Protein AF-0000000066039138 (afdb_homodimer)

pLDDT: mean 86.92, std 17.36, range [28.0, 98.81]

InterPro domains:
  IPR000515 ABC transporter type 1, transmembrane domain MetI-like [PF00528] (33-215)
  IPR000515 ABC transporter type 1, transmembrane domain MetI-like [PS50928] (17-215)
  IPR000515 ABC transporter type 1, transmembrane domain MetI-like [cd06261] (18-212)
  IPR010065 Amino acid ABC transporter, permease protein, 3-TM domain [TIGR01726] (10-117)
  IPR035906 MetI-like superfamily [G3DSA:1.10.3720.10] (1-224)
  IPR035906 MetI-like superfamily [SSF161098] (12-208)
  IPR043429 ABC transporter membrane protein permease protein ArtM/GltK/GlnP/TcyL/YhdX-like [PTHR30614] (12-224)

Nearest PDB structures (foldseek):
  4ymw-assembly1_C  TM=9.352E-01  e=1.534E-11  Caldanaerobacter subterraneus subsp. tengcongensis MB4
  3tui-assembly2_E  TM=8.055E-01  e=2.280E-04  Escherichia coli K-12
  7ahc-assembly1_B  TM=8.302E-01  e=7.490E-04  Lactococcus lactis subsp. lactis
  8y5f-assembly1_C  TM=7.201E-01  e=4.962E-04  Escherichia coli
  3d31-assembly1_C  TM=7.018E-01  e=8.859E-03  unclassified

Structure (mmCIF, N/CA/C/O backbone):
data_AF-0000000066039138-model_v1
#
loop_
_entity.id
_entity.type
_entity.pdbx_description
1 polymer 'Nopaline transport system permease protein NocM'
#
loop_
_atom_site.group_PDB
_atom_site.id
_atom_site.type_symbol
_atom_site.label_atom_id
_atom_site.label_alt_id
_atom_site.label_comp_id
_atom_site.label_asym_id
_atom_site.label_entity_id
_atom_site.label_seq_id
_atom_site.pdbx_PDB_ins_code
_atom_site.Cartn_x
_atom_site.Cartn_y
_atom_site.Cartn_z
_atom_site.occupancy
_atom_site.B_iso_or_equiv
_atom_site.auth_seq_id
_atom_site.auth_comp_id
_atom_site.auth_asym_id
_atom_site.auth_atom_id
_atom_site.pdbx_PDB_model_num
ATOM 1 N N . MET A 1 1 ? 24.297 -11.359 -17.547 1 70.38 1 MET A N 1
ATOM 2 C CA . MET A 1 1 ? 23.016 -10.742 -17.906 1 70.38 1 MET A CA 1
ATOM 3 C C . MET A 1 1 ? 22.906 -10.609 -19.422 1 70.38 1 MET A C 1
ATOM 5 O O . MET A 1 1 ? 23.859 -10.203 -20.094 1 70.38 1 MET A O 1
ATOM 9 N N . ASP A 1 2 ? 21.906 -11.242 -19.984 1 81.44 2 ASP A N 1
ATOM 10 C CA . ASP A 1 2 ? 21.703 -11.25 -21.438 1 81.44 2 ASP A CA 1
ATOM 11 C C . ASP A 1 2 ? 20.984 -9.984 -21.891 1 81.44 2 ASP A C 1
ATOM 13 O O . ASP A 1 2 ? 19.75 -9.906 -21.812 1 81.44 2 ASP A O 1
ATOM 17 N N . ILE A 1 3 ? 21.719 -9.031 -22.266 1 84.69 3 ILE A N 1
ATOM 18 C CA . ILE A 1 3 ? 21.219 -7.719 -22.672 1 84.69 3 ILE A CA 1
ATOM 19 C C . ILE A 1 3 ? 20.266 -7.879 -23.859 1 84.69 3 ILE A C 1
ATOM 21 O O . ILE A 1 3 ? 19.281 -7.141 -23.969 1 84.69 3 ILE A O 1
ATOM 25 N N . GLN A 1 4 ? 20.578 -8.836 -24.688 1 84.75 4 GLN A N 1
ATOM 26 C CA . GLN A 1 4 ? 19.734 -9.094 -25.844 1 84.75 4 GLN A CA 1
ATOM 27 C C . GLN A 1 4 ? 18.328 -9.484 -25.422 1 84.75 4 GLN A C 1
ATOM 29 O O . GLN A 1 4 ? 17.344 -9.055 -26.016 1 84.75 4 GLN A O 1
ATOM 34 N N . LEU A 1 5 ? 18.281 -10.25 -24.453 1 85.5 5 LEU A N 1
ATOM 35 C CA . LEU A 1 5 ? 16.984 -10.664 -23.938 1 85.5 5 LEU A CA 1
ATOM 36 C C . LEU A 1 5 ? 16.219 -9.484 -23.344 1 85.5 5 LEU A C 1
ATOM 38 O O . LEU A 1 5 ? 15 -9.391 -23.469 1 85.5 5 LEU A O 1
ATOM 42 N N . ILE A 1 6 ? 16.938 -8.602 -22.766 1 86 6 ILE A N 1
ATOM 43 C CA . ILE A 1 6 ? 16.344 -7.391 -22.203 1 86 6 ILE A CA 1
ATOM 44 C C . ILE A 1 6 ? 15.727 -6.559 -23.328 1 86 6 ILE A C 1
ATOM 46 O O . ILE A 1 6 ? 14.578 -6.125 -23.234 1 86 6 ILE A O 1
ATOM 50 N N . ILE A 1 7 ? 16.438 -6.473 -24.375 1 87.75 7 ILE A N 1
ATOM 51 C CA . ILE A 1 7 ? 16 -5.66 -25.5 1 87.75 7 ILE A CA 1
ATOM 52 C C . ILE A 1 7 ? 14.805 -6.316 -26.188 1 87.75 7 ILE A C 1
ATOM 54 O O . ILE A 1 7 ? 13.859 -5.633 -26.594 1 87.75 7 ILE A O 1
ATOM 58 N N . GLU A 1 8 ? 14.82 -7.57 -26.25 1 88.44 8 GLU A N 1
ATOM 59 C CA . GLU A 1 8 ? 13.75 -8.297 -26.922 1 88.44 8 GLU A CA 1
ATOM 60 C C . GLU A 1 8 ? 12.484 -8.352 -26.078 1 88.44 8 GLU A C 1
ATOM 62 O O . GLU A 1 8 ? 11.375 -8.406 -26.609 1 88.44 8 GLU A O 1
ATOM 67 N N . SER A 1 9 ? 12.633 -8.359 -24.781 1 89.88 9 SER A N 1
ATOM 68 C CA . SER A 1 9 ? 11.508 -8.477 -23.859 1 89.88 9 SER A CA 1
ATOM 69 C C . SER A 1 9 ? 10.766 -7.145 -23.734 1 89.88 9 SER A C 1
ATOM 71 O O . SER A 1 9 ? 9.57 -7.125 -23.438 1 89.88 9 SER A O 1
ATOM 73 N N . PHE A 1 10 ? 11.438 -6.074 -24.016 1 92 10 PHE A N 1
ATOM 74 C CA . PHE A 1 10 ? 10.898 -4.742 -23.781 1 92 10 PHE A CA 1
ATOM 75 C C . PHE A 1 10 ? 9.656 -4.504 -24.625 1 92 10 PHE A C 1
ATOM 77 O O . PHE A 1 10 ? 8.586 -4.207 -24.109 1 92 10 PHE A O 1
ATOM 84 N N . PRO A 1 11 ? 9.75 -4.695 -25.938 1 91.75 11 PRO A N 1
ATOM 85 C CA . PRO A 1 11 ? 8.547 -4.477 -26.75 1 91.75 11 PRO A CA 1
ATOM 86 C C . PRO A 1 11 ? 7.43 -5.465 -26.422 1 91.75 11 PRO A C 1
ATOM 88 O O . PRO A 1 11 ? 6.246 -5.113 -26.5 1 91.75 11 PRO A O 1
ATOM 91 N N . LYS A 1 12 ? 7.754 -6.676 -26.125 1 92.94 12 LYS A N 1
ATOM 92 C CA . LYS A 1 12 ? 6.754 -7.676 -25.75 1 92.94 12 LYS A CA 1
ATOM 93 C C . LYS A 1 12 ? 5.977 -7.246 -24.516 1 92.94 12 LYS A C 1
ATOM 95 O O . LYS A 1 12 ? 4.746 -7.301 -24.5 1 92.94 12 LYS A O 1
ATOM 100 N N . LEU A 1 13 ? 6.754 -6.812 -23.562 1 96 13 LEU A N 1
ATOM 101 C CA . LEU A 1 13 ? 6.121 -6.43 -22.312 1 96 13 LEU A CA 1
ATOM 102 C C . LEU A 1 13 ? 5.316 -5.145 -22.469 1 96 13 LEU A C 1
ATOM 104 O O . LEU A 1 13 ? 4.316 -4.938 -21.781 1 96 13 LEU A O 1
ATOM 108 N N . LEU A 1 14 ? 5.742 -4.277 -23.391 1 95.62 14 LEU A N 1
ATOM 109 C CA . LEU A 1 14 ? 5.012 -3.045 -23.656 1 95.62 14 LEU A CA 1
ATOM 110 C C . LEU A 1 14 ? 3.605 -3.344 -24.156 1 95.62 14 LEU A C 1
ATOM 112 O O . LEU A 1 14 ? 2.682 -2.557 -23.953 1 95.62 14 LEU A O 1
ATOM 116 N N . ALA A 1 15 ? 3.473 -4.484 -24.797 1 95.56 15 ALA A N 1
ATOM 117 C CA . ALA A 1 15 ? 2.182 -4.887 -25.359 1 95.56 15 ALA A CA 1
ATOM 118 C C . ALA A 1 15 ? 1.169 -5.16 -24.25 1 95.56 15 ALA A C 1
ATOM 120 O O . ALA A 1 15 ? -0.041 -5.148 -24.484 1 95.56 15 ALA A O 1
ATOM 121 N N . ALA A 1 16 ? 1.621 -5.406 -22.984 1 97.38 16 ALA A N 1
ATOM 122 C CA . ALA A 1 16 ? 0.745 -5.727 -21.859 1 97.38 16 ALA A CA 1
ATOM 123 C C . ALA A 1 16 ? 0.388 -4.473 -21.078 1 97.38 16 ALA A C 1
ATOM 125 O O . ALA A 1 16 ? -0.459 -4.516 -20.172 1 97.38 16 ALA A O 1
ATOM 126 N N . VAL A 1 17 ? 1.002 -3.336 -21.406 1 97.81 17 VAL A N 1
ATOM 127 C CA . VAL A 1 17 ? 0.831 -2.088 -20.672 1 97.81 17 VAL A CA 1
ATOM 128 C C . VAL A 1 17 ? -0.627 -1.64 -20.75 1 97.81 17 VAL A C 1
ATOM 130 O O . VAL A 1 17 ? -1.211 -1.232 -19.734 1 97.81 17 VAL A O 1
ATOM 133 N N . PRO A 1 18 ? -1.308 -1.762 -21.906 1 97.44 18 PRO A N 1
ATOM 134 C CA . PRO A 1 18 ? -2.715 -1.356 -21.953 1 97.44 18 PRO A CA 1
ATOM 135 C C . PRO A 1 18 ? -3.592 -2.152 -21 1 97.44 18 PRO A C 1
ATOM 137 O O . PRO A 1 18 ? -4.527 -1.603 -20.406 1 97.44 18 PRO A O 1
ATOM 140 N N . THR A 1 19 ? -3.316 -3.439 -20.875 1 97.25 19 THR A N 1
ATOM 141 C CA . THR A 1 19 ? -4.07 -4.262 -19.938 1 97.25 19 THR A CA 1
ATOM 142 C C . THR A 1 19 ? -3.893 -3.756 -18.5 1 97.25 19 THR A C 1
ATOM 144 O O . THR A 1 19 ? -4.867 -3.623 -17.766 1 97.25 19 THR A O 1
ATOM 147 N N . THR A 1 20 ? -2.635 -3.455 -18.094 1 98.19 20 THR A N 1
ATOM 148 C CA . THR A 1 20 ? -2.324 -2.91 -16.781 1 98.19 20 THR A CA 1
ATOM 149 C C . THR A 1 20 ? -3.061 -1.592 -16.547 1 98.19 20 THR A C 1
ATOM 151 O O . THR A 1 20 ? -3.713 -1.409 -15.523 1 98.19 20 THR A O 1
ATOM 154 N N . LEU A 1 21 ? -3.047 -0.734 -17.531 1 98.06 21 LEU A N 1
ATOM 155 C CA . LEU A 1 21 ? -3.646 0.59 -17.406 1 98.06 21 LEU A CA 1
ATOM 156 C C . LEU A 1 21 ? -5.168 0.499 -17.391 1 98.06 21 LEU A C 1
ATOM 158 O O . LEU A 1 21 ? -5.832 1.248 -16.672 1 98.06 21 LEU A O 1
ATOM 162 N N . THR A 1 22 ? -5.711 -0.379 -18.188 1 97.94 22 THR A N 1
ATOM 163 C CA . THR A 1 22 ? -7.16 -0.562 -18.219 1 97.94 22 THR A CA 1
ATOM 164 C C . THR A 1 22 ? -7.668 -1.088 -16.891 1 97.94 22 THR A C 1
ATOM 166 O O . THR A 1 22 ? -8.664 -0.595 -16.359 1 97.94 22 THR A O 1
ATOM 169 N N . LEU A 1 23 ? -6.969 -2.086 -16.344 1 97.81 23 LEU A N 1
ATOM 170 C CA . LEU A 1 23 ? -7.312 -2.621 -15.031 1 97.81 23 LEU A CA 1
ATOM 171 C C . LEU A 1 23 ? -7.297 -1.521 -13.977 1 97.81 23 LEU A C 1
ATOM 173 O O . LEU A 1 23 ? -8.242 -1.39 -13.195 1 97.81 23 LEU A O 1
ATOM 177 N N . ALA A 1 24 ? -6.211 -0.764 -13.977 1 98.38 24 ALA A N 1
ATOM 178 C CA . ALA A 1 24 ? -6.051 0.308 -12.992 1 98.38 24 ALA A CA 1
ATOM 179 C C . ALA A 1 24 ? -7.129 1.372 -13.164 1 98.38 24 ALA A C 1
ATOM 181 O O . ALA A 1 24 ? -7.785 1.762 -12.195 1 98.38 24 ALA A O 1
ATOM 182 N N . PHE A 1 25 ? -7.375 1.771 -14.375 1 98.06 25 PHE A N 1
ATOM 183 C CA . PHE A 1 25 ? -8.281 2.873 -14.664 1 98.06 25 PHE A CA 1
ATOM 184 C C . PHE A 1 25 ? -9.711 2.506 -14.289 1 98.06 25 PHE A C 1
ATOM 186 O O . PHE A 1 25 ? -10.391 3.271 -13.602 1 98.06 25 PHE A O 1
ATOM 193 N N . ILE A 1 26 ? -10.164 1.404 -14.719 1 98.38 26 ILE A N 1
ATOM 194 C CA . ILE A 1 26 ? -11.531 0.982 -14.453 1 98.38 26 ILE A CA 1
ATOM 195 C C . ILE A 1 26 ? -11.727 0.78 -12.945 1 98.38 26 ILE A C 1
ATOM 197 O O . ILE A 1 26 ? -12.742 1.202 -12.383 1 98.38 26 ILE A O 1
ATOM 201 N N . SER A 1 27 ? -10.766 0.126 -12.273 1 98.69 27 SER A N 1
ATOM 202 C CA . SER A 1 27 ? -10.859 -0.101 -10.828 1 98.69 27 SER A CA 1
ATOM 203 C C . SER A 1 27 ? -10.891 1.218 -10.062 1 98.69 27 SER A C 1
ATOM 205 O O . SER A 1 27 ? -11.648 1.37 -9.109 1 98.69 27 SER A O 1
ATOM 207 N N . LEU A 1 28 ? -10.047 2.154 -10.508 1 98.44 28 LEU A N 1
ATOM 208 C CA . LEU A 1 28 ? -9.984 3.461 -9.867 1 98.44 28 LEU A CA 1
ATOM 209 C C . LEU A 1 28 ? -11.289 4.227 -10.062 1 98.44 28 LEU A C 1
ATOM 211 O O . LEU A 1 28 ? -11.766 4.895 -9.141 1 98.44 28 LEU A O 1
ATOM 215 N N . LEU A 1 29 ? -11.828 4.164 -11.25 1 98.38 29 LEU A N 1
ATOM 216 C CA . LEU A 1 29 ? -13.078 4.852 -11.547 1 98.38 29 LEU A CA 1
ATOM 217 C C . LEU A 1 29 ? -14.211 4.316 -10.68 1 98.38 29 LEU A C 1
ATOM 219 O O . LEU A 1 29 ? -14.922 5.086 -10.031 1 98.38 29 LEU A O 1
ATOM 223 N N . ILE A 1 30 ? -14.359 3.031 -10.695 1 98.44 30 ILE A N 1
ATOM 224 C CA . ILE A 1 30 ? -15.398 2.402 -9.883 1 98.44 30 ILE A CA 1
ATOM 225 C C . ILE A 1 30 ? -15.141 2.688 -8.406 1 98.44 30 ILE A C 1
ATOM 227 O O . ILE A 1 30 ? -16.062 3.051 -7.668 1 98.44 30 ILE A O 1
ATOM 231 N N . GLY A 1 31 ? -13.883 2.475 -8 1 98.5 31 GLY A N 1
ATOM 232 C CA . GLY A 1 31 ? -13.523 2.746 -6.617 1 98.5 31 GLY A CA 1
ATOM 233 C C . GLY A 1 31 ? -13.82 4.172 -6.191 1 98.5 31 GLY A C 1
ATOM 234 O O . GLY A 1 31 ? -14.281 4.406 -5.074 1 98.5 31 GLY A O 1
ATOM 235 N N . PHE A 1 32 ? -13.586 5.086 -7.09 1 97.44 32 PHE A N 1
ATOM 236 C CA . PHE A 1 32 ? -13.852 6.488 -6.789 1 97.44 32 PHE A CA 1
ATOM 237 C C . PHE A 1 32 ? -15.344 6.738 -6.621 1 97.44 32 PHE A C 1
ATOM 239 O O . PHE A 1 32 ? -15.766 7.414 -5.684 1 97.44 32 PHE A O 1
ATOM 246 N N . VAL A 1 33 ? -16.125 6.23 -7.48 1 97.75 33 VAL A N 1
ATOM 247 C CA . VAL A 1 33 ? -17.562 6.406 -7.449 1 97.75 33 VAL A CA 1
ATOM 248 C C . VAL A 1 33 ? -18.125 5.812 -6.16 1 97.75 33 VAL A C 1
ATOM 250 O O . VAL A 1 33 ? -19 6.414 -5.52 1 97.75 33 VAL A O 1
ATOM 253 N N . VAL A 1 34 ? -17.594 4.703 -5.719 1 98.25 34 VAL A N 1
ATOM 254 C CA . VAL A 1 34 ? -18.078 4.023 -4.516 1 98.25 34 VAL A CA 1
ATOM 255 C C . VAL A 1 34 ? -17.547 4.734 -3.275 1 98.25 34 VAL A C 1
ATOM 257 O O . VAL A 1 34 ? -18.219 4.773 -2.24 1 98.25 34 VAL A O 1
ATOM 260 N N . SER A 1 35 ? -16.375 5.312 -3.371 1 98.19 35 SER A N 1
ATOM 261 C CA . SER A 1 35 ? -15.719 5.898 -2.211 1 98.19 35 SER A CA 1
ATOM 262 C C . SER A 1 35 ? -16.469 7.121 -1.7 1 98.19 35 SER A C 1
ATOM 264 O O . SER A 1 35 ? -16.5 7.379 -0.495 1 98.19 35 SER A O 1
ATOM 266 N N . VAL A 1 36 ? -17.125 7.879 -2.57 1 94.44 36 VAL A N 1
ATOM 267 C CA . VAL A 1 36 ? -17.797 9.125 -2.199 1 94.44 36 VAL A CA 1
ATOM 268 C C . VAL A 1 36 ? -18.969 8.82 -1.272 1 94.44 36 VAL A C 1
ATOM 270 O O . VAL A 1 36 ? -19.031 9.328 -0.151 1 94.44 36 VAL A O 1
ATOM 273 N N . PRO A 1 37 ? -19.891 7.977 -1.709 1 96.69 37 PRO A N 1
ATOM 274 C CA . PRO A 1 37 ? -20.969 7.652 -0.783 1 96.69 37 PRO A CA 1
ATOM 275 C C . PRO A 1 37 ? -20.469 7.008 0.508 1 96.69 37 PRO A C 1
ATOM 277 O O . PRO A 1 37 ? -21.031 7.258 1.582 1 96.69 37 PRO A O 1
ATOM 280 N N . VAL A 1 38 ? -19.469 6.18 0.516 1 98.12 38 VAL A N 1
ATOM 281 C CA . VAL A 1 38 ? -18.938 5.531 1.708 1 98.12 38 VAL A CA 1
ATOM 282 C C . VAL A 1 38 ? -18.359 6.586 2.656 1 98.12 38 VAL A C 1
ATOM 284 O O . VAL A 1 38 ? -18.594 6.52 3.869 1 98.12 38 VAL A O 1
ATOM 287 N N . ALA A 1 39 ? -17.641 7.535 2.092 1 96.81 39 ALA A N 1
ATOM 288 C CA . ALA A 1 39 ? -17.094 8.617 2.902 1 96.81 39 ALA A CA 1
ATOM 289 C C . ALA A 1 39 ? -18.203 9.406 3.598 1 96.81 39 ALA A C 1
ATOM 291 O O . ALA A 1 39 ? -18.094 9.734 4.781 1 96.81 39 ALA A O 1
ATOM 292 N N . LEU A 1 40 ? -19.281 9.703 2.877 1 93.88 40 LEU A N 1
ATOM 293 C CA . LEU A 1 40 ? -20.406 10.453 3.436 1 93.88 40 LEU A CA 1
ATOM 294 C C . LEU A 1 40 ? -21.125 9.641 4.504 1 93.88 40 LEU A C 1
ATOM 296 O O . LEU A 1 40 ? -21.562 10.188 5.52 1 93.88 40 LEU A O 1
ATOM 300 N N . MET A 1 41 ? -21.234 8.359 4.254 1 97.31 41 MET A N 1
ATOM 301 C CA . MET A 1 41 ? -21.844 7.48 5.246 1 97.31 41 MET A CA 1
ATOM 302 C C . MET A 1 41 ? -21.016 7.461 6.531 1 97.31 41 MET A C 1
ATOM 304 O O . MET A 1 41 ? -21.578 7.426 7.633 1 97.31 41 MET A O 1
ATOM 308 N N . ARG A 1 42 ? -19.766 7.453 6.336 1 96.62 42 ARG A N 1
ATOM 309 C CA . ARG A 1 42 ? -18.875 7.457 7.492 1 96.62 42 ARG A CA 1
ATOM 310 C C . ARG A 1 42 ? -19.047 8.727 8.312 1 96.62 42 ARG A C 1
ATOM 312 O O . ARG A 1 42 ? -18.828 8.719 9.531 1 96.62 42 ARG A O 1
ATOM 319 N N . LEU A 1 43 ? -19.469 9.828 7.691 1 93.38 43 LEU A N 1
ATOM 320 C CA . LEU A 1 43 ? -19.594 11.125 8.344 1 93.38 43 LEU A CA 1
ATOM 321 C C . LEU A 1 43 ? -21.031 11.336 8.844 1 93.38 43 LEU A C 1
ATOM 323 O O . LEU A 1 43 ? -21.312 12.336 9.5 1 93.38 43 LEU A O 1
ATOM 327 N N . SER A 1 44 ? -21.891 10.398 8.578 1 93.69 44 SER A N 1
ATOM 328 C CA . SER A 1 44 ? -23.312 10.508 8.953 1 93.69 44 SER A CA 1
ATOM 329 C C . SER A 1 44 ? -23.484 10.469 10.461 1 93.69 44 SER A C 1
ATOM 331 O O . SER A 1 44 ? -22.766 9.75 11.164 1 93.69 44 SER A O 1
ATOM 333 N N . LYS A 1 45 ? -24.453 11.148 10.945 1 91.94 45 LYS A N 1
ATOM 334 C CA . LYS A 1 45 ? -24.797 11.148 12.359 1 91.94 45 LYS A CA 1
ATOM 335 C C . LYS A 1 45 ? -25.547 9.875 12.75 1 91.94 45 LYS A C 1
ATOM 337 O O . LYS A 1 45 ? -25.609 9.516 13.93 1 91.94 45 LYS A O 1
ATOM 342 N N . ASN A 1 46 ? -26.188 9.336 11.781 1 96.25 46 ASN A N 1
ATOM 343 C CA . ASN A 1 46 ? -26.859 8.062 12.016 1 96.25 46 ASN A CA 1
ATOM 344 C C . ASN A 1 46 ? -25.859 6.949 12.312 1 96.25 46 ASN A C 1
ATOM 346 O O . ASN A 1 46 ? -25.078 6.555 11.445 1 96.25 46 ASN A O 1
ATOM 350 N N . ARG A 1 47 ? -25.938 6.359 13.422 1 96.44 47 ARG A N 1
ATOM 351 C CA . ARG A 1 47 ? -24.953 5.383 13.906 1 96.44 47 ARG A CA 1
ATOM 352 C C . ARG A 1 47 ? -24.984 4.113 13.055 1 96.44 47 ARG A C 1
ATOM 354 O O . ARG A 1 47 ? -23.953 3.471 12.859 1 96.44 47 ARG A O 1
ATOM 361 N N . ILE A 1 48 ? -26.094 3.771 12.641 1 97.44 48 ILE A N 1
ATOM 362 C CA . ILE A 1 48 ? -26.219 2.545 11.859 1 97.44 48 ILE A CA 1
ATOM 363 C C . ILE A 1 48 ? -25.531 2.719 10.516 1 97.44 48 ILE A C 1
ATOM 365 O O . ILE A 1 48 ? -24.734 1.864 10.102 1 97.44 48 ILE A O 1
ATOM 369 N N . VAL A 1 49 ? -25.797 3.777 9.867 1 97.25 49 VAL A N 1
ATOM 370 C CA . VAL A 1 49 ? -25.219 4.062 8.562 1 97.25 49 VAL A CA 1
ATOM 371 C C . VAL A 1 49 ? -23.719 4.23 8.688 1 97.25 49 VAL A C 1
ATOM 373 O O . VAL A 1 49 ? -22.953 3.643 7.914 1 97.25 49 VAL A O 1
ATOM 376 N N . SER A 1 50 ? -23.312 4.895 9.656 1 97.44 50 SER A N 1
ATOM 377 C CA . SER A 1 50 ? -21.891 5.133 9.875 1 97.44 50 SER A CA 1
ATOM 378 C C . SER A 1 50 ? -21.156 3.846 10.25 1 97.44 50 SER A C 1
ATOM 380 O O . SER A 1 50 ? -20.031 3.619 9.82 1 97.44 50 SER A O 1
ATOM 382 N N . SER A 1 51 ? -21.859 3.002 10.953 1 97.69 51 SER A N 1
ATOM 383 C CA . SER A 1 51 ? -21.234 1.759 11.391 1 97.69 51 SER A CA 1
ATOM 384 C C . SER A 1 51 ? -21.078 0.777 10.234 1 97.69 51 SER A C 1
ATOM 386 O O . SER A 1 51 ? -20.109 0.028 10.172 1 97.69 51 SER A O 1
ATOM 388 N N . LEU A 1 52 ? -21.984 0.741 9.406 1 98.06 52 LEU A N 1
ATOM 389 C CA . LEU A 1 52 ? -21.906 -0.126 8.234 1 98.06 52 LEU A CA 1
ATOM 390 C C . LEU A 1 52 ? -20.734 0.269 7.34 1 98.06 52 LEU A C 1
ATOM 392 O O . LEU A 1 52 ? -19.984 -0.591 6.883 1 98.06 52 LEU A O 1
ATOM 396 N N . ALA A 1 53 ? -20.625 1.533 7.121 1 98.31 53 ALA A N 1
ATOM 397 C CA . ALA A 1 53 ? -19.516 2.033 6.316 1 98.31 53 ALA A CA 1
ATOM 398 C C . ALA A 1 53 ? -18.188 1.772 7 1 98.31 53 ALA A C 1
ATOM 400 O O . ALA A 1 53 ? -17.203 1.378 6.352 1 98.31 53 ALA A O 1
ATOM 401 N N . TYR A 1 54 ? -18.203 1.927 8.266 1 97.88 54 TYR A N 1
ATOM 402 C CA . TYR A 1 54 ? -17 1.657 9.039 1 97.88 54 TYR A CA 1
ATOM 403 C C . TYR A 1 54 ? -16.609 0.188 8.945 1 97.88 54 TYR A C 1
ATOM 405 O O . TYR A 1 54 ? -15.422 -0.138 8.805 1 97.88 54 TYR A O 1
ATOM 413 N N . GLY A 1 55 ? -17.562 -0.657 9.055 1 97.94 55 GLY A N 1
ATOM 414 C CA . GLY A 1 55 ? -17.312 -2.084 8.945 1 97.94 55 GLY A CA 1
ATOM 415 C C . GLY A 1 55 ? -16.672 -2.475 7.625 1 97.94 55 GLY A C 1
ATOM 416 O O . GLY A 1 55 ? -15.68 -3.205 7.602 1 97.94 55 GLY A O 1
ATOM 417 N N . TYR A 1 56 ? -17.297 -1.96 6.551 1 98.25 56 TYR A N 1
ATOM 418 C CA . TYR A 1 56 ? -16.75 -2.205 5.219 1 98.25 56 TYR A CA 1
ATOM 419 C C . TYR A 1 56 ? -15.297 -1.728 5.129 1 98.25 56 TYR A C 1
ATOM 421 O O . TYR A 1 56 ? -14.414 -2.484 4.723 1 98.25 56 TYR A O 1
ATOM 429 N N . VAL A 1 57 ? -15.016 -0.517 5.547 1 98.31 57 VAL A N 1
ATOM 430 C CA . VAL A 1 57 ? -13.695 0.098 5.453 1 98.31 57 VAL A CA 1
ATOM 431 C C . VAL A 1 57 ? -12.695 -0.672 6.32 1 98.31 57 VAL A C 1
ATOM 433 O O . VAL A 1 57 ? -11.594 -0.994 5.871 1 98.31 57 VAL A O 1
ATOM 436 N N . TYR A 1 58 ? -13.156 -1.014 7.445 1 96.88 58 TYR A N 1
ATOM 437 C CA . TYR A 1 58 ? -12.289 -1.701 8.398 1 96.88 58 TYR A CA 1
ATOM 438 C C . TYR A 1 58 ? -11.891 -3.076 7.875 1 96.88 58 TYR A C 1
ATOM 440 O O . TYR A 1 58 ? -10.711 -3.441 7.91 1 96.88 58 TYR A O 1
ATOM 448 N N . ILE A 1 59 ? -12.75 -3.812 7.375 1 97.81 59 ILE A N 1
ATOM 449 C CA . ILE A 1 59 ? -12.492 -5.164 6.891 1 97.81 59 ILE A CA 1
ATOM 450 C C . ILE A 1 59 ? -11.539 -5.109 5.695 1 97.81 59 ILE A C 1
ATOM 452 O O . ILE A 1 59 ? -10.555 -5.848 5.645 1 97.81 59 ILE A O 1
ATOM 456 N N . ILE A 1 60 ? -11.797 -4.234 4.793 1 98.25 60 ILE A N 1
ATOM 457 C CA . ILE A 1 60 ? -11.016 -4.141 3.561 1 98.25 60 ILE A CA 1
ATOM 458 C C . ILE A 1 60 ? -9.602 -3.662 3.875 1 98.25 60 ILE A C 1
ATOM 460 O O . ILE A 1 60 ? -8.625 -4.215 3.369 1 98.25 60 ILE A O 1
ATOM 464 N N . ARG A 1 61 ? -9.461 -2.697 4.758 1 97.25 61 ARG A N 1
ATOM 465 C CA . ARG A 1 61 ? -8.156 -2.098 5.035 1 97.25 61 ARG A CA 1
ATOM 466 C C . ARG A 1 61 ? -7.352 -2.961 5.996 1 97.25 61 ARG A C 1
ATOM 468 O O . ARG A 1 61 ? -6.148 -2.744 6.176 1 97.25 61 ARG A O 1
ATOM 475 N N . SER A 1 62 ? -8.039 -4.027 6.566 1 97.38 62 SER A N 1
ATOM 476 C CA . SER A 1 62 ? -7.348 -4.852 7.551 1 97.38 62 SER A CA 1
ATOM 477 C C . SER A 1 62 ? -7.004 -6.223 6.977 1 97.38 62 SER A C 1
ATOM 479 O O . SER A 1 62 ? -6.414 -7.059 7.664 1 97.38 62 SER A O 1
ATOM 481 N N . THR A 1 63 ? -7.355 -6.488 5.773 1 98.06 63 THR A N 1
ATOM 482 C CA . THR A 1 63 ? -7.062 -7.758 5.117 1 98.06 63 THR A CA 1
ATOM 483 C C . THR A 1 63 ? -6.195 -7.547 3.881 1 98.06 63 THR A C 1
ATOM 485 O O . THR A 1 63 ? -6.305 -6.516 3.209 1 98.06 63 THR A O 1
ATOM 488 N N . PRO A 1 64 ? -5.293 -8.492 3.605 1 98.38 64 PRO A N 1
ATOM 489 C CA . PRO A 1 64 ? -4.441 -8.344 2.422 1 98.38 64 PRO A CA 1
ATOM 490 C C . PRO A 1 64 ? -5.238 -8.305 1.121 1 98.38 64 PRO A C 1
ATOM 492 O O . PRO A 1 64 ? -6.168 -9.094 0.939 1 98.38 64 PRO A O 1
ATOM 495 N N . LEU A 1 65 ? -4.879 -7.398 0.279 1 98.44 65 LEU A N 1
ATOM 496 C CA . LEU A 1 65 ? -5.527 -7.301 -1.024 1 98.44 65 LEU A CA 1
ATOM 497 C C . LEU A 1 65 ? -5.402 -8.617 -1.794 1 98.44 65 LEU A C 1
ATOM 499 O O . LEU A 1 65 ? -6.328 -9.016 -2.5 1 98.44 65 LEU A O 1
ATOM 503 N N . LEU A 1 66 ? -4.262 -9.305 -1.674 1 98.12 66 LEU A N 1
ATOM 504 C CA . LEU A 1 66 ? -4.066 -10.594 -2.328 1 98.12 66 LEU A CA 1
ATOM 505 C C . LEU A 1 66 ? -5.121 -11.594 -1.88 1 98.12 66 LEU A C 1
ATOM 507 O O . LEU A 1 66 ? -5.699 -12.305 -2.707 1 98.12 66 LEU A O 1
ATOM 511 N N . VAL A 1 67 ? -5.402 -11.633 -0.585 1 97.56 67 VAL A N 1
ATOM 512 C CA . VAL A 1 67 ? -6.387 -12.547 -0.021 1 97.56 67 VAL A CA 1
ATOM 513 C C . VAL A 1 67 ? -7.781 -12.172 -0.517 1 97.56 67 VAL A C 1
ATOM 515 O O . VAL A 1 67 ? -8.578 -13.047 -0.856 1 97.56 67 VAL A O 1
ATOM 518 N N . GLN A 1 68 ? -8.07 -10.906 -0.582 1 97.31 68 GLN A N 1
ATOM 519 C CA . GLN A 1 68 ? -9.336 -10.422 -1.125 1 97.31 68 GLN A CA 1
ATOM 520 C C . GLN A 1 68 ? -9.523 -10.883 -2.57 1 97.31 68 GLN A C 1
ATOM 522 O O . GLN A 1 68 ? -10.594 -11.359 -2.941 1 97.31 68 GLN A O 1
ATOM 527 N N . MET A 1 69 ? -8.453 -10.742 -3.334 1 96.38 69 MET A N 1
ATOM 528 C CA . MET A 1 69 ? -8.492 -11.102 -4.75 1 96.38 69 MET A CA 1
ATOM 529 C C . MET A 1 69 ? -8.719 -12.602 -4.918 1 96.38 69 MET A C 1
ATOM 531 O O . MET A 1 69 ? -9.547 -13.023 -5.727 1 96.38 69 MET A O 1
ATOM 535 N N . PHE A 1 70 ? -8.039 -13.422 -4.133 1 94.75 70 PHE A N 1
ATOM 536 C CA . PHE A 1 70 ? -8.195 -14.867 -4.199 1 94.75 70 PHE A CA 1
ATOM 537 C C . PHE A 1 70 ? -9.602 -15.281 -3.783 1 94.75 70 PHE A C 1
ATOM 539 O O . PHE A 1 70 ? -10.203 -16.156 -4.398 1 94.75 70 PHE A O 1
ATOM 546 N N . LEU A 1 71 ? -10.086 -14.664 -2.742 1 94 71 LEU A N 1
ATOM 547 C CA . LEU A 1 71 ? -11.43 -14.961 -2.264 1 94 71 LEU A CA 1
ATOM 548 C C . LEU A 1 71 ? -12.469 -14.711 -3.357 1 94 71 LEU A C 1
ATOM 550 O O . LEU A 1 71 ? -13.32 -15.562 -3.619 1 94 71 LEU A O 1
ATOM 554 N N . ILE A 1 72 ? -12.391 -13.586 -4 1 93.31 72 ILE A N 1
ATOM 555 C CA . ILE A 1 72 ? -13.352 -13.211 -5.035 1 93.31 72 ILE A CA 1
ATOM 556 C C . ILE A 1 72 ? -13.172 -14.102 -6.258 1 93.31 72 ILE A C 1
ATOM 558 O O . ILE A 1 72 ? -14.148 -14.586 -6.836 1 93.31 72 ILE A O 1
ATOM 562 N N . TYR A 1 73 ? -11.945 -14.438 -6.66 1 91.75 73 TYR A N 1
ATOM 563 C CA . TYR A 1 73 ? -11.641 -15.219 -7.855 1 91.75 73 TYR A CA 1
ATOM 564 C C . TYR A 1 73 ? -12.031 -16.672 -7.676 1 91.75 73 TYR A C 1
ATOM 566 O O . TYR A 1 73 ? -12.758 -17.234 -8.5 1 91.75 73 TYR A O 1
ATOM 574 N N . TYR A 1 74 ? -11.625 -17.234 -6.617 1 87.38 74 TYR A N 1
ATOM 575 C CA . TYR A 1 74 ? -11.883 -18.656 -6.398 1 87.38 74 TYR A CA 1
ATOM 576 C C . TYR A 1 74 ? -13.266 -18.859 -5.793 1 87.38 74 TYR A C 1
ATOM 578 O O . TYR A 1 74 ? -13.867 -19.922 -5.969 1 87.38 74 TYR A O 1
ATOM 586 N N . GLY A 1 75 ? -13.773 -17.891 -5.016 1 82.94 75 GLY A N 1
ATOM 587 C CA . GLY A 1 75 ? -15.117 -17.969 -4.465 1 82.94 75 GLY A CA 1
ATOM 588 C C . GLY A 1 75 ? -16.203 -17.891 -5.52 1 82.94 75 GLY A C 1
ATOM 589 O O . GLY A 1 75 ? -17.25 -18.516 -5.391 1 82.94 75 GLY A O 1
ATOM 590 N N . SER A 1 76 ? -16 -17 -6.426 1 75.56 76 SER A N 1
ATOM 591 C CA . SER A 1 76 ? -16.984 -16.828 -7.496 1 75.56 76 SER A CA 1
ATOM 592 C C . SER A 1 76 ? -17.125 -18.094 -8.328 1 75.56 76 SER A C 1
ATOM 594 O O . SER A 1 76 ? -18.203 -18.359 -8.875 1 75.56 76 SER A O 1
ATOM 596 N N . ALA A 1 77 ? -15.984 -18.781 -8.445 1 65 77 ALA A N 1
ATOM 597 C CA . ALA A 1 77 ? -16.031 -20.031 -9.203 1 65 77 ALA A CA 1
ATOM 598 C C . ALA A 1 77 ? -16.938 -21.047 -8.531 1 65 77 ALA A C 1
ATOM 600 O O . ALA A 1 77 ? -17.594 -21.844 -9.203 1 65 77 ALA A O 1
ATOM 601 N N . GLN A 1 78 ? -16.891 -20.891 -7.246 1 60.78 78 GLN A N 1
ATOM 602 C CA . GLN A 1 78 ? -17.688 -21.859 -6.484 1 60.78 78 GLN A CA 1
ATOM 603 C C . GLN A 1 78 ? -19.172 -21.516 -6.555 1 60.78 78 GLN A C 1
ATOM 605 O O . GLN A 1 78 ? -20.031 -22.391 -6.398 1 60.78 78 GLN A O 1
ATOM 610 N N . PHE A 1 79 ? -19.391 -20.172 -6.672 1 57.94 79 PHE A N 1
ATOM 611 C CA . PHE A 1 79 ? -20.797 -19.781 -6.707 1 57.94 79 PHE A CA 1
ATOM 612 C C . PHE A 1 79 ? -21.375 -19.969 -8.102 1 57.94 79 PHE A C 1
ATOM 614 O O . PHE A 1 79 ? -22.469 -19.484 -8.406 1 57.94 79 PHE A O 1
ATOM 621 N N . ARG A 1 80 ? -20.656 -20.609 -8.938 1 56.88 80 ARG A N 1
ATOM 622 C CA . ARG A 1 80 ? -21.062 -20.922 -10.305 1 56.88 80 ARG A CA 1
ATOM 623 C C . ARG A 1 80 ? -22.531 -21.328 -10.352 1 56.88 80 ARG A C 1
ATOM 625 O O . ARG A 1 80 ? -23.266 -20.938 -11.266 1 56.88 80 ARG A O 1
ATOM 632 N N . GLY A 1 81 ? -22.766 -22.172 -9.461 1 51.38 81 GLY A N 1
ATOM 633 C CA . GLY A 1 81 ? -24.109 -22.688 -9.555 1 51.38 81 GLY A CA 1
ATOM 634 C C . GLY A 1 81 ? -25.172 -21.625 -9.391 1 51.38 81 GLY A C 1
ATOM 635 O O . GLY A 1 81 ? -26.078 -21.5 -10.211 1 51.38 81 GLY A O 1
ATOM 636 N N . VAL A 1 82 ? -25.047 -20.906 -8.43 1 50.47 82 VAL A N 1
ATOM 637 C CA . VAL A 1 82 ? -26.125 -19.969 -8.094 1 50.47 82 VAL A CA 1
ATOM 638 C C . VAL A 1 82 ? -26.109 -18.797 -9.062 1 50.47 82 VAL A C 1
ATOM 640 O O . VAL A 1 82 ? -27.156 -18.344 -9.516 1 50.47 82 VAL A O 1
ATOM 643 N N . LEU A 1 83 ? -24.875 -18.375 -9.414 1 54.5 83 LEU A N 1
ATOM 644 C CA . LEU A 1 83 ? -24.781 -17.172 -10.242 1 54.5 83 LEU A CA 1
ATOM 645 C C . LEU A 1 83 ? -25.078 -17.5 -11.703 1 54.5 83 LEU A C 1
ATOM 647 O O . LEU A 1 83 ? -25.422 -16.609 -12.492 1 54.5 83 LEU A O 1
ATOM 651 N N . SER A 1 84 ? -24.703 -18.672 -12.164 1 54.88 84 SER A N 1
ATOM 652 C CA . SER A 1 84 ? -25.109 -19.109 -13.492 1 54.88 84 SER A CA 1
ATOM 653 C C . SER A 1 84 ? -26.609 -18.938 -13.695 1 54.88 84 SER A C 1
ATOM 655 O O . SER A 1 84 ? -27.062 -18.609 -14.797 1 54.88 84 SER A O 1
ATOM 657 N N . GLU A 1 85 ? -27.25 -19.203 -12.625 1 53.91 85 GLU A N 1
ATOM 658 C CA . GLU A 1 85 ? -28.703 -19.141 -12.742 1 53.91 85 GLU A CA 1
ATOM 659 C C . GLU A 1 85 ? -29.172 -17.719 -12.977 1 53.91 85 GLU A C 1
ATOM 661 O O . GLU A 1 85 ? -30.188 -17.484 -13.648 1 53.91 85 GLU A O 1
ATOM 666 N N . VAL A 1 86 ? -28.469 -16.844 -12.445 1 52.69 86 VAL A N 1
ATOM 667 C CA . VAL A 1 86 ? -28.984 -15.484 -12.586 1 52.69 86 VAL A CA 1
ATOM 668 C C . VAL A 1 86 ? -28.281 -14.781 -13.75 1 52.69 86 VAL A C 1
ATOM 670 O O . VAL A 1 86 ? -28.453 -13.57 -13.945 1 52.69 86 VAL A O 1
ATOM 673 N N . GLY A 1 87 ? -27.609 -15.484 -14.578 1 53.97 87 GLY A N 1
ATOM 674 C CA . GLY A 1 87 ? -26.984 -14.922 -15.773 1 53.97 87 GLY A CA 1
ATOM 675 C C . GLY A 1 87 ? -25.766 -14.086 -15.477 1 53.97 87 GLY A C 1
ATOM 676 O O . GLY A 1 87 ? -25.141 -13.523 -16.391 1 53.97 87 GLY A O 1
ATOM 677 N N . LEU A 1 88 ? -25.484 -13.688 -14.344 1 52.53 88 LEU A N 1
ATOM 678 C CA . LEU A 1 88 ? -24.375 -12.836 -13.906 1 52.53 88 LEU A CA 1
ATOM 679 C C . LEU A 1 88 ? -23.078 -13.633 -13.844 1 52.53 88 LEU A C 1
ATOM 681 O O . LEU A 1 88 ? -22 -13.055 -13.656 1 52.53 88 LEU A O 1
ATOM 685 N N . TRP A 1 89 ? -23.125 -14.891 -14.008 1 52.41 89 TRP A N 1
ATOM 686 C CA . TRP A 1 89 ? -22.078 -15.898 -13.805 1 52.41 89 TRP A CA 1
ATOM 687 C C . TRP A 1 89 ? -20.922 -15.68 -14.758 1 52.41 89 TRP A C 1
ATOM 689 O O . TRP A 1 89 ? -19.75 -15.703 -14.336 1 52.41 89 TRP A O 1
ATOM 699 N N . SER A 1 90 ? -21.359 -15.547 -16.078 1 55.47 90 SER A N 1
ATOM 700 C CA . SER A 1 90 ? -20.297 -15.477 -17.062 1 55.47 90 SER A CA 1
ATOM 701 C C . SER A 1 90 ? -19.328 -14.336 -16.766 1 55.47 90 SER A C 1
ATOM 703 O O . SER A 1 90 ? -18.109 -14.484 -16.906 1 55.47 90 SER A O 1
ATOM 705 N N . SER A 1 91 ? -19.875 -13.266 -16.25 1 57.22 91 SER A N 1
ATOM 706 C CA . SER A 1 91 ? -19.078 -12.055 -16.062 1 57.22 91 SER A CA 1
ATOM 707 C C . SER A 1 91 ? -18.219 -12.133 -14.812 1 57.22 91 SER A C 1
ATOM 709 O O . SER A 1 91 ? -17.078 -11.672 -14.797 1 57.22 91 SER A O 1
ATOM 711 N N . PHE A 1 92 ? -18.797 -12.836 -13.805 1 56.19 92 PHE A N 1
ATOM 712 C CA . PHE A 1 92 ? -18.094 -12.922 -12.531 1 56.19 92 PHE A CA 1
ATOM 713 C C . PHE A 1 92 ? -16.938 -13.914 -12.625 1 56.19 92 PHE A C 1
ATOM 715 O O . PHE A 1 92 ? -15.977 -13.82 -11.852 1 56.19 92 PHE A O 1
ATOM 722 N N . ARG A 1 93 ? -16.953 -14.656 -13.75 1 60.62 93 ARG A N 1
ATOM 723 C CA . ARG A 1 93 ? -15.945 -15.703 -13.867 1 60.62 93 ARG A CA 1
ATOM 724 C C . ARG A 1 93 ? -14.742 -15.211 -14.664 1 60.62 93 ARG A C 1
ATOM 726 O O . ARG A 1 93 ? -13.695 -15.867 -14.68 1 60.62 93 ARG A O 1
ATOM 733 N N . GLU A 1 94 ? -14.984 -14.125 -15.086 1 81.81 94 GLU A N 1
ATOM 734 C CA . GLU A 1 94 ? -13.836 -13.648 -15.844 1 81.81 94 GLU A CA 1
ATOM 735 C C . GLU A 1 94 ? -12.781 -13.039 -14.922 1 81.81 94 GLU A C 1
ATOM 737 O O . GLU A 1 94 ? -13.109 -12.266 -14.023 1 81.81 94 GLU A O 1
ATOM 742 N N . PRO A 1 95 ? -11.586 -13.648 -15.039 1 88.94 95 PRO A N 1
ATOM 743 C CA . PRO A 1 95 ? -10.492 -13.109 -14.219 1 88.94 95 PRO A CA 1
ATOM 744 C C . PRO A 1 95 ? -10.469 -11.586 -14.203 1 88.94 95 PRO A C 1
ATOM 746 O O . PRO A 1 95 ? -10.164 -10.977 -13.172 1 88.94 95 PRO A O 1
ATOM 749 N N . TRP A 1 96 ? -10.992 -11.047 -15.266 1 91.88 96 TRP A N 1
ATOM 750 C CA . TRP A 1 96 ? -11.016 -9.594 -15.391 1 91.88 96 TRP A CA 1
ATOM 751 C C . TRP A 1 96 ? -11.992 -8.977 -14.398 1 91.88 96 TRP A C 1
ATOM 753 O O . TRP A 1 96 ? -11.648 -8.023 -13.688 1 91.88 96 TRP A O 1
ATOM 763 N N . PHE A 1 97 ? -13.133 -9.508 -14.375 1 91.94 97 PHE A N 1
ATOM 764 C CA . PHE A 1 97 ? -14.148 -8.992 -13.469 1 91.94 97 PHE A CA 1
ATOM 765 C C . PHE A 1 97 ? -13.703 -9.133 -12.023 1 91.94 97 PHE A C 1
ATOM 767 O O . PHE A 1 97 ? -13.852 -8.195 -11.227 1 91.94 97 PHE A O 1
ATOM 774 N N . CYS A 1 98 ? -13.125 -10.281 -11.688 1 93.38 98 CYS A N 1
ATOM 775 C CA . CYS A 1 98 ? -12.695 -10.555 -10.32 1 93.38 98 CYS A CA 1
ATOM 776 C C . CYS A 1 98 ? -11.594 -9.594 -9.898 1 93.38 98 CYS A C 1
ATOM 778 O O . CYS A 1 98 ? -11.617 -9.062 -8.789 1 93.38 98 CYS A O 1
ATOM 780 N N . ALA A 1 99 ? -10.641 -9.383 -10.812 1 96.5 99 ALA A N 1
ATOM 781 C CA . ALA A 1 99 ? -9.531 -8.484 -10.531 1 96.5 99 ALA A CA 1
ATOM 782 C C . ALA A 1 99 ? -10.031 -7.051 -10.328 1 96.5 99 ALA A C 1
ATOM 784 O O . ALA A 1 99 ? -9.648 -6.383 -9.367 1 96.5 99 ALA A O 1
ATOM 785 N N . ILE A 1 100 ? -10.922 -6.594 -11.203 1 97.38 100 ILE A N 1
ATOM 786 C CA . ILE A 1 100 ? -11.453 -5.234 -11.141 1 97.38 100 ILE A CA 1
ATOM 787 C C . ILE A 1 100 ? -12.258 -5.047 -9.859 1 97.38 100 ILE A C 1
ATOM 789 O O . ILE A 1 100 ? -12.109 -4.035 -9.172 1 97.38 100 ILE A O 1
ATOM 793 N N . LEU A 1 101 ? -13.023 -5.996 -9.539 1 96.56 101 LEU A N 1
ATOM 794 C CA . LEU A 1 101 ? -13.859 -5.906 -8.336 1 96.56 101 LEU A CA 1
ATOM 795 C C . LEU A 1 101 ? -12.992 -5.828 -7.086 1 96.56 101 LEU A C 1
ATOM 797 O O . LEU A 1 101 ? -13.242 -4.992 -6.211 1 96.56 101 LEU A O 1
ATOM 801 N N . ALA A 1 102 ? -12.008 -6.719 -6.961 1 97.62 102 ALA A N 1
ATOM 802 C CA . ALA A 1 102 ? -11.117 -6.727 -5.801 1 97.62 102 ALA A CA 1
ATOM 803 C C . ALA A 1 102 ? -10.383 -5.402 -5.664 1 97.62 102 ALA A C 1
ATOM 805 O O . ALA A 1 102 ? -10.359 -4.805 -4.586 1 97.62 102 ALA A O 1
ATOM 806 N N . LEU A 1 103 ? -9.82 -4.918 -6.773 1 98.69 103 LEU A N 1
ATOM 807 C CA . LEU A 1 103 ? -9.07 -3.664 -6.777 1 98.69 103 LEU A CA 1
ATOM 808 C C . LEU A 1 103 ? -9.992 -2.482 -6.484 1 98.69 103 LEU A C 1
ATOM 810 O O . LEU A 1 103 ? -9.633 -1.589 -5.715 1 98.69 103 LEU A O 1
ATOM 814 N N . ALA A 1 104 ? -11.148 -2.496 -7.059 1 98.75 104 ALA A N 1
ATOM 815 C CA . ALA A 1 104 ? -12.094 -1.394 -6.902 1 98.75 104 ALA A CA 1
ATOM 816 C C . ALA A 1 104 ? -12.594 -1.297 -5.461 1 98.75 104 ALA A C 1
ATOM 818 O O . ALA A 1 104 ? -12.641 -0.207 -4.887 1 98.75 104 ALA A O 1
ATOM 819 N N . LEU A 1 105 ? -12.984 -2.398 -4.898 1 98.56 105 LEU A N 1
ATOM 820 C CA . LEU A 1 105 ? -13.461 -2.396 -3.52 1 98.56 105 LEU A CA 1
ATOM 821 C C . LEU A 1 105 ? -12.344 -1.989 -2.559 1 98.56 105 LEU A C 1
ATOM 823 O O . LEU A 1 105 ? -12.594 -1.288 -1.575 1 98.56 105 LEU A O 1
ATOM 827 N N . ASN A 1 106 ? -11.164 -2.467 -2.844 1 98.69 106 ASN A N 1
ATOM 828 C CA . ASN A 1 106 ? -10.023 -2.104 -2.016 1 98.69 106 ASN A CA 1
ATOM 829 C C . ASN A 1 106 ? -9.75 -0.604 -2.061 1 98.69 106 ASN A C 1
ATOM 831 O O . ASN A 1 106 ? -9.719 0.058 -1.021 1 98.69 106 ASN A O 1
ATOM 835 N N . THR A 1 107 ? -9.602 -0.06 -3.275 1 98.69 107 THR A N 1
ATOM 836 C CA . THR A 1 107 ? -9.281 1.357 -3.396 1 98.69 107 THR A CA 1
ATOM 837 C C . THR A 1 107 ? -10.445 2.221 -2.924 1 98.69 107 THR A C 1
ATOM 839 O O . THR A 1 107 ? -10.242 3.336 -2.441 1 98.69 107 THR A O 1
ATOM 842 N N . ALA A 1 108 ? -11.656 1.733 -3.051 1 98.75 108 ALA A N 1
ATOM 843 C CA . ALA A 1 108 ? -12.812 2.475 -2.549 1 98.75 108 ALA A CA 1
ATOM 844 C C . ALA A 1 108 ? -12.703 2.703 -1.044 1 98.75 108 ALA A C 1
ATOM 846 O O . ALA A 1 108 ? -12.992 3.799 -0.555 1 98.75 108 ALA A O 1
ATOM 847 N N . ALA A 1 109 ? -12.352 1.7 -0.331 1 98.69 109 ALA A N 1
ATOM 848 C CA . ALA A 1 109 ? -12.203 1.813 1.118 1 98.69 109 ALA A CA 1
ATOM 849 C C . ALA A 1 109 ? -11.109 2.816 1.479 1 98.69 109 ALA A C 1
ATOM 851 O O . ALA A 1 109 ? -11.32 3.699 2.314 1 98.69 109 ALA A O 1
ATOM 852 N N . TYR A 1 110 ? -10 2.738 0.844 1 98 110 TYR A N 1
ATOM 853 C CA . TYR A 1 110 ? -8.891 3.643 1.128 1 98 110 TYR A CA 1
ATOM 854 C C . TYR A 1 110 ? -9.219 5.066 0.701 1 98 110 TYR A C 1
ATOM 856 O O . TYR A 1 110 ? -8.984 6.02 1.448 1 98 110 TYR A O 1
ATOM 864 N N . THR A 1 111 ? -9.773 5.188 -0.445 1 98.12 111 THR A N 1
ATOM 865 C CA . THR A 1 111 ? -10.125 6.5 -0.977 1 98.12 111 THR A CA 1
ATOM 866 C C . THR A 1 111 ? -11.203 7.16 -0.123 1 98.12 111 THR A C 1
ATOM 868 O O . THR A 1 111 ? -11.18 8.375 0.079 1 98.12 111 THR A O 1
ATOM 871 N N . SER A 1 112 ? -12.133 6.406 0.345 1 98.06 112 SER A N 1
ATOM 872 C CA . SER A 1 112 ? -13.18 6.977 1.192 1 98.06 112 SER A CA 1
ATOM 873 C C . SER A 1 112 ? -12.586 7.605 2.447 1 98.06 112 SER A C 1
ATOM 875 O O . SER A 1 112 ? -13.047 8.656 2.898 1 98.06 112 SER A O 1
ATOM 877 N N . GLU A 1 113 ? -11.602 7.004 3.01 1 96.94 113 GLU A N 1
ATOM 878 C CA . GLU A 1 113 ? -10.945 7.559 4.184 1 96.94 113 GLU A CA 1
ATOM 879 C C . GLU A 1 113 ? -10.141 8.812 3.83 1 96.94 113 GLU A C 1
ATOM 881 O O . GLU A 1 113 ? -10.047 9.742 4.629 1 96.94 113 GLU A O 1
ATOM 886 N N . ILE A 1 114 ? -9.57 8.781 2.668 1 96.44 114 ILE A N 1
ATOM 887 C CA . ILE A 1 114 ? -8.836 9.953 2.188 1 96.44 114 ILE A CA 1
ATOM 888 C C . ILE A 1 114 ? -9.797 11.133 2.039 1 96.44 114 ILE A C 1
ATOM 890 O O . ILE A 1 114 ? -9.5 12.242 2.49 1 96.44 114 ILE A O 1
ATOM 894 N N . ILE A 1 115 ? -10.93 10.836 1.481 1 95.44 115 ILE A N 1
ATOM 895 C CA . ILE A 1 115 ? -11.945 11.867 1.289 1 95.44 115 ILE A CA 1
ATOM 896 C C . ILE A 1 115 ? -12.469 12.336 2.645 1 95.44 115 ILE A C 1
ATOM 898 O O . ILE A 1 115 ? -12.602 13.539 2.885 1 95.44 115 ILE A O 1
ATOM 902 N N . ARG A 1 116 ? -12.789 11.422 3.49 1 95.5 116 ARG A N 1
ATOM 903 C CA . ARG A 1 116 ? -13.258 11.758 4.828 1 95.5 116 ARG A CA 1
ATOM 904 C C . ARG A 1 116 ? -12.25 12.648 5.555 1 95.5 116 ARG A C 1
ATOM 906 O O . ARG A 1 116 ? -12.625 13.648 6.164 1 95.5 116 ARG A O 1
ATOM 913 N N . GLY A 1 117 ? -11.008 12.234 5.461 1 93.75 117 GLY A N 1
ATOM 914 C CA . GLY A 1 117 ? -9.961 13.055 6.051 1 93.75 117 GLY A CA 1
ATOM 915 C C . GLY A 1 117 ? -9.891 14.453 5.453 1 93.75 117 GLY A C 1
ATOM 916 O O . GLY A 1 117 ? -9.68 15.43 6.172 1 93.75 117 GLY A O 1
ATOM 917 N N . GLY A 1 118 ? -10.031 14.523 4.18 1 92.38 118 GLY A N 1
ATOM 918 C CA . GLY A 1 118 ? -10.078 15.82 3.512 1 92.38 118 GLY A CA 1
ATOM 919 C C . GLY A 1 118 ? -11.227 16.688 3.99 1 92.38 118 GLY A C 1
ATOM 920 O O . GLY A 1 118 ? -11.039 17.891 4.227 1 92.38 118 GLY A O 1
ATOM 921 N N . ILE A 1 119 ? -12.336 16.125 4.191 1 92.56 119 ILE A N 1
ATOM 922 C CA . ILE A 1 119 ? -13.516 16.844 4.645 1 92.56 119 ILE A CA 1
ATOM 923 C C . ILE A 1 119 ? -13.297 17.344 6.07 1 92.56 119 ILE A C 1
ATOM 925 O O . ILE A 1 119 ? -13.602 18.5 6.383 1 92.56 119 ILE A O 1
ATOM 929 N N . GLN A 1 120 ? -12.695 16.531 6.848 1 91.81 120 GLN A N 1
ATOM 930 C CA . GLN A 1 120 ? -12.492 16.875 8.258 1 91.81 120 GLN A CA 1
ATOM 931 C C . GLN A 1 120 ? -11.375 17.906 8.414 1 91.81 120 GLN A C 1
ATOM 933 O O . GLN A 1 120 ? -11.273 18.547 9.453 1 91.81 120 GLN A O 1
ATOM 938 N N . SER A 1 121 ? -10.578 17.984 7.402 1 89.19 121 SER A N 1
ATOM 939 C CA . SER A 1 121 ? -9.453 18.922 7.492 1 89.19 121 SER A CA 1
ATOM 940 C C . SER A 1 121 ? -9.898 20.344 7.18 1 89.19 121 SER A C 1
ATOM 942 O O . SER A 1 121 ? -9.141 21.297 7.395 1 89.19 121 SER A O 1
ATOM 944 N N . VAL A 1 122 ? -11.117 20.578 6.711 1 89.88 122 VAL A N 1
ATOM 945 C CA . VAL A 1 122 ? -11.625 21.906 6.402 1 89.88 122 VAL A CA 1
ATOM 946 C C . VAL A 1 122 ? -11.812 22.703 7.688 1 89.88 122 VAL A C 1
ATOM 948 O O . VAL A 1 122 ? -12.391 22.203 8.656 1 89.88 122 VAL A O 1
ATOM 951 N N . SER A 1 123 ? -11.398 23.891 7.68 1 89.25 123 SER A N 1
ATOM 952 C CA . SER A 1 123 ? -11.414 24.734 8.875 1 89.25 123 SER A CA 1
ATOM 953 C C . SER A 1 123 ? -12.836 24.984 9.359 1 89.25 123 SER A C 1
ATOM 955 O O . SER A 1 123 ? -13.734 25.234 8.562 1 89.25 123 SER A O 1
ATOM 957 N N . LEU A 1 124 ? -12.938 24.984 10.586 1 87.12 124 LEU A N 1
ATOM 958 C CA . LEU A 1 124 ? -14.227 25.25 11.203 1 87.12 124 LEU A CA 1
ATOM 959 C C . LEU A 1 124 ? -14.68 26.672 10.93 1 87.12 124 LEU A C 1
ATOM 961 O O . LEU A 1 124 ? -15.875 26.938 10.812 1 87.12 124 LEU A O 1
ATOM 965 N N . GLY A 1 125 ? -13.633 27.438 10.875 1 85.94 125 GLY A N 1
ATOM 966 C CA . GLY A 1 125 ? -13.938 28.828 10.594 1 85.94 125 GLY A CA 1
ATOM 967 C C . GLY A 1 125 ? -14.664 29.031 9.281 1 85.94 125 GLY A C 1
ATOM 968 O O . GLY A 1 125 ? -15.625 29.797 9.203 1 85.94 125 GLY A O 1
ATOM 969 N N . GLN A 1 126 ? -14.281 28.328 8.305 1 87.94 126 GLN A N 1
ATOM 970 C CA . GLN A 1 126 ? -14.922 28.406 6.996 1 87.94 126 GLN A CA 1
ATOM 971 C C . GLN A 1 126 ? -16.359 27.875 7.047 1 87.94 126 GLN A C 1
ATOM 973 O O . GLN A 1 126 ? -17.25 28.453 6.438 1 87.94 126 GLN A O 1
ATOM 978 N N . ILE A 1 127 ? -16.531 26.906 7.816 1 88.56 127 ILE A N 1
ATOM 979 C CA . ILE A 1 127 ? -17.844 26.281 7.945 1 88.56 127 ILE A CA 1
ATOM 980 C C . ILE A 1 127 ? -18.781 27.203 8.727 1 88.56 127 ILE A C 1
ATOM 982 O O . ILE A 1 127 ? -19.922 27.406 8.344 1 88.56 127 ILE A O 1
ATOM 986 N N . GLU A 1 128 ? -18.188 27.797 9.727 1 90.75 128 GLU A N 1
ATOM 987 C CA . GLU A 1 128 ? -18.953 28.734 10.547 1 90.75 128 GLU A CA 1
ATOM 988 C C . GLU A 1 128 ? -19.312 29.984 9.766 1 90.75 128 GLU A C 1
ATOM 990 O O . GLU A 1 128 ? -20.422 30.516 9.898 1 90.75 128 GLU A O 1
ATOM 995 N N . ALA A 1 129 ? -18.359 30.406 9.055 1 90.75 129 ALA A N 1
ATOM 996 C CA . ALA A 1 129 ? -18.609 31.594 8.234 1 90.75 129 ALA A CA 1
ATOM 997 C C . ALA A 1 129 ? -19.75 31.328 7.242 1 90.75 129 ALA A C 1
ATOM 999 O O . ALA A 1 129 ? -20.609 32.188 7.031 1 90.75 129 ALA A O 1
ATOM 1000 N N . ALA A 1 130 ? -19.734 30.219 6.633 1 90.19 130 ALA A N 1
ATOM 1001 C CA . ALA A 1 130 ? -20.781 29.844 5.68 1 90.19 130 ALA A CA 1
ATOM 1002 C C . ALA A 1 130 ? -22.141 29.734 6.371 1 90.19 130 ALA A C 1
ATOM 1004 O O . ALA A 1 130 ? -23.156 30.156 5.824 1 90.19 130 ALA A O 1
ATOM 1005 N N . ARG A 1 131 ? -22.141 29.281 7.523 1 89.25 131 ARG A N 1
ATOM 1006 C CA . ARG A 1 131 ? -23.375 29.156 8.305 1 89.25 131 ARG A CA 1
ATOM 1007 C C . ARG A 1 131 ? -23.906 30.516 8.727 1 89.25 131 ARG A C 1
ATOM 1009 O O . ARG A 1 131 ? -25.109 30.734 8.766 1 89.25 131 ARG A O 1
ATOM 1016 N N . ALA A 1 132 ? -23.016 31.328 9.016 1 92.81 132 ALA A N 1
ATOM 1017 C CA . ALA A 1 132 ? -23.359 32.656 9.477 1 92.81 132 ALA A CA 1
ATOM 1018 C C . ALA A 1 132 ? -24.094 33.438 8.383 1 92.81 132 ALA A C 1
ATOM 1020 O O . ALA A 1 132 ? -24.938 34.312 8.68 1 92.81 132 ALA A O 1
ATOM 1021 N N . VAL A 1 133 ? -23.797 33.156 7.152 1 92.94 133 VAL A N 1
ATOM 1022 C CA . VAL A 1 133 ? -24.422 33.906 6.059 1 92.94 133 VAL A CA 1
ATOM 1023 C C . VAL A 1 133 ? -25.688 33.188 5.602 1 92.94 133 VAL A C 1
ATOM 1025 O O . VAL A 1 133 ? -26.328 33.594 4.629 1 92.94 133 VAL A O 1
ATOM 1028 N N . GLY A 1 134 ? -26.078 32.094 6.289 1 90.69 134 GLY A N 1
ATOM 1029 C CA . GLY A 1 134 ? -27.359 31.453 6.07 1 90.69 134 GLY A CA 1
ATOM 1030 C C . GLY A 1 134 ? -27.297 30.281 5.102 1 90.69 134 GLY A C 1
ATOM 1031 O O . GLY A 1 134 ? -28.328 29.812 4.609 1 90.69 134 GLY A O 1
ATOM 1032 N N . MET A 1 135 ? -26.172 29.781 4.793 1 91.06 135 MET A N 1
ATOM 1033 C CA . MET A 1 135 ? -26.062 28.656 3.871 1 91.06 135 MET A CA 1
ATOM 1034 C C . MET A 1 135 ? -26.578 27.375 4.516 1 91.06 135 MET A C 1
ATOM 1036 O O . MET A 1 135 ? -26.297 27.109 5.68 1 91.06 135 MET A O 1
ATOM 1040 N N . SER A 1 136 ? -27.359 26.672 3.709 1 92.31 136 SER A N 1
ATOM 1041 C CA . SER A 1 136 ? -27.812 25.375 4.176 1 92.31 136 SER A CA 1
ATOM 1042 C C . SER A 1 136 ? -26.672 24.359 4.219 1 92.31 136 SER A C 1
ATOM 1044 O O . SER A 1 136 ? -25.625 24.578 3.602 1 92.31 136 SER A O 1
ATOM 1046 N N . THR A 1 137 ? -26.859 23.266 4.961 1 87.31 137 THR A N 1
ATOM 1047 C CA . THR A 1 137 ? -25.828 22.25 5.117 1 87.31 137 THR A CA 1
ATOM 1048 C C . THR A 1 137 ? -25.422 21.672 3.764 1 87.31 137 THR A C 1
ATOM 1050 O O . THR A 1 137 ? -24.25 21.453 3.504 1 87.31 137 THR A O 1
ATOM 1053 N N . PHE A 1 138 ? -26.391 21.484 2.986 1 90.19 138 PHE A N 1
ATOM 1054 C CA . PHE A 1 138 ? -26.125 20.906 1.671 1 90.19 138 PHE A CA 1
ATOM 1055 C C . PHE A 1 138 ? -25.375 21.906 0.794 1 90.19 138 PHE A C 1
ATOM 1057 O O . PHE A 1 138 ? -24.453 21.531 0.076 1 90.19 138 PHE A O 1
ATOM 1064 N N . LEU A 1 139 ? -25.75 23.156 0.887 1 91.38 139 LEU A N 1
ATOM 1065 C CA . LEU A 1 139 ? -25.078 24.203 0.1 1 91.38 139 LEU A CA 1
ATOM 1066 C C . LEU A 1 139 ? -23.656 24.422 0.582 1 91.38 139 LEU A C 1
ATOM 1068 O O . LEU A 1 139 ? -22.75 24.609 -0.228 1 91.38 139 LEU A O 1
ATOM 1072 N N . GLN A 1 140 ? -23.5 24.375 1.892 1 91 140 GLN A N 1
ATOM 1073 C CA . GLN A 1 140 ? -22.172 24.484 2.49 1 91 140 GLN A CA 1
ATOM 1074 C C . GLN A 1 140 ? -21.25 23.359 2.023 1 91 140 GLN A C 1
ATOM 1076 O O . GLN A 1 140 ? -20.094 23.594 1.679 1 91 140 GLN A O 1
ATOM 1081 N N . PHE A 1 141 ? -21.844 22.188 2.006 1 89.69 141 PHE A N 1
ATOM 1082 C CA . PHE A 1 141 ? -21.062 21.016 1.617 1 89.69 141 PHE A CA 1
ATOM 1083 C C . PHE A 1 141 ? -20.688 21.094 0.143 1 89.69 141 PHE A C 1
ATOM 1085 O O . PHE A 1 141 ? -19.516 20.891 -0.213 1 89.69 141 PHE A O 1
ATOM 1092 N N . ARG A 1 142 ? -21.547 21.391 -0.675 1 90.12 142 ARG A N 1
ATOM 1093 C CA . ARG A 1 142 ? -21.359 21.359 -2.121 1 90.12 142 ARG A CA 1
ATOM 1094 C C . ARG A 1 142 ? -20.438 22.484 -2.58 1 90.12 142 ARG A C 1
ATOM 1096 O O . ARG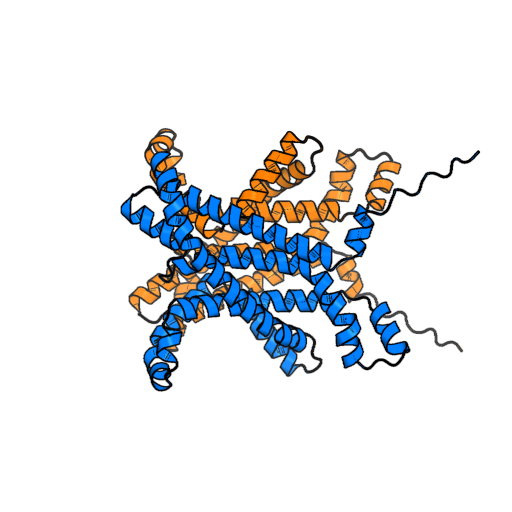 A 1 142 ? -19.594 22.297 -3.459 1 90.12 142 ARG A O 1
ATOM 1103 N N . ARG A 1 143 ? -20.484 23.688 -1.91 1 91.44 143 ARG A N 1
ATOM 1104 C CA . ARG A 1 143 ? -19.828 24.875 -2.445 1 91.44 143 ARG A CA 1
ATOM 1105 C C . ARG A 1 143 ? -18.516 25.156 -1.709 1 91.44 143 ARG A C 1
ATOM 1107 O O . ARG A 1 143 ? -17.625 25.797 -2.252 1 91.44 143 ARG A O 1
ATOM 1114 N N . ILE A 1 144 ? -18.453 24.688 -0.5 1 91.25 144 ILE A N 1
ATOM 1115 C CA . ILE A 1 144 ? -17.297 25.078 0.296 1 91.25 144 ILE A CA 1
ATOM 1116 C C . ILE A 1 144 ? -16.5 23.844 0.724 1 91.25 144 ILE A C 1
ATOM 1118 O O . ILE A 1 144 ? -15.398 23.609 0.245 1 91.25 144 ILE A O 1
ATOM 1122 N N . VAL A 1 145 ? -17.203 23.031 1.465 1 90.44 145 VAL A N 1
ATOM 1123 C CA . VAL A 1 145 ? -16.516 21.938 2.141 1 90.44 145 VAL A CA 1
ATOM 1124 C C . VAL A 1 145 ? -15.992 20.938 1.109 1 90.44 145 VAL A C 1
ATOM 1126 O O . VAL A 1 145 ? -14.797 20.625 1.089 1 90.44 145 VAL A O 1
ATOM 1129 N N . PHE A 1 146 ? -16.812 20.547 0.208 1 90 146 PHE A N 1
ATOM 1130 C CA . PHE A 1 146 ? -16.469 19.469 -0.718 1 90 146 PHE A CA 1
ATOM 1131 C C . PHE A 1 146 ? -15.352 19.891 -1.657 1 90 146 PHE A C 1
ATOM 1133 O O . PHE A 1 146 ? -14.359 19.172 -1.809 1 90 146 PHE A O 1
ATOM 1140 N N . PRO A 1 147 ? -15.453 21.031 -2.275 1 89.38 147 PRO A N 1
ATOM 1141 C CA . PRO A 1 147 ? -14.375 21.469 -3.164 1 89.38 147 PRO A CA 1
ATOM 1142 C C . PRO A 1 147 ? -13.039 21.625 -2.436 1 89.38 147 PRO A C 1
ATOM 1144 O O . PRO A 1 147 ? -11.992 21.266 -2.967 1 89.38 147 PRO A O 1
ATOM 1147 N N . ILE A 1 148 ? -13.039 22.141 -1.253 1 89.69 148 ILE A N 1
ATOM 1148 C CA . ILE A 1 148 ? -11.828 22.328 -0.467 1 89.69 148 ILE A CA 1
ATOM 1149 C C . ILE A 1 148 ? -11.266 20.969 -0.055 1 89.69 148 ILE A C 1
ATOM 1151 O O . ILE A 1 148 ? -10.055 20.734 -0.15 1 89.69 148 ILE A O 1
ATOM 1155 N N . ALA A 1 149 ? -12.18 20.109 0.311 1 90.5 149 ALA A N 1
ATOM 1156 C CA . ALA A 1 149 ? -11.797 18.781 0.768 1 90.5 149 ALA A CA 1
ATOM 1157 C C . ALA A 1 149 ? -11.109 18 -0.345 1 90.5 149 ALA A C 1
ATOM 1159 O O . ALA A 1 149 ? -10.109 17.312 -0.108 1 90.5 149 ALA A O 1
ATOM 1160 N N . ILE A 1 150 ? -11.609 18.047 -1.517 1 88.81 150 ILE A N 1
ATOM 1161 C CA . ILE A 1 150 ? -11.07 17.297 -2.645 1 88.81 150 ILE A CA 1
ATOM 1162 C C . ILE A 1 150 ? -9.68 17.828 -2.994 1 88.81 150 ILE A C 1
ATOM 1164 O O . ILE A 1 150 ? -8.781 17.047 -3.324 1 88.81 150 ILE A O 1
ATOM 1168 N N . ARG A 1 151 ? -9.531 19.094 -2.943 1 89.31 151 ARG A N 1
ATOM 1169 C CA . ARG A 1 151 ? -8.234 19.703 -3.213 1 89.31 151 ARG A CA 1
ATOM 1170 C C . ARG A 1 151 ? -7.199 19.281 -2.176 1 89.31 151 ARG A C 1
ATOM 1172 O O . ARG A 1 151 ? -6.051 18.984 -2.518 1 89.31 151 ARG A O 1
ATOM 1179 N N . GLN A 1 152 ? -7.664 19.219 -0.98 1 88.88 152 GLN A N 1
ATOM 1180 C CA . GLN A 1 152 ? -6.758 18.844 0.102 1 88.88 152 GLN A CA 1
ATOM 1181 C C . GLN A 1 152 ? -6.453 17.344 0.068 1 88.88 152 GLN A C 1
ATOM 1183 O O . GLN A 1 152 ? -5.387 16.906 0.514 1 88.88 152 GLN A O 1
ATOM 1188 N N . ALA A 1 153 ? -7.34 16.562 -0.517 1 92.56 153 ALA A N 1
ATOM 1189 C CA . ALA A 1 153 ? -7.211 15.109 -0.55 1 92.56 153 ALA A CA 1
ATOM 1190 C C . ALA A 1 153 ? -6.383 14.656 -1.752 1 92.56 153 ALA A C 1
ATOM 1192 O O . ALA A 1 153 ? -5.941 13.508 -1.815 1 92.56 153 ALA A O 1
ATOM 1193 N N . LEU A 1 154 ? -6.078 15.562 -2.631 1 92.19 154 LEU A N 1
ATOM 1194 C CA . LEU A 1 154 ? -5.527 15.219 -3.938 1 92.19 154 LEU A CA 1
ATOM 1195 C C . LEU A 1 154 ? -4.156 14.562 -3.795 1 92.19 154 LEU A C 1
ATOM 1197 O O . LEU A 1 154 ? -3.885 13.539 -4.434 1 92.19 154 LEU A O 1
ATOM 1201 N N . PRO A 1 155 ? -3.25 15.086 -2.939 1 90.31 155 PRO A N 1
ATOM 1202 C CA . PRO A 1 155 ? -1.944 14.438 -2.805 1 90.31 155 PRO A CA 1
ATOM 1203 C C . PRO A 1 155 ? -2.053 12.992 -2.314 1 90.31 155 PRO A C 1
ATOM 1205 O O . PRO A 1 155 ? -1.424 12.094 -2.881 1 90.31 155 PRO A O 1
ATOM 1208 N N . ALA A 1 156 ? -2.883 12.82 -1.309 1 93.5 156 ALA A N 1
ATOM 1209 C CA . ALA A 1 156 ? -3.084 11.477 -0.768 1 93.5 156 ALA A CA 1
ATOM 1210 C C . ALA A 1 156 ? -3.732 10.562 -1.803 1 93.5 156 ALA A C 1
ATOM 1212 O O . ALA A 1 156 ? -3.393 9.383 -1.894 1 93.5 156 ALA A O 1
ATOM 1213 N N . TYR A 1 157 ? -4.656 11.102 -2.537 1 95.44 157 TYR A N 1
ATOM 1214 C CA . TYR A 1 157 ? -5.305 10.312 -3.578 1 95.44 157 TYR A CA 1
ATOM 1215 C C . TYR A 1 157 ? -4.316 9.938 -4.676 1 95.44 157 TYR A C 1
ATOM 1217 O O . TYR A 1 157 ? -4.391 8.844 -5.238 1 95.44 157 TYR A O 1
ATOM 1225 N N . GLY A 1 158 ? -3.441 10.883 -5.047 1 94.94 158 GLY A N 1
ATOM 1226 C CA . GLY A 1 158 ? -2.387 10.578 -6 1 94.94 158 GLY A CA 1
ATOM 1227 C C . GLY A 1 158 ? -1.56 9.367 -5.602 1 94.94 158 GLY A C 1
ATOM 1228 O O . GLY A 1 158 ? -1.271 8.508 -6.434 1 94.94 158 GLY A O 1
ATOM 1229 N N . ASN A 1 159 ? -1.226 9.32 -4.352 1 93.62 159 ASN A N 1
ATOM 1230 C CA . ASN A 1 159 ? -0.5 8.156 -3.844 1 93.62 159 ASN A CA 1
ATOM 1231 C C . ASN A 1 159 ? -1.317 6.879 -3.986 1 93.62 159 ASN A C 1
ATOM 1233 O O . ASN A 1 159 ? -0.773 5.82 -4.309 1 93.62 159 ASN A O 1
ATOM 1237 N N . GLU A 1 160 ? -2.602 6.984 -3.693 1 96.75 160 GLU A N 1
ATOM 1238 C CA . GLU A 1 160 ? -3.502 5.844 -3.834 1 96.75 160 GLU A CA 1
ATOM 1239 C C . GLU A 1 160 ? -3.547 5.352 -5.277 1 96.75 160 GLU A C 1
ATOM 1241 O O . GLU A 1 160 ? -3.555 4.145 -5.527 1 96.75 160 GLU A O 1
ATOM 1246 N N . VAL A 1 161 ? -3.557 6.258 -6.188 1 97.5 161 VAL A N 1
ATOM 1247 C CA . VAL A 1 161 ? -3.574 5.914 -7.605 1 97.5 161 VAL A CA 1
ATOM 1248 C C . VAL A 1 161 ? -2.32 5.113 -7.957 1 97.5 161 VAL A C 1
ATOM 1250 O O . VAL A 1 161 ? -2.404 4.074 -8.617 1 97.5 161 VAL A O 1
ATOM 1253 N N . MET A 1 162 ? -1.211 5.551 -7.516 1 97.06 162 MET A N 1
ATOM 1254 C CA . MET A 1 162 ? 0.038 4.848 -7.789 1 97.06 162 MET A CA 1
ATOM 1255 C C . MET A 1 162 ? 0.035 3.467 -7.141 1 97.06 162 MET A C 1
ATOM 1257 O O . MET A 1 162 ? 0.53 2.502 -7.727 1 97.06 162 MET A O 1
ATOM 1261 N N . LEU A 1 163 ? -0.523 3.389 -6.031 1 97 163 LEU A N 1
ATOM 1262 C CA . LEU A 1 163 ? -0.604 2.115 -5.32 1 97 163 LEU A CA 1
ATOM 1263 C C . LEU A 1 163 ? -1.447 1.113 -6.102 1 97 163 LEU A C 1
ATOM 1265 O O . LEU A 1 163 ? -1.09 -0.064 -6.195 1 97 163 LEU A O 1
ATOM 1269 N N . ILE A 1 164 ? -2.562 1.586 -6.621 1 98.5 164 ILE A N 1
ATOM 1270 C CA . ILE A 1 164 ? -3.445 0.687 -7.355 1 98.5 164 ILE A CA 1
ATOM 1271 C C . ILE A 1 164 ? -2.756 0.214 -8.633 1 98.5 164 ILE A C 1
ATOM 1273 O O . ILE A 1 164 ? -2.865 -0.956 -9.008 1 98.5 164 ILE A O 1
ATOM 1277 N N . ILE A 1 165 ? -2.057 1.09 -9.273 1 98.25 165 ILE A N 1
ATOM 1278 C CA . ILE A 1 165 ? -1.317 0.708 -10.469 1 98.25 165 ILE A CA 1
ATOM 1279 C C . ILE A 1 165 ? -0.334 -0.411 -10.133 1 98.25 165 ILE A C 1
ATOM 1281 O O . ILE A 1 165 ? -0.275 -1.425 -10.836 1 98.25 165 ILE A O 1
ATOM 1285 N N . LYS A 1 166 ? 0.388 -0.257 -9.102 1 98 166 LYS A N 1
ATOM 1286 C CA . LYS A 1 166 ? 1.33 -1.288 -8.672 1 98 166 LYS A CA 1
ATOM 1287 C C . LYS A 1 166 ? 0.599 -2.557 -8.242 1 98 166 LYS A C 1
ATOM 1289 O O . LYS A 1 166 ? 1.08 -3.668 -8.477 1 98 166 LYS A O 1
ATOM 1294 N N . SER A 1 167 ? -0.606 -2.377 -7.703 1 98.5 167 SER A N 1
ATOM 1295 C CA . SER A 1 167 ? -1.374 -3.508 -7.188 1 98.5 167 SER A CA 1
ATOM 1296 C C . SER A 1 167 ? -1.974 -4.328 -8.328 1 98.5 167 SER A C 1
ATOM 1298 O O . SER A 1 167 ? -2.393 -5.469 -8.117 1 98.5 167 SER A O 1
ATOM 1300 N N . THR A 1 168 ? -2.025 -3.766 -9.531 1 98.5 168 THR A N 1
ATOM 1301 C CA . THR A 1 168 ? -2.504 -4.547 -10.664 1 98.5 168 THR A CA 1
ATOM 1302 C C . THR A 1 168 ? -1.616 -5.766 -10.891 1 98.5 168 THR A C 1
ATOM 1304 O O . THR A 1 168 ? -2.051 -6.754 -11.492 1 98.5 168 THR A O 1
ATOM 1307 N N . SER A 1 169 ? -0.37 -5.68 -10.445 1 98.44 169 SER A N 1
ATOM 1308 C CA . SER A 1 169 ? 0.534 -6.816 -10.602 1 98.44 169 SER A CA 1
ATOM 1309 C C . SER A 1 169 ? -0.026 -8.062 -9.93 1 98.44 169 SER A C 1
ATOM 1311 O O . SER A 1 169 ? 0.277 -9.188 -10.344 1 98.44 169 SER A O 1
ATOM 1313 N N . LEU A 1 170 ? -0.875 -7.922 -8.938 1 98.19 170 LEU A N 1
ATOM 1314 C CA . LEU A 1 170 ? -1.469 -9.039 -8.211 1 98.19 170 LEU A CA 1
ATOM 1315 C C . LEU A 1 170 ? -2.4 -9.836 -9.117 1 98.19 170 LEU A C 1
ATOM 1317 O O . LEU A 1 170 ? -2.643 -11.023 -8.883 1 98.19 170 LEU A O 1
ATOM 1321 N N . ALA A 1 171 ? -2.916 -9.203 -10.172 1 97.12 171 ALA A N 1
ATOM 1322 C CA . ALA A 1 171 ? -3.805 -9.867 -11.125 1 97.12 171 ALA A CA 1
ATOM 1323 C C . ALA A 1 171 ? -3.074 -10.977 -11.867 1 97.12 171 ALA A C 1
ATOM 1325 O O . ALA A 1 171 ? -3.705 -11.898 -12.398 1 97.12 171 ALA A O 1
ATOM 1326 N N . SER A 1 172 ? -1.74 -10.914 -11.938 1 96.25 172 SER A N 1
ATOM 1327 C CA . SER A 1 172 ? -0.945 -11.953 -12.578 1 96.25 172 SER A CA 1
ATOM 1328 C C . SER A 1 172 ? -1.089 -13.289 -11.844 1 96.25 172 SER A C 1
ATOM 1330 O O . SER A 1 172 ? -0.793 -14.344 -12.406 1 96.25 172 SER A O 1
ATOM 1332 N N . THR A 1 173 ? -1.554 -13.219 -10.602 1 93.88 173 THR A N 1
ATOM 1333 C CA . THR A 1 173 ? -1.684 -14.43 -9.797 1 93.88 173 THR A CA 1
ATOM 1334 C C . THR A 1 173 ? -3.004 -15.141 -10.094 1 93.88 173 THR A C 1
ATOM 1336 O O . THR A 1 173 ? -3.215 -16.281 -9.672 1 93.88 173 THR A O 1
ATOM 1339 N N . ILE A 1 174 ? -3.928 -14.438 -10.773 1 92.44 174 ILE A N 1
ATOM 1340 C CA . ILE A 1 174 ? -5.199 -15.047 -11.156 1 92.44 174 ILE A CA 1
ATOM 1341 C C . ILE A 1 174 ? -5.34 -15.031 -12.672 1 92.44 174 ILE A C 1
ATOM 1343 O O . ILE A 1 174 ? -6.387 -14.641 -13.203 1 92.44 174 ILE A O 1
ATOM 1347 N N . THR A 1 175 ? -4.371 -15.281 -13.453 1 90.12 175 THR A N 1
ATOM 1348 C CA . THR A 1 175 ? -4.289 -15.711 -14.852 1 90.12 175 THR A CA 1
ATOM 1349 C C . THR A 1 175 ? -4.418 -14.508 -15.789 1 90.12 175 THR A C 1
ATOM 1351 O O . THR A 1 175 ? -4.598 -14.68 -17 1 90.12 175 THR A O 1
ATOM 1354 N N . ILE A 1 176 ? -4.477 -13.25 -15.258 1 94.38 176 ILE A N 1
ATOM 1355 C CA . ILE A 1 176 ? -4.508 -12.086 -16.141 1 94.38 176 ILE A CA 1
ATOM 1356 C C . ILE A 1 176 ? -3.1 -11.789 -16.656 1 94.38 176 ILE A C 1
ATOM 1358 O O . ILE A 1 176 ? -2.133 -11.82 -15.883 1 94.38 176 ILE A O 1
ATOM 1362 N N . VAL A 1 177 ? -3.084 -11.5 -17.953 1 95.75 177 VAL A N 1
ATOM 1363 C CA . VAL A 1 177 ? -1.784 -11.258 -18.562 1 95.75 177 VAL A CA 1
ATOM 1364 C C . VAL A 1 177 ? -1.554 -9.758 -18.719 1 95.75 177 VAL A C 1
ATOM 1366 O O . VAL A 1 177 ? -1.605 -9.227 -19.828 1 95.75 177 VAL A O 1
ATOM 1369 N N . GLU A 1 178 ? -1.376 -9.18 -17.641 1 97.62 178 GLU A N 1
ATOM 1370 C CA . GLU A 1 178 ? -0.857 -7.816 -17.594 1 97.62 178 GLU A CA 1
ATOM 1371 C C . GLU A 1 178 ? 0.667 -7.809 -17.531 1 97.62 178 GLU A C 1
ATOM 1373 O O . GLU A 1 178 ? 1.313 -8.812 -17.828 1 97.62 178 GLU A O 1
ATOM 1378 N N . VAL A 1 179 ? 1.353 -6.73 -17.25 1 97.75 179 VAL A N 1
ATOM 1379 C CA . VAL A 1 179 ? 2.797 -6.586 -17.406 1 97.75 179 VAL A CA 1
ATOM 1380 C C . VAL A 1 179 ? 3.51 -7.68 -16.609 1 97.75 179 VAL A C 1
ATOM 1382 O O . VAL A 1 179 ? 4.371 -8.383 -17.156 1 97.75 179 VAL A O 1
ATOM 1385 N N . THR A 1 180 ? 3.199 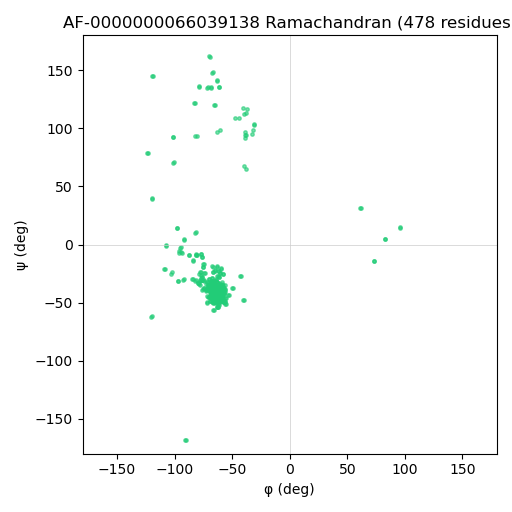-7.863 -15.375 1 96.94 180 THR A N 1
ATOM 1386 C CA . THR A 1 180 ? 3.828 -8.891 -14.555 1 96.94 180 THR A CA 1
ATOM 1387 C C . THR A 1 180 ? 3.455 -10.281 -15.055 1 96.94 180 THR A C 1
ATOM 1389 O O . THR A 1 180 ? 4.293 -11.188 -15.078 1 96.94 180 THR A O 1
ATOM 1392 N N . GLY A 1 181 ? 2.197 -10.469 -15.43 1 96.19 181 GLY A N 1
ATOM 1393 C CA . GLY A 1 181 ? 1.763 -11.742 -15.969 1 96.19 181 GLY A CA 1
ATOM 1394 C C . GLY A 1 181 ? 2.502 -12.141 -17.234 1 96.19 181 GLY A C 1
ATOM 1395 O O . GLY A 1 181 ? 2.914 -13.297 -17.375 1 96.19 181 GLY A O 1
ATOM 1396 N N . LEU A 1 182 ? 2.609 -11.211 -18.109 1 96.31 182 LEU A N 1
ATOM 1397 C CA . LEU A 1 182 ? 3.348 -11.492 -19.328 1 96.31 182 LEU A CA 1
ATOM 1398 C C . LEU A 1 182 ? 4.816 -11.758 -19.031 1 96.31 182 LEU A C 1
ATOM 1400 O O . LEU A 1 182 ? 5.441 -12.602 -19.672 1 96.31 182 LEU A O 1
ATOM 1404 N N . ALA A 1 183 ? 5.371 -11.016 -18.094 1 96.19 183 ALA A N 1
ATOM 1405 C CA . ALA A 1 183 ? 6.75 -11.273 -17.688 1 96.19 183 ALA A CA 1
ATOM 1406 C C . ALA A 1 183 ? 6.93 -12.711 -17.219 1 96.19 183 ALA A C 1
ATOM 1408 O O . ALA A 1 183 ? 7.891 -13.383 -17.609 1 96.19 183 ALA A O 1
ATOM 1409 N N . LYS A 1 184 ? 5.98 -13.188 -16.453 1 94.31 184 LYS A N 1
ATOM 1410 C CA . LYS A 1 184 ? 6.043 -14.562 -15.961 1 94.31 184 LYS A CA 1
ATOM 1411 C C . LYS A 1 184 ? 5.977 -15.555 -17.109 1 94.31 184 LYS A C 1
ATOM 1413 O O . LYS A 1 184 ? 6.652 -16.578 -17.094 1 94.31 184 LYS A O 1
ATOM 1418 N N . GLN A 1 185 ? 5.195 -15.297 -18.094 1 94.12 185 GLN A N 1
ATOM 1419 C CA . GLN A 1 185 ? 5.086 -16.172 -19.25 1 94.12 185 GLN A CA 1
ATOM 1420 C C . GLN A 1 185 ? 6.398 -16.203 -20.031 1 94.12 185 GLN A C 1
ATOM 1422 O O . GLN A 1 185 ? 6.848 -17.266 -20.453 1 94.12 185 GLN A O 1
ATOM 1427 N N . ILE A 1 186 ? 6.953 -15.031 -20.25 1 92.69 186 ILE A N 1
ATOM 1428 C CA . ILE A 1 186 ? 8.219 -14.938 -20.969 1 92.69 186 ILE A CA 1
ATOM 1429 C C . ILE A 1 186 ? 9.305 -15.688 -20.203 1 92.69 186 ILE A C 1
ATOM 1431 O O . ILE A 1 186 ? 10.125 -16.391 -20.812 1 92.69 186 ILE A O 1
ATOM 1435 N N . ILE A 1 187 ? 9.312 -15.594 -18.953 1 91.19 187 ILE A N 1
ATOM 1436 C CA . ILE A 1 187 ? 10.297 -16.266 -18.094 1 91.19 187 ILE A CA 1
ATOM 1437 C C . ILE A 1 187 ? 10.125 -17.781 -18.203 1 91.19 187 ILE A C 1
ATOM 1439 O O . ILE A 1 187 ? 11.109 -18.516 -18.188 1 91.19 187 ILE A O 1
ATOM 1443 N N . SER A 1 188 ? 8.898 -18.234 -18.25 1 89.5 188 SER A N 1
ATOM 1444 C CA . SER A 1 188 ? 8.648 -19.672 -18.391 1 89.5 188 SER A CA 1
ATOM 1445 C C . SER A 1 188 ? 9.219 -20.203 -19.703 1 89.5 188 SER A C 1
ATOM 1447 O O . SER A 1 188 ? 9.594 -21.375 -19.797 1 89.5 188 SER A O 1
ATOM 1449 N N . ALA A 1 189 ? 9.383 -19.312 -20.625 1 88.88 189 ALA A N 1
ATOM 1450 C CA . ALA A 1 189 ? 9.859 -19.719 -21.953 1 88.88 189 ALA A CA 1
ATOM 1451 C C . ALA A 1 189 ? 11.367 -19.516 -22.062 1 88.88 189 ALA A C 1
ATOM 1453 O O . ALA A 1 189 ? 12.031 -20.25 -22.812 1 88.88 189 ALA A O 1
ATOM 1454 N N . THR A 1 190 ? 11.867 -18.531 -21.375 1 87.38 190 THR A N 1
ATOM 1455 C CA . THR A 1 190 ? 13.25 -18.141 -21.609 1 87.38 190 THR A CA 1
ATOM 1456 C C . THR A 1 190 ? 14.133 -18.547 -20.422 1 87.38 190 THR A C 1
ATOM 1458 O O . THR A 1 190 ? 15.359 -18.547 -20.531 1 87.38 190 THR A O 1
ATOM 1461 N N . TYR A 1 191 ? 13.531 -18.766 -19.25 1 83.81 191 TYR A N 1
ATOM 1462 C CA . TYR A 1 191 ? 14.219 -19.141 -18.016 1 83.81 191 TYR A CA 1
ATOM 1463 C C . TYR A 1 191 ? 15.203 -18.062 -17.594 1 83.81 191 TYR A C 1
ATOM 1465 O O . TYR A 1 191 ? 16.312 -18.375 -17.125 1 83.81 191 TYR A O 1
ATOM 1473 N N . SER A 1 192 ? 14.867 -16.859 -17.906 1 89.62 192 SER A N 1
ATOM 1474 C CA . SER A 1 192 ? 15.688 -15.711 -17.531 1 89.62 192 SER A CA 1
ATOM 1475 C C . SER A 1 192 ? 14.891 -14.695 -16.734 1 89.62 192 SER A C 1
ATOM 1477 O O . SER A 1 192 ? 14.57 -13.609 -17.219 1 89.62 192 SER A O 1
ATOM 1479 N N . PRO A 1 193 ? 14.719 -14.992 -15.469 1 90.12 193 PRO A N 1
ATOM 1480 C CA . PRO A 1 193 ? 13.828 -14.172 -14.641 1 90.12 193 PRO A CA 1
ATOM 1481 C C . PRO A 1 193 ? 14.406 -12.789 -14.352 1 90.12 193 PRO A C 1
ATOM 1483 O O . PRO A 1 193 ? 13.672 -11.797 -14.352 1 90.12 193 PRO A O 1
ATOM 1486 N N . VAL A 1 194 ? 15.68 -12.625 -14.18 1 90.25 194 VAL A N 1
ATOM 1487 C CA . VAL A 1 194 ? 16.297 -11.367 -13.766 1 90.25 194 VAL A CA 1
ATOM 1488 C C . VAL A 1 194 ? 16.125 -10.328 -14.867 1 90.25 194 VAL A C 1
ATOM 1490 O O . VAL A 1 194 ? 15.609 -9.227 -14.617 1 90.25 194 VAL A O 1
ATOM 1493 N N . GLU A 1 195 ? 16.422 -10.695 -16.078 1 91.94 195 GLU A N 1
ATOM 1494 C CA . GLU A 1 195 ? 16.344 -9.773 -17.203 1 91.94 195 GLU A CA 1
ATOM 1495 C C . GLU A 1 195 ? 14.906 -9.312 -17.438 1 91.94 195 GLU A C 1
ATOM 1497 O O . GLU A 1 195 ? 14.648 -8.117 -17.609 1 91.94 195 GLU A O 1
ATOM 1502 N N . VAL A 1 196 ? 14.031 -10.242 -17.375 1 93.94 196 VAL A N 1
ATOM 1503 C CA . VAL A 1 196 ? 12.641 -9.953 -17.719 1 93.94 196 VAL A CA 1
ATOM 1504 C C . VAL A 1 196 ? 12 -9.109 -16.625 1 93.94 196 VAL A C 1
ATOM 1506 O O . VAL A 1 196 ? 11.297 -8.141 -16.906 1 93.94 196 VAL A O 1
ATOM 1509 N N . PHE A 1 197 ? 12.32 -9.391 -15.383 1 94.31 197 PHE A N 1
ATOM 1510 C CA . PHE A 1 197 ? 11.719 -8.633 -14.297 1 94.31 197 PHE A CA 1
ATOM 1511 C C . PHE A 1 197 ? 12.359 -7.258 -14.172 1 94.31 197 PHE A C 1
ATOM 1513 O O . PHE A 1 197 ? 11.727 -6.305 -13.711 1 94.31 197 PHE A O 1
ATOM 1520 N N . ILE A 1 198 ? 13.547 -7.078 -14.531 1 94.44 198 ILE A N 1
ATOM 1521 C CA . ILE A 1 198 ? 14.156 -5.754 -14.586 1 94.44 198 ILE A CA 1
ATOM 1522 C C . ILE A 1 198 ? 13.406 -4.883 -15.594 1 94.44 198 ILE A C 1
ATOM 1524 O O . ILE A 1 198 ? 13.102 -3.721 -15.312 1 94.44 198 ILE A O 1
ATOM 1528 N N . VAL A 1 199 ? 13.078 -5.477 -16.734 1 96 199 VAL A N 1
ATOM 1529 C CA . VAL A 1 199 ? 12.336 -4.746 -17.766 1 96 199 VAL A CA 1
ATOM 1530 C C . VAL A 1 199 ? 10.93 -4.422 -17.25 1 96 199 VAL A C 1
ATOM 1532 O O . VAL A 1 199 ? 10.453 -3.299 -17.422 1 96 199 VAL A O 1
ATOM 1535 N N . ALA A 1 200 ? 10.281 -5.441 -16.625 1 97.12 200 ALA A N 1
ATOM 1536 C CA . ALA A 1 200 ? 8.953 -5.207 -16.047 1 97.12 200 ALA A CA 1
ATOM 1537 C C . ALA A 1 200 ? 8.992 -4.09 -15.016 1 97.12 200 ALA A C 1
ATOM 1539 O O . ALA A 1 200 ? 8.133 -3.203 -15.023 1 97.12 200 ALA A O 1
ATOM 1540 N N . GLY A 1 201 ? 10.016 -4.168 -14.125 1 97.12 201 GLY A N 1
ATOM 1541 C CA . GLY A 1 201 ? 10.203 -3.119 -13.141 1 97.12 201 GLY A CA 1
ATOM 1542 C C . GLY A 1 201 ? 10.391 -1.745 -13.75 1 97.12 201 GLY A C 1
ATOM 1543 O O . GLY A 1 201 ? 9.82 -0.76 -13.273 1 97.12 201 GLY A O 1
ATOM 1544 N N . ALA A 1 202 ? 11.141 -1.668 -14.805 1 97.19 202 ALA A N 1
ATOM 1545 C CA . ALA A 1 202 ? 11.391 -0.409 -15.5 1 97.19 202 ALA A CA 1
ATOM 1546 C C . ALA A 1 202 ? 10.102 0.144 -16.109 1 97.19 202 ALA A C 1
ATOM 1548 O O . ALA A 1 202 ? 9.883 1.358 -16.125 1 97.19 202 ALA A O 1
ATOM 1549 N N . ILE A 1 203 ? 9.32 -0.698 -16.625 1 97.81 203 ILE A N 1
ATOM 1550 C CA . ILE A 1 203 ? 8.047 -0.287 -17.219 1 97.81 203 ILE A CA 1
ATOM 1551 C C . ILE A 1 203 ? 7.141 0.289 -16.125 1 97.81 203 ILE A C 1
ATOM 1553 O O . ILE A 1 203 ? 6.551 1.355 -16.312 1 97.81 203 ILE A O 1
ATOM 1557 N N . TYR A 1 204 ? 7.066 -0.412 -15.008 1 97.94 204 TYR A N 1
ATOM 1558 C CA . TYR A 1 204 ? 6.266 0.112 -13.906 1 97.94 204 TYR A CA 1
ATOM 1559 C C . TYR A 1 204 ? 6.805 1.458 -13.438 1 97.94 204 TYR A C 1
ATOM 1561 O O . TYR A 1 204 ? 6.031 2.361 -13.102 1 97.94 204 TYR A O 1
ATOM 1569 N N . LEU A 1 205 ? 8.109 1.529 -13.352 1 97.31 205 LEU A N 1
ATOM 1570 C CA . LEU A 1 205 ? 8.75 2.777 -12.961 1 97.31 205 LEU A CA 1
ATOM 1571 C C . LEU A 1 205 ? 8.344 3.916 -13.891 1 97.31 205 LEU A C 1
ATOM 1573 O O . LEU A 1 205 ? 8.055 5.023 -13.43 1 97.31 205 LEU A O 1
ATOM 1577 N N . PHE A 1 206 ? 8.289 3.617 -15.117 1 97.38 206 PHE A N 1
ATOM 1578 C CA . PHE A 1 206 ? 7.914 4.617 -16.109 1 97.38 206 PHE A CA 1
ATOM 1579 C C . PHE A 1 206 ? 6.438 4.98 -15.984 1 97.38 206 PHE A C 1
ATOM 1581 O O . PHE A 1 206 ? 6.078 6.156 -16.016 1 97.38 206 PHE A O 1
ATOM 1588 N N . ILE A 1 207 ? 5.586 4.051 -15.852 1 97.56 207 ILE A N 1
ATOM 1589 C CA . ILE A 1 207 ? 4.152 4.277 -15.719 1 97.56 207 ILE A CA 1
ATOM 1590 C C . ILE A 1 207 ? 3.881 5.137 -14.484 1 97.56 207 ILE A C 1
ATOM 1592 O O . ILE A 1 207 ? 3.16 6.137 -14.562 1 97.56 207 ILE A O 1
ATOM 1596 N N . THR A 1 208 ? 4.48 4.746 -13.414 1 96.5 208 THR A N 1
ATOM 1597 C CA . THR A 1 208 ? 4.234 5.461 -12.164 1 96.5 208 THR A CA 1
ATOM 1598 C C . THR A 1 208 ? 4.809 6.875 -12.227 1 96.5 208 THR A C 1
ATOM 1600 O O . THR A 1 208 ? 4.25 7.805 -11.641 1 96.5 208 THR A O 1
ATOM 1603 N N . PHE A 1 209 ? 5.895 7.012 -12.938 1 96 209 PHE A N 1
ATOM 1604 C CA . PHE A 1 209 ? 6.473 8.336 -13.148 1 96 209 PHE A CA 1
ATOM 1605 C C . PHE A 1 209 ? 5.512 9.234 -13.914 1 96 209 PHE A C 1
ATOM 1607 O O . PHE A 1 209 ? 5.238 10.359 -13.5 1 96 209 PHE A O 1
ATOM 1614 N N . VAL A 1 210 ? 4.996 8.742 -14.945 1 96.5 210 VAL A N 1
ATOM 1615 C CA . VAL A 1 210 ? 4.078 9.5 -15.789 1 96.5 210 VAL A CA 1
ATOM 1616 C C . VAL A 1 210 ? 2.814 9.844 -15 1 96.5 210 VAL A C 1
ATOM 1618 O O . VAL A 1 210 ? 2.355 10.984 -15.023 1 96.5 210 VAL A O 1
ATOM 1621 N N . VAL A 1 211 ? 2.338 8.906 -14.328 1 94.44 211 VAL A N 1
ATOM 1622 C CA . VAL A 1 211 ? 1.104 9.117 -13.57 1 94.44 211 VAL A CA 1
ATOM 1623 C C . VAL A 1 211 ? 1.354 10.109 -12.438 1 94.44 211 VAL A C 1
ATOM 1625 O O . VAL A 1 211 ? 0.511 10.969 -12.156 1 94.44 211 VAL A O 1
ATOM 1628 N N . SER A 1 212 ? 2.477 9.961 -11.773 1 93 212 SER A N 1
ATOM 1629 C CA . SER A 1 212 ? 2.824 10.906 -10.727 1 93 212 SER A CA 1
ATOM 1630 C C . SER A 1 212 ? 2.881 12.336 -11.266 1 93 212 SER A C 1
ATOM 1632 O O . SER A 1 212 ? 2.447 13.273 -10.594 1 93 212 SER A O 1
ATOM 1634 N N . ARG A 1 213 ? 3.355 12.562 -12.453 1 93.81 213 ARG A N 1
ATOM 1635 C CA . ARG A 1 213 ? 3.418 13.883 -13.086 1 93.81 213 ARG A CA 1
ATOM 1636 C C . ARG A 1 213 ? 2.021 14.398 -13.414 1 93.81 213 ARG A C 1
ATOM 1638 O O . ARG A 1 213 ? 1.743 15.586 -13.266 1 93.81 213 ARG A O 1
ATOM 1645 N N . LEU A 1 214 ? 1.241 13.516 -13.82 1 93.25 214 LEU A N 1
ATOM 1646 C CA . LEU A 1 214 ? -0.131 13.891 -14.141 1 93.25 214 LEU A CA 1
ATOM 1647 C C . LEU A 1 214 ? -0.885 14.305 -12.875 1 93.25 214 LEU A C 1
ATOM 1649 O O . LEU A 1 214 ? -1.674 15.258 -12.906 1 93.25 214 LEU A O 1
ATOM 1653 N N . VAL A 1 215 ? -0.638 13.602 -11.828 1 90 215 VAL A N 1
ATOM 1654 C CA . VAL A 1 215 ? -1.267 13.93 -10.555 1 90 215 VAL A CA 1
ATOM 1655 C C . VAL A 1 215 ? -0.776 15.297 -10.078 1 90 215 VAL A C 1
ATOM 1657 O O . VAL A 1 215 ? -1.568 16.125 -9.617 1 90 215 VAL A O 1
ATOM 1660 N N . MET A 1 216 ? 0.479 15.57 -10.211 1 89.75 216 MET A N 1
ATOM 1661 C CA . MET A 1 216 ? 1.056 16.859 -9.82 1 89.75 216 MET A CA 1
ATOM 1662 C C . MET A 1 216 ? 0.469 17.984 -10.656 1 89.75 216 MET A C 1
ATOM 1664 O O . MET A 1 216 ? 0.213 19.078 -10.133 1 89.75 216 MET A O 1
ATOM 1668 N N . LEU A 1 217 ? 0.294 17.75 -11.875 1 90.31 217 LEU A N 1
ATOM 1669 C CA . LEU A 1 217 ? -0.306 18.75 -12.758 1 90.31 217 LEU A CA 1
ATOM 1670 C C . LEU A 1 217 ? -1.739 19.047 -12.344 1 90.31 217 LEU A C 1
ATOM 1672 O O . LEU A 1 217 ? -2.16 20.219 -12.352 1 90.31 217 LEU A O 1
ATOM 1676 N N . ALA A 1 218 ? -2.416 18.031 -11.984 1 88.31 218 ALA A N 1
ATOM 1677 C CA . ALA A 1 218 ? -3.779 18.219 -11.492 1 88.31 218 ALA A CA 1
ATOM 1678 C C . ALA A 1 218 ? -3.793 19.031 -10.195 1 88.31 218 ALA A C 1
ATOM 1680 O O . ALA A 1 218 ? -4.664 19.875 -10 1 88.31 218 ALA A O 1
ATOM 1681 N N . GLU A 1 219 ? -2.838 18.703 -9.344 1 85.56 219 GLU A N 1
ATOM 1682 C CA . GLU A 1 219 ? -2.693 19.438 -8.102 1 85.56 219 GLU A CA 1
ATOM 1683 C C . GLU A 1 219 ? -2.406 20.922 -8.367 1 85.56 219 GLU A C 1
ATOM 1685 O O . GLU A 1 219 ? -2.967 21.797 -7.711 1 85.56 219 GLU A O 1
ATOM 1690 N N . TRP A 1 220 ? -1.593 21.156 -9.305 1 83.5 220 TRP A N 1
ATOM 1691 C CA . TRP A 1 220 ? -1.211 22.516 -9.672 1 83.5 220 TRP A CA 1
ATOM 1692 C C . TRP A 1 220 ? -2.408 23.297 -10.211 1 83.5 220 TRP A C 1
ATOM 1694 O O . TRP A 1 220 ? -2.596 24.469 -9.875 1 83.5 220 TRP A O 1
ATOM 1704 N N . TRP A 1 221 ? -3.201 22.688 -10.891 1 84.25 221 TRP A N 1
ATOM 1705 C CA . TRP A 1 221 ? -4.367 23.344 -11.477 1 84.25 221 TRP A CA 1
ATOM 1706 C C . TRP A 1 221 ? -5.434 23.625 -10.422 1 84.25 221 TRP A C 1
ATOM 1708 O O . TRP A 1 221 ? -6.152 24.625 -10.508 1 84.25 221 TRP A O 1
ATOM 1718 N N . LEU A 1 222 ? -5.535 22.812 -9.422 1 81.31 222 LEU A N 1
ATOM 1719 C CA . LEU A 1 222 ? -6.605 22.922 -8.43 1 81.31 222 LEU A CA 1
ATOM 1720 C C . LEU A 1 222 ? -6.184 23.781 -7.25 1 81.31 222 LEU A C 1
ATOM 1722 O O . LEU A 1 222 ? -7.027 24.266 -6.496 1 81.31 222 LEU A O 1
ATOM 1726 N N . ASN A 1 223 ? -4.914 23.812 -6.91 1 70.88 223 ASN A N 1
ATOM 1727 C CA . ASN A 1 223 ? -4.438 24.609 -5.785 1 70.88 223 ASN A CA 1
ATOM 1728 C C . ASN A 1 223 ? -3.787 25.906 -6.25 1 70.88 223 ASN A C 1
ATOM 1730 O O . ASN A 1 223 ? -2.648 25.906 -6.723 1 70.88 223 ASN A O 1
ATOM 1734 N N . PRO A 1 224 ? -4.57 26.969 -6.32 1 57.88 224 PRO A N 1
ATOM 1735 C CA . PRO A 1 224 ? -3.957 28.25 -6.715 1 57.88 224 PRO A CA 1
ATOM 1736 C C . PRO A 1 224 ? -2.832 28.672 -5.777 1 57.88 224 PRO A C 1
ATOM 1738 O O . PRO A 1 224 ? -1.905 29.375 -6.195 1 57.88 224 PRO A O 1
ATOM 1741 N N . HIS A 1 225 ? -2.988 28.344 -4.492 1 53.09 225 HIS A N 1
ATOM 1742 C CA . HIS A 1 225 ? -1.96 28.812 -3.57 1 53.09 225 HIS A CA 1
ATOM 1743 C C . HIS A 1 225 ? -0.653 28.062 -3.771 1 53.09 225 HIS A C 1
ATOM 1745 O O . HIS A 1 225 ? 0.405 28.5 -3.324 1 53.09 225 HIS A O 1
ATOM 1751 N N . MET A 1 226 ? -0.816 26.938 -4.109 1 48.72 226 MET A N 1
ATOM 1752 C CA . MET A 1 226 ? 0.436 26.312 -4.523 1 48.72 226 MET A CA 1
ATOM 1753 C C . MET A 1 226 ? 1.065 27.062 -5.688 1 48.72 226 MET A C 1
ATOM 1755 O O . MET A 1 226 ? 2.254 26.906 -5.969 1 48.72 226 MET A O 1
ATOM 1759 N N . ARG A 1 227 ? 0.214 27.828 -6.371 1 43.28 227 ARG A N 1
ATOM 1760 C CA . ARG A 1 227 ? 0.752 28.734 -7.371 1 43.28 227 ARG A CA 1
ATOM 1761 C C . ARG A 1 227 ? 1.538 29.875 -6.707 1 43.28 227 ARG A C 1
ATOM 1763 O O . ARG A 1 227 ? 2.516 30.359 -7.27 1 43.28 227 ARG A O 1
ATOM 1770 N N . ALA A 1 228 ? 0.901 30.422 -5.633 1 42.81 228 ALA A N 1
ATOM 1771 C CA . ALA A 1 228 ? 1.549 31.578 -5.023 1 42.81 228 ALA A CA 1
ATOM 1772 C C . ALA A 1 228 ? 2.926 31.219 -4.477 1 42.81 228 ALA A C 1
ATOM 1774 O O . ALA A 1 228 ? 3.793 32.094 -4.336 1 42.81 228 ALA A O 1
ATOM 1775 N N . ARG A 1 229 ? 3.098 30.031 -3.971 1 40.38 229 ARG A N 1
ATOM 1776 C CA . ARG A 1 229 ? 4.43 29.734 -3.457 1 40.38 229 ARG A CA 1
ATOM 1777 C C . ARG A 1 229 ? 5.469 29.75 -4.574 1 40.38 229 ARG A C 1
ATOM 1779 O O . ARG A 1 229 ? 6.645 30.047 -4.328 1 40.38 229 ARG A O 1
ATOM 1786 N N . VAL A 1 230 ? 5.094 29.328 -5.676 1 38.03 230 VAL A N 1
ATOM 1787 C CA . VAL A 1 230 ? 6.105 29.484 -6.715 1 38.03 230 VAL A CA 1
ATOM 1788 C C . VAL A 1 230 ? 6.254 30.953 -7.082 1 38.03 230 VAL A C 1
ATOM 1790 O O . VAL A 1 230 ? 7.352 31.422 -7.414 1 38.03 230 VAL A O 1
ATOM 1793 N N . GLY A 1 231 ? 5.125 31.656 -7.254 1 34.41 231 GLY A N 1
ATOM 1794 C CA . GLY A 1 231 ? 5.227 33.031 -7.746 1 34.41 231 GLY A CA 1
ATOM 1795 C C . GLY A 1 231 ? 5.547 34.031 -6.656 1 34.41 231 GLY A C 1
ATOM 1796 O O . GLY A 1 231 ? 5.582 35.219 -6.91 1 34.41 231 GLY A O 1
ATOM 1797 N N . GLY A 1 232 ? 5.109 33.844 -5.379 1 34.44 232 GLY A N 1
ATOM 1798 C CA . GLY A 1 232 ? 5.258 34.938 -4.461 1 34.44 232 GLY A CA 1
ATOM 1799 C C . GLY A 1 232 ? 6.703 35.375 -4.254 1 34.44 232 GLY A C 1
ATOM 1800 O O . GLY A 1 232 ? 7.547 34.531 -3.908 1 34.44 232 GLY A O 1
ATOM 1801 N N . THR A 1 233 ? 7.156 36.375 -4.898 1 34.03 233 THR A N 1
ATOM 1802 C CA . THR A 1 233 ? 8.352 37.188 -4.805 1 34.03 233 THR A CA 1
ATOM 1803 C C . THR A 1 233 ? 8.703 37.469 -3.348 1 34.03 233 THR A C 1
ATOM 1805 O O . THR A 1 233 ? 7.82 37.75 -2.531 1 34.03 233 THR A O 1
ATOM 1808 N N . ALA A 1 234 ? 9.852 37.062 -2.734 1 38.97 234 ALA A N 1
ATOM 1809 C CA . ALA A 1 234 ? 10.5 37.406 -1.477 1 38.97 234 ALA A CA 1
ATOM 1810 C C . ALA A 1 234 ? 10.195 38.875 -1.096 1 38.97 234 ALA A C 1
ATOM 1812 O O . ALA A 1 234 ? 10.312 39.781 -1.925 1 38.97 234 ALA A O 1
ATOM 1813 N N . PRO A 1 235 ? 9.305 39.219 -0.138 1 35.78 235 PRO A N 1
ATOM 1814 C CA . PRO A 1 235 ? 9.211 40.625 0.214 1 35.78 235 PRO A CA 1
ATOM 1815 C C . PRO A 1 235 ? 10.578 41.312 0.222 1 35.78 235 PRO A C 1
ATOM 1817 O O . PRO A 1 235 ? 11.562 40.75 0.677 1 35.78 235 PRO A O 1
ATOM 1820 N N . LYS A 1 236 ? 10.883 42.25 -0.652 1 37.59 236 LYS A N 1
ATOM 1821 C CA . LYS A 1 236 ? 12.055 43.094 -0.675 1 37.59 236 LYS A CA 1
ATOM 1822 C C . LYS A 1 236 ? 12.328 43.688 0.707 1 37.59 236 LYS A C 1
ATOM 1824 O O . LYS A 1 236 ? 11.438 44.281 1.333 1 37.59 236 LYS A O 1
ATOM 1829 N N . ALA A 1 237 ? 13.391 43.281 1.495 1 40.59 237 ALA A N 1
ATOM 1830 C CA . ALA A 1 237 ? 13.984 43.969 2.639 1 40.59 237 ALA A CA 1
ATOM 1831 C C . ALA A 1 237 ? 13.883 45.469 2.482 1 40.59 237 ALA A C 1
ATOM 1833 O O . ALA A 1 237 ? 14.328 46.031 1.479 1 40.59 237 ALA A O 1
ATOM 1834 N N . ALA A 1 238 ? 12.93 46.125 3.07 1 38.53 238 ALA A N 1
ATOM 1835 C CA . ALA A 1 238 ? 12.914 47.562 3.254 1 38.53 238 ALA A CA 1
ATOM 1836 C C . ALA A 1 238 ? 14.312 48.094 3.574 1 38.53 238 ALA A C 1
ATOM 1838 O O . ALA A 1 238 ? 14.969 47.594 4.492 1 38.53 238 ALA A O 1
ATOM 1839 N N . GLU A 1 239 ? 15.062 48.531 2.654 1 31.84 239 GLU A N 1
ATOM 1840 C CA . GLU A 1 239 ? 16.234 49.375 2.811 1 31.84 239 GLU A CA 1
ATOM 1841 C C . GLU A 1 239 ? 16.031 50.406 3.908 1 31.84 239 GLU A C 1
ATOM 1843 O O . GLU A 1 239 ? 15.18 51.281 3.779 1 31.84 239 GLU A O 1
ATOM 1848 N N . THR A 1 240 ? 15.875 50.094 5.195 1 28 240 THR A N 1
ATOM 1849 C CA . THR A 1 240 ? 16.062 51.156 6.184 1 28 240 THR A CA 1
ATOM 1850 C C . THR A 1 240 ? 17.219 52.062 5.801 1 28 240 THR A C 1
ATOM 1852 O O . THR A 1 240 ? 18.359 51.594 5.668 1 28 240 THR A O 1
ATOM 1855 N N . HIS A 1 241 ? 16.969 53.219 5.16 1 28.92 241 HIS A N 1
ATOM 1856 C CA . HIS A 1 241 ? 17.797 54.406 5.332 1 28.92 241 HIS A CA 1
ATOM 1857 C C . HIS A 1 241 ? 17.969 54.75 6.809 1 28.92 241 HIS A C 1
ATOM 1859 O O . HIS A 1 241 ? 17.047 54.562 7.602 1 28.92 241 HIS A O 1
ATOM 1865 N N . MET B 1 1 ? -22.016 -23.094 2.178 1 69.94 1 MET B N 1
ATOM 1866 C CA . MET B 1 1 ? -20.797 -22.859 2.941 1 69.94 1 MET B CA 1
ATOM 1867 C C . MET B 1 1 ? -20.625 -23.906 4.043 1 69.94 1 MET B C 1
ATOM 1869 O O . MET B 1 1 ? -21.594 -24.234 4.742 1 69.94 1 MET B O 1
ATOM 1873 N N . ASP B 1 2 ? -19.562 -24.656 3.963 1 81 2 ASP B N 1
ATOM 1874 C CA . ASP B 1 2 ? -19.281 -25.719 4.914 1 81 2 ASP B CA 1
ATOM 1875 C C . ASP B 1 2 ? -18.672 -25.172 6.203 1 81 2 ASP B C 1
ATOM 1877 O O . ASP B 1 2 ? -17.469 -24.953 6.277 1 81 2 ASP B O 1
ATOM 1881 N N . ILE B 1 3 ? -19.5 -24.906 7.145 1 84.44 3 ILE B N 1
ATOM 1882 C CA . ILE B 1 3 ? -19.125 -24.312 8.43 1 84.44 3 ILE B CA 1
ATOM 1883 C C . ILE B 1 3 ? -18.109 -25.219 9.125 1 84.44 3 ILE B C 1
ATOM 1885 O O . ILE B 1 3 ? -17.203 -24.734 9.797 1 84.44 3 ILE B O 1
ATOM 1889 N N . GLN B 1 4 ? -18.297 -26.5 8.93 1 84.5 4 GLN B N 1
ATOM 1890 C CA . GLN B 1 4 ? -17.375 -27.453 9.539 1 84.5 4 GLN B CA 1
ATOM 1891 C C . GLN B 1 4 ? -15.945 -27.25 9.023 1 84.5 4 GLN B C 1
ATOM 1893 O O . GLN B 1 4 ? -14.984 -27.328 9.789 1 84.5 4 GLN B O 1
ATOM 1898 N N . LEU B 1 5 ? -15.867 -27.016 7.812 1 85.25 5 LEU B N 1
ATOM 1899 C CA . LEU B 1 5 ? -14.555 -26.766 7.227 1 85.25 5 LEU B CA 1
ATOM 1900 C C . LEU B 1 5 ? -13.953 -25.484 7.758 1 85.25 5 LEU B C 1
ATOM 1902 O O . LEU B 1 5 ? -12.734 -25.391 7.973 1 85.25 5 LEU B O 1
ATOM 1906 N N . ILE B 1 6 ? -14.766 -24.531 8.008 1 85.75 6 ILE B N 1
ATOM 1907 C CA . ILE B 1 6 ? -14.32 -23.266 8.586 1 85.75 6 ILE B CA 1
ATOM 1908 C C . ILE B 1 6 ? -13.742 -23.516 9.977 1 85.75 6 ILE B C 1
ATOM 1910 O O . ILE B 1 6 ? -12.648 -23.047 10.289 1 85.75 6 ILE B O 1
ATOM 1914 N N . ILE B 1 7 ? -14.406 -24.312 10.688 1 87.56 7 ILE B N 1
ATOM 1915 C CA . ILE B 1 7 ? -14.008 -24.594 12.062 1 87.56 7 ILE B CA 1
ATOM 1916 C C . ILE B 1 7 ? -12.727 -25.422 12.07 1 87.56 7 ILE B C 1
ATOM 1918 O O . ILE B 1 7 ? -11.836 -25.188 12.891 1 87.56 7 ILE B O 1
ATOM 1922 N N . GLU B 1 8 ? -12.609 -26.281 11.164 1 88.12 8 GLU B N 1
ATOM 1923 C CA . GLU B 1 8 ? -11.445 -27.156 11.109 1 88.12 8 GLU B CA 1
ATOM 1924 C C . GLU B 1 8 ? -10.219 -26.438 10.57 1 88.12 8 GLU B C 1
ATOM 1926 O O . GLU B 1 8 ? -9.086 -26.766 10.922 1 88.12 8 GLU B O 1
ATOM 1931 N N . SER B 1 9 ? -10.422 -25.484 9.711 1 89.56 9 SER B N 1
ATOM 1932 C CA . SER B 1 9 ? -9.328 -24.766 9.07 1 89.56 9 SER B CA 1
ATOM 1933 C C . SER B 1 9 ? -8.727 -23.734 10.023 1 89.56 9 SER B C 1
ATOM 1935 O O . SER B 1 9 ? -7.555 -23.375 9.898 1 89.56 9 SER B O 1
ATOM 1937 N N . PHE B 1 10 ? -9.492 -23.312 10.977 1 91.81 10 PHE B N 1
ATOM 1938 C CA . PHE B 1 10 ? -9.094 -22.219 11.852 1 91.81 10 PHE B CA 1
ATOM 1939 C C . PHE B 1 10 ? -7.852 -22.578 12.648 1 91.81 10 PHE B C 1
ATOM 1941 O O . PHE B 1 10 ? -6.832 -21.891 12.57 1 91.81 10 PHE B O 1
ATOM 1948 N N . PRO B 1 11 ? -7.855 -23.703 13.359 1 91.44 11 PRO B N 1
ATOM 1949 C CA . PRO B 1 11 ? -6.645 -24.047 14.102 1 91.44 11 PRO B CA 1
ATOM 1950 C C . PRO B 1 11 ? -5.453 -24.328 13.195 1 91.44 11 PRO B C 1
ATOM 1952 O O . PRO B 1 11 ? -4.309 -24.047 13.562 1 91.44 11 PRO B O 1
ATOM 1955 N N . LYS B 1 12 ? -5.668 -24.922 12.07 1 92.69 12 LYS B N 1
ATOM 1956 C CA . LYS B 1 12 ? -4.594 -25.203 11.125 1 92.69 12 LYS B CA 1
ATOM 1957 C C . LYS B 1 12 ? -3.92 -23.906 10.664 1 92.69 12 LYS B C 1
ATOM 1959 O O . LYS B 1 12 ? -2.689 -23.812 10.672 1 92.69 12 LYS B O 1
ATOM 1964 N N . LEU B 1 13 ? -4.777 -23 10.336 1 95.81 13 LEU B N 1
ATOM 1965 C CA . LEU B 1 13 ? -4.242 -21.734 9.828 1 95.81 13 LEU B CA 1
ATOM 1966 C C . LEU B 1 13 ? -3.559 -20.953 10.945 1 95.81 13 LEU B C 1
ATOM 1968 O O . LEU B 1 13 ? -2.609 -20.203 10.688 1 95.81 13 LEU B O 1
ATOM 1972 N N . LEU B 1 14 ? -4.02 -21.125 12.172 1 95.56 14 LEU B N 1
ATOM 1973 C CA . LEU B 1 14 ? -3.398 -20.453 13.312 1 95.56 14 LEU B CA 1
ATOM 1974 C C . LEU B 1 14 ? -1.947 -20.891 13.477 1 95.56 14 LEU B C 1
ATOM 1976 O O . LEU B 1 14 ? -1.113 -20.125 13.969 1 95.56 14 LEU B O 1
ATOM 1980 N N . ALA B 1 15 ? -1.677 -22.094 13.031 1 95.44 15 ALA B N 1
ATOM 1981 C CA . ALA B 1 15 ? -0.331 -22.641 13.148 1 95.44 15 ALA B CA 1
ATOM 1982 C C . ALA B 1 15 ? 0.652 -21.891 12.258 1 95.44 15 ALA B C 1
ATOM 1984 O O . ALA B 1 15 ? 1.864 -21.938 12.477 1 95.44 15 ALA B O 1
ATOM 1985 N N . ALA B 1 16 ? 0.174 -21.141 11.234 1 97.31 16 ALA B N 1
ATOM 1986 C CA . ALA B 1 16 ? 1.024 -20.422 10.297 1 97.31 16 ALA B CA 1
ATOM 1987 C C . ALA B 1 16 ? 1.22 -18.969 10.742 1 97.31 16 ALA B C 1
ATOM 1989 O O . ALA B 1 16 ? 2.025 -18.234 10.156 1 97.31 16 ALA B O 1
ATOM 1990 N N . VAL B 1 17 ? 0.521 -18.547 11.789 1 97.81 17 VAL B N 1
ATOM 1991 C CA . VAL B 1 17 ? 0.535 -17.172 12.258 1 97.81 17 VAL B CA 1
ATOM 1992 C C . VAL B 1 17 ? 1.943 -16.781 12.711 1 97.81 17 VAL B C 1
ATOM 1994 O O . VAL B 1 17 ? 2.436 -15.703 12.383 1 97.81 17 VAL B O 1
ATOM 1997 N N . PRO B 1 18 ? 2.688 -17.672 13.406 1 97.5 18 PRO B N 1
ATOM 1998 C CA . PRO B 1 18 ? 4.047 -17.312 13.805 1 97.5 18 PRO B CA 1
ATOM 1999 C C . PRO B 1 18 ? 4.953 -17.016 12.609 1 97.5 18 PRO B C 1
ATOM 2001 O O . PRO B 1 18 ? 5.805 -16.125 12.688 1 97.5 18 PRO B O 1
ATOM 2004 N N . THR B 1 19 ? 4.789 -17.781 11.555 1 97.25 19 THR B N 1
ATOM 2005 C CA . THR B 1 19 ? 5.578 -17.531 10.352 1 97.25 19 THR B CA 1
ATOM 2006 C C . THR B 1 19 ? 5.289 -16.141 9.789 1 97.25 19 THR B C 1
ATOM 2008 O O . THR B 1 19 ? 6.211 -15.391 9.453 1 97.25 19 THR B O 1
ATOM 2011 N N . THR B 1 20 ? 3.996 -15.758 9.695 1 98.19 20 THR B N 1
ATOM 2012 C CA . THR B 1 20 ? 3.574 -14.438 9.234 1 98.19 20 THR B CA 1
ATOM 2013 C C . THR B 1 20 ? 4.164 -13.344 10.117 1 98.19 20 THR B C 1
ATOM 2015 O O . THR B 1 20 ? 4.75 -12.383 9.609 1 98.19 20 THR B O 1
ATOM 2018 N N . LEU B 1 21 ? 4.113 -13.523 11.398 1 98.06 21 LEU B N 1
ATOM 2019 C CA . LEU B 1 21 ? 4.574 -12.516 12.344 1 98.06 21 LEU B CA 1
ATOM 2020 C C . LEU B 1 21 ? 6.098 -12.414 12.336 1 98.06 21 LEU B C 1
ATOM 2022 O O . LEU B 1 21 ? 6.648 -11.312 12.453 1 98.06 21 LEU B O 1
ATOM 2026 N N . THR B 1 22 ? 6.754 -13.531 12.219 1 98 22 THR B N 1
ATOM 2027 C CA . THR B 1 22 ? 8.211 -13.531 12.164 1 98 22 THR B CA 1
ATOM 2028 C C . THR B 1 22 ? 8.711 -12.812 10.914 1 98 22 THR B C 1
ATOM 2030 O O . THR B 1 22 ? 9.633 -12 10.984 1 98 22 THR B O 1
ATOM 2033 N N . LEU B 1 23 ? 8.086 -13.117 9.773 1 97.81 23 LEU B N 1
ATOM 2034 C CA . LEU B 1 23 ? 8.422 -12.438 8.531 1 97.81 23 LEU B CA 1
ATOM 2035 C C . LEU B 1 23 ? 8.258 -10.93 8.664 1 97.81 23 LEU B C 1
ATOM 2037 O O . LEU B 1 23 ? 9.148 -10.164 8.297 1 97.81 23 LEU B O 1
ATOM 2041 N N . ALA B 1 24 ? 7.109 -10.555 9.188 1 98.38 24 ALA B N 1
ATOM 2042 C CA . ALA B 1 24 ? 6.801 -9.133 9.344 1 98.38 24 ALA B CA 1
ATOM 2043 C C . ALA B 1 24 ? 7.777 -8.461 10.312 1 98.38 24 ALA B C 1
ATOM 2045 O O . ALA B 1 24 ? 8.344 -7.41 10 1 98.38 24 ALA B O 1
ATOM 2046 N N . PHE B 1 25 ? 8.031 -9.094 11.422 1 98.12 25 PHE B N 1
ATOM 2047 C CA . PHE B 1 25 ? 8.844 -8.508 12.477 1 98.12 25 PHE B CA 1
ATOM 2048 C C . PHE B 1 25 ? 10.281 -8.312 12.016 1 98.12 25 PHE B C 1
ATOM 2050 O O . PHE B 1 25 ? 10.844 -7.227 12.172 1 98.12 25 PHE B O 1
ATOM 2057 N N . ILE B 1 26 ? 10.859 -9.312 11.484 1 98.44 26 ILE B N 1
ATOM 2058 C CA . ILE B 1 26 ? 12.25 -9.25 11.047 1 98.44 26 ILE B CA 1
ATOM 2059 C C . ILE B 1 26 ? 12.398 -8.227 9.922 1 98.44 26 ILE B C 1
ATOM 2061 O O . ILE B 1 26 ? 13.336 -7.426 9.922 1 98.44 26 ILE B O 1
ATOM 2065 N N . SER B 1 27 ? 11.469 -8.234 8.945 1 98.69 27 SER B N 1
ATOM 2066 C CA . SER B 1 27 ? 11.523 -7.289 7.836 1 98.69 27 SER B CA 1
ATOM 2067 C C . SER B 1 27 ? 11.383 -5.852 8.328 1 98.69 27 SER B C 1
ATOM 2069 O O . SER B 1 27 ? 12.078 -4.953 7.852 1 98.69 27 SER B O 1
ATOM 2071 N N . LEU B 1 28 ? 10.477 -5.66 9.289 1 98.44 28 LEU B N 1
ATOM 2072 C CA . LEU B 1 28 ? 10.258 -4.332 9.852 1 98.44 28 LEU B CA 1
ATOM 2073 C C . LEU B 1 28 ? 11.484 -3.854 10.617 1 98.44 28 LEU B C 1
ATOM 2075 O O . LEU B 1 28 ? 11.852 -2.678 10.539 1 98.44 28 LEU B O 1
ATOM 2079 N N . LEU B 1 29 ? 12.078 -4.742 11.367 1 98.38 29 LEU B N 1
ATOM 2080 C CA . LEU B 1 29 ? 13.266 -4.395 12.133 1 98.38 29 LEU B CA 1
ATOM 2081 C C . LEU B 1 29 ? 14.414 -3.979 11.219 1 98.38 29 LEU B C 1
ATOM 2083 O O . LEU B 1 29 ? 15.008 -2.914 11.398 1 98.38 29 LEU B O 1
ATOM 2087 N N . ILE B 1 30 ? 14.68 -4.805 10.258 1 98.44 30 ILE B N 1
ATOM 2088 C CA . ILE B 1 30 ? 15.742 -4.5 9.305 1 98.44 30 ILE B CA 1
ATOM 2089 C C . ILE B 1 30 ? 15.391 -3.227 8.539 1 98.44 30 ILE B C 1
ATOM 2091 O O . ILE B 1 30 ? 16.234 -2.344 8.375 1 98.44 30 ILE B O 1
ATOM 2095 N N . GLY B 1 31 ? 14.141 -3.186 8.055 1 98.5 31 GLY B N 1
ATOM 2096 C CA . GLY B 1 31 ? 13.695 -2.002 7.34 1 98.5 31 GLY B CA 1
ATOM 2097 C C . GLY B 1 31 ? 13.836 -0.725 8.148 1 98.5 31 GLY B C 1
ATOM 2098 O O . GLY B 1 31 ? 14.219 0.316 7.613 1 98.5 31 GLY B O 1
ATOM 2099 N N . PHE B 1 32 ? 13.547 -0.827 9.414 1 97.38 32 PHE B N 1
ATOM 2100 C CA . PHE B 1 32 ? 13.648 0.337 10.281 1 97.38 32 PHE B CA 1
ATOM 2101 C C . PHE B 1 32 ? 15.102 0.772 10.43 1 97.38 32 PHE B C 1
ATOM 2103 O O . PHE B 1 32 ? 15.414 1.963 10.344 1 97.38 32 PHE B O 1
ATOM 2110 N N . VAL B 1 33 ? 15.977 -0.126 10.648 1 97.75 33 VAL B N 1
ATOM 2111 C CA . VAL B 1 33 ? 17.391 0.156 10.828 1 97.75 33 VAL B CA 1
ATOM 2112 C C . VAL B 1 33 ? 17.953 0.796 9.562 1 97.75 33 VAL B C 1
ATOM 2114 O O . VAL B 1 33 ? 18.734 1.754 9.633 1 97.75 33 VAL B O 1
ATOM 2117 N N . VAL B 1 34 ? 17.516 0.351 8.406 1 98.25 34 VAL B N 1
ATOM 2118 C CA . VAL B 1 34 ? 18 0.857 7.129 1 98.25 34 VAL B CA 1
ATOM 2119 C C . VAL B 1 34 ? 17.344 2.205 6.824 1 98.25 34 VAL B C 1
ATOM 2121 O O . VAL B 1 34 ? 17.969 3.074 6.203 1 98.25 34 VAL B O 1
ATOM 2124 N N . SER B 1 35 ? 16.156 2.398 7.273 1 98.19 35 SER B N 1
ATOM 2125 C CA . SER B 1 35 ? 15.375 3.586 6.918 1 98.19 35 SER B CA 1
ATOM 2126 C C . SER B 1 35 ? 15.984 4.844 7.539 1 98.19 35 SER B C 1
ATOM 2128 O O . SER B 1 35 ? 15.938 5.918 6.938 1 98.19 35 SER B O 1
ATOM 2130 N N . VAL B 1 36 ? 16.594 4.746 8.719 1 94.44 36 VAL B N 1
ATOM 2131 C CA . VAL B 1 36 ? 17.125 5.898 9.438 1 94.44 36 VAL B CA 1
ATOM 2132 C C . VAL B 1 36 ? 18.281 6.516 8.656 1 94.44 36 VAL B C 1
ATOM 2134 O O . VAL B 1 36 ? 18.234 7.699 8.305 1 94.44 36 VAL B O 1
ATOM 2137 N N . PRO B 1 37 ? 19.297 5.734 8.352 1 96.69 37 PRO B N 1
ATOM 2138 C CA . PRO B 1 37 ? 20.359 6.324 7.547 1 96.69 37 PRO B CA 1
ATOM 2139 C C . PRO B 1 37 ? 19.875 6.828 6.188 1 96.69 37 PRO B C 1
ATOM 2141 O O . PRO B 1 37 ? 20.344 7.855 5.699 1 96.69 37 PRO B O 1
ATOM 2144 N N . VAL B 1 38 ? 18.953 6.195 5.52 1 98.12 38 VAL B N 1
ATOM 2145 C CA . VAL B 1 38 ? 18.438 6.617 4.223 1 98.12 38 VAL B CA 1
ATOM 2146 C C . VAL B 1 38 ? 17.719 7.957 4.367 1 98.12 38 VAL B C 1
ATOM 2148 O O . VAL B 1 38 ? 17.891 8.852 3.531 1 98.12 38 VAL B O 1
ATOM 2151 N N . ALA B 1 39 ? 16.938 8.086 5.422 1 96.81 39 ALA B N 1
ATOM 2152 C CA . ALA B 1 39 ? 16.234 9.344 5.68 1 96.81 39 ALA B CA 1
ATOM 2153 C C . ALA B 1 39 ? 17.234 10.484 5.867 1 96.81 39 ALA B C 1
ATOM 2155 O O . ALA B 1 39 ? 17.031 11.578 5.332 1 96.81 39 ALA B O 1
ATOM 2156 N N . LEU B 1 40 ? 18.312 10.25 6.617 1 93.81 40 LEU B N 1
ATOM 2157 C CA . LEU B 1 40 ? 19.312 11.273 6.867 1 93.81 40 LEU B CA 1
ATOM 2158 C C . LEU B 1 40 ? 20.062 11.617 5.586 1 93.81 40 LEU B C 1
ATOM 2160 O O . LEU B 1 40 ? 20.406 12.781 5.352 1 93.81 40 LEU B O 1
ATOM 2164 N N . MET B 1 41 ? 20.312 10.594 4.789 1 97.31 41 MET B N 1
ATOM 2165 C CA . MET B 1 41 ? 20.969 10.836 3.508 1 97.31 41 MET B CA 1
ATOM 2166 C C . MET B 1 41 ? 20.109 11.703 2.607 1 97.31 41 MET B C 1
ATOM 2168 O O . MET B 1 41 ? 20.609 12.562 1.887 1 97.31 41 MET B O 1
ATOM 2172 N N . ARG B 1 42 ? 18.859 11.43 2.672 1 96.62 42 ARG B N 1
ATOM 2173 C CA . ARG B 1 42 ? 17.922 12.211 1.876 1 96.62 42 ARG B CA 1
ATOM 2174 C C . ARG B 1 42 ? 17.938 13.68 2.297 1 96.62 42 ARG B C 1
ATOM 2176 O O . ARG B 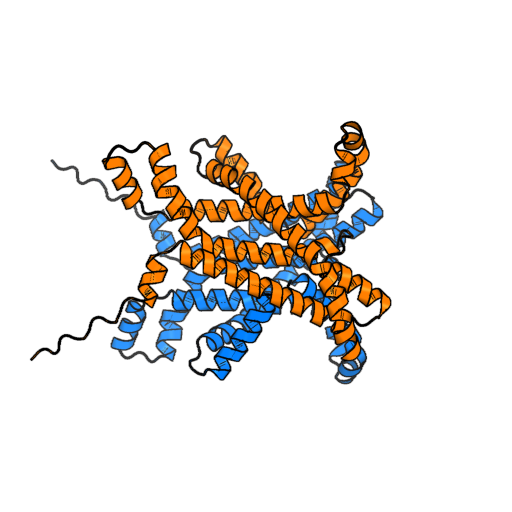1 42 ? 17.672 14.57 1.484 1 96.62 42 ARG B O 1
ATOM 2183 N N . LEU B 1 43 ? 18.281 13.977 3.547 1 93.38 43 LEU B N 1
ATOM 2184 C CA . LEU B 1 43 ? 18.25 15.328 4.102 1 93.38 43 LEU B CA 1
ATOM 2185 C C . LEU B 1 43 ? 19.625 15.977 3.996 1 93.38 43 LEU B C 1
ATOM 2187 O O . LEU B 1 43 ? 19.797 17.156 4.336 1 93.38 43 LEU B O 1
ATOM 2191 N N . SER B 1 44 ? 20.594 15.25 3.512 1 93.69 44 SER B N 1
ATOM 2192 C CA . SER B 1 44 ? 21.969 15.734 3.41 1 93.69 44 SER B CA 1
ATOM 2193 C C . SER B 1 44 ? 22.078 16.875 2.4 1 93.69 44 SER B C 1
ATOM 2195 O O . SER B 1 44 ? 21.391 16.859 1.372 1 93.69 44 SER B O 1
ATOM 2197 N N . LYS B 1 45 ? 22.984 17.766 2.646 1 91.94 45 LYS B N 1
ATOM 2198 C CA . LYS B 1 45 ? 23.25 18.875 1.734 1 91.94 45 LYS B CA 1
ATOM 2199 C C . LYS B 1 45 ? 24.109 18.406 0.551 1 91.94 45 LYS B C 1
ATOM 2201 O O . LYS B 1 45 ? 24.141 19.078 -0.487 1 91.94 45 LYS B O 1
ATOM 2206 N N . ASN B 1 46 ? 24.828 17.391 0.805 1 96.25 46 ASN B N 1
ATOM 2207 C CA . ASN B 1 46 ? 25.609 16.812 -0.281 1 96.25 46 ASN B CA 1
ATOM 2208 C C . ASN B 1 46 ? 24.703 16.219 -1.359 1 96.25 46 ASN B C 1
ATOM 2210 O O . ASN B 1 46 ? 24.016 15.227 -1.117 1 96.25 46 ASN B O 1
ATOM 2214 N N . ARG B 1 47 ? 24.781 16.672 -2.529 1 96.5 47 ARG B N 1
ATOM 2215 C CA . ARG B 1 47 ? 23.891 16.312 -3.623 1 96.5 47 ARG B CA 1
ATOM 2216 C C . ARG B 1 47 ? 24.078 14.852 -4.02 1 96.5 47 ARG B C 1
ATOM 2218 O O . ARG B 1 47 ? 23.125 14.18 -4.418 1 96.5 47 ARG B O 1
ATOM 2225 N N . ILE B 1 48 ? 25.234 14.43 -3.965 1 97.5 48 ILE B N 1
ATOM 2226 C CA . ILE B 1 48 ? 25.516 13.055 -4.375 1 97.5 48 ILE B CA 1
ATOM 2227 C C . ILE B 1 48 ? 24.859 12.078 -3.391 1 97.5 48 ILE B C 1
ATOM 2229 O O . ILE B 1 48 ? 24.188 11.141 -3.801 1 97.5 48 ILE B O 1
ATOM 2233 N N . VAL B 1 49 ? 25.062 12.305 -2.156 1 97.31 49 VAL B N 1
ATOM 2234 C CA . VAL B 1 49 ? 24.516 11.445 -1.107 1 97.31 49 VAL B CA 1
ATOM 2235 C C . VAL B 1 49 ? 22.984 11.5 -1.134 1 97.31 49 VAL B C 1
ATOM 2237 O O . VAL B 1 49 ? 22.328 10.461 -1.104 1 97.31 49 VAL B O 1
ATOM 2240 N N . SER B 1 50 ? 22.484 12.617 -1.286 1 97.44 50 SER B N 1
ATOM 2241 C CA . SER B 1 50 ? 21.031 12.805 -1.314 1 97.44 50 SER B CA 1
ATOM 2242 C C . SER B 1 50 ? 20.422 12.18 -2.562 1 97.44 50 SER B C 1
ATOM 2244 O O . SER B 1 50 ? 19.344 11.594 -2.502 1 97.44 50 SER B O 1
ATOM 2246 N N . SER B 1 51 ? 21.156 12.227 -3.625 1 97.75 51 SER B N 1
ATOM 2247 C CA . SER B 1 51 ? 20.641 11.695 -4.879 1 97.75 51 SER B CA 1
ATOM 2248 C C . SER B 1 51 ? 20.641 10.172 -4.871 1 97.75 51 SER B C 1
ATOM 2250 O O . SER B 1 51 ? 19.734 9.547 -5.438 1 97.75 51 SER B O 1
ATOM 2252 N N . LEU B 1 52 ? 21.578 9.609 -4.316 1 98.06 52 LEU B N 1
ATOM 2253 C CA . LEU B 1 52 ? 21.641 8.156 -4.207 1 98.06 52 LEU B CA 1
ATOM 2254 C C . LEU B 1 52 ? 20.484 7.621 -3.371 1 98.06 52 LEU B C 1
ATOM 2256 O O . LEU B 1 52 ? 19.828 6.645 -3.752 1 98.06 52 LEU B O 1
ATOM 2260 N N . ALA B 1 53 ? 20.266 8.266 -2.27 1 98.31 53 ALA B N 1
ATOM 2261 C CA . ALA B 1 53 ? 19.141 7.875 -1.411 1 98.31 53 ALA B CA 1
ATOM 2262 C C . ALA B 1 53 ? 17.812 8.094 -2.115 1 98.31 53 ALA B C 1
ATOM 2264 O O . ALA B 1 53 ? 16.906 7.25 -2.029 1 98.31 53 ALA B O 1
ATOM 2265 N N . TYR B 1 54 ? 17.766 9.141 -2.826 1 97.88 54 TYR B N 1
ATOM 2266 C CA . TYR B 1 54 ? 16.547 9.43 -3.592 1 97.88 54 TYR B CA 1
ATOM 2267 C C . TYR B 1 54 ? 16.312 8.367 -4.652 1 97.88 54 TYR B C 1
ATOM 2269 O O . TYR B 1 54 ? 15.172 7.934 -4.855 1 97.88 54 TYR B O 1
ATOM 2277 N N . GLY B 1 55 ? 17.344 7.996 -5.32 1 98 55 GLY B N 1
ATOM 2278 C CA . GLY B 1 55 ? 17.219 6.961 -6.336 1 98 55 GLY B CA 1
ATOM 2279 C C . GLY B 1 55 ? 16.688 5.648 -5.793 1 98 55 GLY B C 1
ATOM 2280 O O . GLY B 1 55 ? 15.781 5.055 -6.371 1 98 55 GLY B O 1
ATOM 2281 N N . TYR B 1 56 ? 17.312 5.238 -4.668 1 98.25 56 TYR B N 1
ATOM 2282 C CA . TYR B 1 56 ? 16.844 4.02 -4.004 1 98.25 56 TYR B CA 1
ATOM 2283 C C . TYR B 1 56 ? 15.375 4.117 -3.65 1 98.25 56 TYR B C 1
ATOM 2285 O O . TYR B 1 56 ? 14.586 3.234 -3.998 1 98.25 56 TYR B O 1
ATOM 2293 N N . VAL B 1 57 ? 14.945 5.188 -3.035 1 98.31 57 VAL B N 1
ATOM 2294 C CA . VAL B 1 57 ? 13.578 5.383 -2.566 1 98.31 57 VAL B CA 1
ATOM 2295 C C . VAL B 1 57 ? 12.625 5.438 -3.76 1 98.31 57 VAL B C 1
ATOM 2297 O O . VAL B 1 57 ? 11.586 4.781 -3.76 1 98.31 57 VAL B O 1
ATOM 2300 N N . TYR B 1 58 ? 13.062 6.113 -4.727 1 96.94 58 TYR B N 1
ATOM 2301 C CA . TYR B 1 58 ? 12.227 6.297 -5.906 1 96.94 58 TYR B CA 1
ATOM 2302 C C . TYR B 1 58 ? 11.984 4.973 -6.621 1 96.94 58 TYR B C 1
ATOM 2304 O O . TYR B 1 58 ? 10.852 4.645 -6.973 1 96.94 58 TYR B O 1
ATOM 2312 N N . ILE B 1 59 ? 12.938 4.203 -6.812 1 97.88 59 ILE B N 1
ATOM 2313 C CA . ILE B 1 59 ? 12.836 2.932 -7.523 1 97.88 59 ILE B CA 1
ATOM 2314 C C . ILE B 1 59 ? 11.945 1.973 -6.742 1 97.88 59 ILE B C 1
ATOM 2316 O O . ILE B 1 59 ? 11.039 1.359 -7.309 1 97.88 59 ILE B O 1
ATOM 2320 N N . ILE B 1 60 ? 12.148 1.89 -5.477 1 98.31 60 ILE B N 1
ATOM 2321 C CA . ILE B 1 60 ? 11.422 0.946 -4.633 1 98.31 60 ILE B CA 1
ATOM 2322 C C . ILE B 1 60 ? 9.953 1.355 -4.543 1 98.31 60 ILE B C 1
ATOM 2324 O O . ILE B 1 60 ? 9.062 0.516 -4.676 1 98.31 60 ILE B O 1
ATOM 2328 N N . ARG B 1 61 ? 9.672 2.631 -4.406 1 97.25 61 ARG B N 1
ATOM 2329 C CA . ARG B 1 61 ? 8.312 3.102 -4.195 1 97.25 61 ARG B CA 1
ATOM 2330 C C . ARG B 1 61 ? 7.547 3.182 -5.516 1 97.25 61 ARG B C 1
ATOM 2332 O O . ARG B 1 61 ? 6.324 3.334 -5.523 1 97.25 61 ARG B O 1
ATOM 2339 N N . SER B 1 62 ? 8.32 2.986 -6.66 1 97.44 62 SER B N 1
ATOM 2340 C CA . SER B 1 62 ? 7.668 3.123 -7.961 1 97.44 62 SER B CA 1
ATOM 2341 C C . SER B 1 62 ? 7.488 1.766 -8.633 1 97.44 62 SER B C 1
ATOM 2343 O O . SER B 1 62 ? 6.961 1.683 -9.742 1 97.44 62 SER B O 1
ATOM 2345 N N . THR B 1 63 ? 7.91 0.725 -8.031 1 98.06 63 THR B N 1
ATOM 2346 C CA . THR B 1 63 ? 7.777 -0.623 -8.57 1 98.06 63 THR B CA 1
ATOM 2347 C C . THR B 1 63 ? 6.949 -1.501 -7.633 1 98.06 63 THR B C 1
ATOM 2349 O O . THR B 1 63 ? 6.988 -1.326 -6.414 1 98.06 63 THR B O 1
ATOM 2352 N N . PRO B 1 64 ? 6.16 -2.414 -8.203 1 98.38 64 PRO B N 1
ATOM 2353 C CA . PRO B 1 64 ? 5.352 -3.291 -7.355 1 98.38 64 PRO B CA 1
ATOM 2354 C C . PRO B 1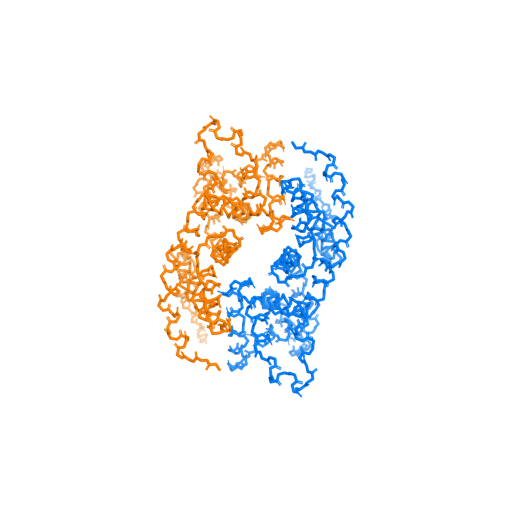 64 ? 6.203 -4.168 -6.438 1 98.38 64 PRO B C 1
ATOM 2356 O O . PRO B 1 64 ? 7.215 -4.727 -6.875 1 98.38 64 PRO B O 1
ATOM 2359 N N . LEU B 1 65 ? 5.793 -4.254 -5.211 1 98.44 65 LEU B N 1
ATOM 2360 C CA . LEU B 1 65 ? 6.484 -5.109 -4.258 1 98.44 65 LEU B CA 1
ATOM 2361 C C . LEU B 1 65 ? 6.523 -6.555 -4.746 1 98.44 65 LEU B C 1
ATOM 2363 O O . LEU B 1 65 ? 7.512 -7.258 -4.539 1 98.44 65 LEU B O 1
ATOM 2367 N N . LEU B 1 66 ? 5.453 -7.02 -5.402 1 98.19 66 LEU B N 1
ATOM 2368 C CA . LEU B 1 66 ? 5.41 -8.367 -5.953 1 98.19 66 LEU B CA 1
ATOM 2369 C C . LEU B 1 66 ? 6.539 -8.586 -6.957 1 98.19 66 LEU B C 1
ATOM 2371 O O . LEU B 1 66 ? 7.223 -9.609 -6.922 1 98.19 66 LEU B O 1
ATOM 2375 N N . VAL B 1 67 ? 6.754 -7.598 -7.824 1 97.56 67 VAL B N 1
ATOM 2376 C CA . VAL B 1 67 ? 7.801 -7.672 -8.836 1 97.56 67 VAL B CA 1
ATOM 2377 C C . VAL B 1 67 ? 9.172 -7.668 -8.172 1 97.56 67 VAL B C 1
ATOM 2379 O O . VAL B 1 67 ? 10.07 -8.414 -8.57 1 97.56 67 VAL B O 1
ATOM 2382 N N . GLN B 1 68 ? 9.344 -6.863 -7.156 1 97.38 68 GLN B N 1
ATOM 2383 C CA . GLN B 1 68 ? 10.578 -6.836 -6.379 1 97.38 68 GLN B CA 1
ATOM 2384 C C . GLN B 1 68 ? 10.875 -8.203 -5.766 1 97.38 68 GLN B C 1
ATOM 2386 O O . GLN B 1 68 ? 12.008 -8.688 -5.836 1 97.38 68 GLN B O 1
ATOM 2391 N N . MET B 1 69 ? 9.82 -8.789 -5.207 1 96.38 69 MET B N 1
ATOM 2392 C CA . MET B 1 69 ? 9.969 -10.086 -4.555 1 96.38 69 MET B CA 1
ATOM 2393 C C . MET B 1 69 ? 10.344 -11.164 -5.562 1 96.38 69 MET B C 1
ATOM 2395 O O . MET B 1 69 ? 11.242 -11.969 -5.309 1 96.38 69 MET B O 1
ATOM 2399 N N . PHE B 1 70 ? 9.711 -11.172 -6.719 1 94.75 70 PHE B N 1
ATOM 2400 C CA . PHE B 1 70 ? 10.016 -12.148 -7.758 1 94.75 70 PHE B CA 1
ATOM 2401 C C . PHE B 1 70 ? 11.43 -11.969 -8.281 1 94.75 70 PHE B C 1
ATOM 2403 O O . PHE B 1 70 ? 12.148 -12.945 -8.516 1 94.75 70 PHE B O 1
ATOM 2410 N N . LEU B 1 71 ? 11.812 -10.734 -8.477 1 94.06 71 LEU B N 1
ATOM 2411 C CA . LEU B 1 71 ? 13.156 -10.438 -8.961 1 94.06 71 LEU B CA 1
ATOM 2412 C C . LEU B 1 71 ? 14.203 -11 -8.008 1 94.06 71 LEU B C 1
ATOM 2414 O O . LEU B 1 71 ? 15.148 -11.664 -8.438 1 94.06 71 LEU B O 1
ATOM 2418 N N . ILE B 1 72 ? 14.062 -10.75 -6.734 1 93.31 72 ILE B N 1
ATOM 2419 C CA . ILE B 1 72 ? 15.023 -11.195 -5.73 1 93.31 72 ILE B CA 1
ATOM 2420 C C . ILE B 1 72 ? 14.992 -12.711 -5.613 1 93.31 72 ILE B C 1
ATOM 2422 O O . ILE B 1 72 ? 16.031 -13.359 -5.551 1 93.31 72 ILE B O 1
ATOM 2426 N N . TYR B 1 73 ? 13.828 -13.367 -5.648 1 91.88 73 TYR B N 1
ATOM 2427 C CA . TYR B 1 73 ? 13.656 -14.797 -5.461 1 91.88 73 TYR B CA 1
ATOM 2428 C C . TYR B 1 73 ? 14.18 -15.57 -6.664 1 91.88 73 TYR B C 1
ATOM 2430 O O . TYR B 1 73 ? 14.992 -16.484 -6.516 1 91.88 73 TYR B O 1
ATOM 2438 N N . TYR B 1 74 ? 13.773 -15.18 -7.801 1 87.5 74 TYR B N 1
ATOM 2439 C CA . TYR B 1 74 ? 14.156 -15.906 -9 1 87.5 74 TYR B CA 1
ATOM 2440 C C . TYR B 1 74 ? 15.523 -15.461 -9.5 1 87.5 74 TYR B C 1
ATOM 2442 O O . TYR B 1 74 ? 16.234 -16.219 -10.156 1 87.5 74 TYR B O 1
ATOM 2450 N N . GLY B 1 75 ? 15.898 -14.188 -9.25 1 82.88 75 GLY B N 1
ATOM 2451 C CA . GLY B 1 75 ? 17.219 -13.711 -9.617 1 82.88 75 GLY B CA 1
ATOM 2452 C C . GLY B 1 75 ? 18.328 -14.344 -8.82 1 82.88 75 GLY B C 1
ATOM 2453 O O . GLY B 1 75 ? 19.438 -14.562 -9.336 1 82.88 75 GLY B O 1
ATOM 2454 N N . SER B 1 76 ? 18.094 -14.477 -7.574 1 75.5 76 SER B N 1
ATOM 2455 C CA . SER B 1 76 ? 19.094 -15.078 -6.703 1 75.5 76 SER B CA 1
ATOM 2456 C C . SER B 1 76 ? 19.391 -16.516 -7.113 1 75.5 76 SER B C 1
ATOM 2458 O O . SER B 1 76 ? 20.5 -17.016 -6.918 1 75.5 76 SER B O 1
ATOM 2460 N N . ALA B 1 77 ? 18.328 -17.156 -7.594 1 64.81 77 ALA B N 1
ATOM 2461 C CA . ALA B 1 77 ? 18.516 -18.547 -8.039 1 64.81 77 ALA B CA 1
ATOM 2462 C C . ALA B 1 77 ? 19.484 -18.609 -9.211 1 64.81 77 ALA B C 1
ATOM 2464 O O . ALA B 1 77 ? 20.25 -19.578 -9.344 1 64.81 77 ALA B O 1
ATOM 2465 N N . GLN B 1 78 ? 19.375 -17.531 -9.938 1 60.91 78 GLN B N 1
ATOM 2466 C CA . GLN B 1 78 ? 20.219 -17.516 -11.125 1 60.91 78 GLN B CA 1
ATOM 2467 C C . GLN B 1 78 ? 21.672 -17.203 -10.758 1 60.91 78 GLN B C 1
ATOM 2469 O O . GLN B 1 78 ? 22.594 -17.578 -11.492 1 60.91 78 GLN B O 1
ATOM 2474 N N . PHE B 1 79 ? 21.766 -16.422 -9.633 1 58.28 79 PHE B N 1
ATOM 2475 C CA . PHE B 1 79 ? 23.125 -16.078 -9.258 1 58.28 79 PHE B CA 1
ATOM 2476 C C . PHE B 1 79 ? 23.781 -17.203 -8.469 1 58.28 79 PHE B C 1
ATOM 2478 O O . PHE B 1 79 ? 24.828 -17 -7.852 1 58.28 79 PHE B O 1
ATOM 2485 N N . ARG B 1 80 ? 23.156 -18.297 -8.422 1 57.09 80 ARG B N 1
ATOM 2486 C CA . ARG B 1 80 ? 23.656 -19.484 -7.734 1 57.09 80 ARG B CA 1
ATOM 2487 C C . ARG B 1 80 ? 25.156 -19.656 -7.945 1 57.09 80 ARG B C 1
ATOM 2489 O O . ARG B 1 80 ? 25.875 -20.016 -7.012 1 57.09 80 ARG B O 1
ATOM 2496 N N . GLY B 1 81 ? 25.422 -19.516 -9.164 1 51.59 81 GLY B N 1
ATOM 2497 C CA . GLY B 1 81 ? 26.828 -19.812 -9.422 1 51.59 81 GLY B CA 1
ATOM 2498 C C . GLY B 1 81 ? 27.766 -18.875 -8.688 1 51.59 81 GLY B C 1
ATOM 2499 O O . GLY B 1 81 ? 28.703 -19.344 -8.016 1 51.59 81 GLY B O 1
ATOM 2500 N N . VAL B 1 82 ? 27.531 -17.719 -8.773 1 50.69 82 VAL B N 1
ATOM 2501 C CA . VAL B 1 82 ? 28.5 -16.75 -8.25 1 50.69 82 VAL B CA 1
ATOM 2502 C C . VAL B 1 82 ? 28.406 -16.719 -6.727 1 50.69 82 VAL B C 1
ATOM 2504 O O . VAL B 1 82 ? 29.422 -16.656 -6.039 1 50.69 82 VAL B O 1
ATOM 2507 N N . LEU B 1 83 ? 27.156 -16.812 -6.23 1 54.94 83 LEU B N 1
ATOM 2508 C CA . LEU B 1 83 ? 26.984 -16.656 -4.789 1 54.94 83 LEU B CA 1
ATOM 2509 C C . LEU B 1 83 ? 27.375 -17.938 -4.055 1 54.94 83 LEU B C 1
ATOM 2511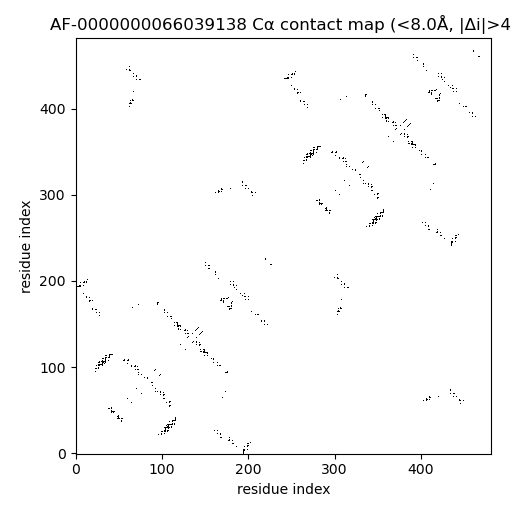 O O . LEU B 1 83 ? 27.672 -17.906 -2.857 1 54.94 83 LEU B O 1
ATOM 2515 N N . SER B 1 84 ? 27.125 -19.094 -4.648 1 55.31 84 SER B N 1
ATOM 2516 C CA . SER B 1 84 ? 27.625 -20.344 -4.078 1 55.31 84 SER B CA 1
ATOM 2517 C C . SER B 1 84 ? 29.109 -20.25 -3.744 1 55.31 84 SER B C 1
ATOM 2519 O O . SER B 1 84 ? 29.562 -20.797 -2.744 1 55.31 84 SER B O 1
ATOM 2521 N N . GLU B 1 85 ? 29.734 -19.562 -4.621 1 54.16 85 GLU B N 1
ATOM 2522 C CA . GLU B 1 85 ? 31.172 -19.469 -4.43 1 54.16 85 GLU B CA 1
ATOM 2523 C C . GLU B 1 85 ? 31.516 -18.656 -3.182 1 54.16 85 GLU B C 1
ATOM 2525 O O . GLU B 1 85 ? 32.531 -18.922 -2.52 1 54.16 85 GLU B O 1
ATOM 2530 N N . VAL B 1 86 ? 30.719 -17.75 -2.896 1 53.25 86 VAL B N 1
ATOM 2531 C CA . VAL B 1 86 ? 31.109 -16.922 -1.763 1 53.25 86 VAL B CA 1
ATOM 2532 C C . VAL B 1 86 ? 30.391 -17.391 -0.502 1 53.25 86 VAL B C 1
ATOM 2534 O O . VAL B 1 86 ? 30.438 -16.734 0.535 1 53.25 86 VAL B O 1
ATOM 2537 N N . GLY B 1 87 ? 29.812 -18.547 -0.511 1 54.22 87 GLY B N 1
ATOM 2538 C CA . GLY B 1 87 ? 29.172 -19.125 0.663 1 54.22 87 GLY B CA 1
ATOM 2539 C C . GLY B 1 87 ? 27.859 -18.469 1.028 1 54.22 87 GLY B C 1
ATOM 2540 O O . GLY B 1 87 ? 27.234 -18.844 2.021 1 54.22 87 GLY B O 1
ATOM 2541 N N . LEU B 1 88 ? 27.5 -17.391 0.563 1 52.84 88 LEU B N 1
ATOM 2542 C CA . LEU B 1 88 ? 26.297 -16.609 0.842 1 52.84 88 LEU B CA 1
ATOM 2543 C C . LEU B 1 88 ? 25.094 -17.203 0.144 1 52.84 88 LEU B C 1
ATOM 2545 O O . LEU B 1 88 ? 23.953 -16.797 0.407 1 52.84 88 LEU B O 1
ATOM 2549 N N . TRP B 1 89 ? 25.281 -18.156 -0.68 1 52.84 89 TRP B N 1
ATOM 2550 C CA . TRP B 1 89 ? 24.328 -18.766 -1.613 1 52.84 89 TRP B CA 1
ATOM 2551 C C . TRP B 1 89 ? 23.188 -19.438 -0.867 1 52.84 89 TRP B C 1
ATOM 2553 O O . TRP B 1 89 ? 22.016 -19.234 -1.207 1 52.84 89 TRP B O 1
ATOM 2563 N N . SER B 1 90 ? 23.656 -20.281 0.142 1 56.03 90 SER B N 1
ATOM 2564 C CA . SER B 1 90 ? 22.609 -21.062 0.803 1 56.03 90 SER B CA 1
ATOM 2565 C C . SER B 1 90 ? 21.547 -20.156 1.404 1 56.03 90 SER B C 1
ATOM 2567 O O . SER B 1 90 ? 20.344 -20.469 1.334 1 56.03 90 SER B O 1
ATOM 2569 N N . SER B 1 91 ? 21.984 -19.016 1.887 1 57.38 91 SER B N 1
ATOM 2570 C CA . SER B 1 91 ? 21.078 -18.141 2.623 1 57.38 91 SER B CA 1
ATOM 2571 C C . SER B 1 91 ? 20.188 -17.344 1.676 1 57.38 91 SER B C 1
ATOM 2573 O O . SER B 1 91 ? 19 -17.125 1.956 1 57.38 91 SER B O 1
ATOM 2575 N N . PHE B 1 92 ? 20.797 -17.016 0.507 1 56.5 92 PHE B N 1
ATOM 2576 C CA . PHE B 1 92 ? 20.062 -16.203 -0.446 1 56.5 92 PHE B CA 1
ATOM 2577 C C . PHE B 1 92 ? 19.016 -17.031 -1.178 1 56.5 92 PHE B C 1
ATOM 2579 O O . PHE B 1 92 ? 18.016 -16.484 -1.679 1 56.5 92 PHE B O 1
ATOM 2586 N N . ARG B 1 93 ? 19.141 -18.375 -0.975 1 60.53 93 ARG B N 1
ATOM 2587 C CA . ARG B 1 93 ? 18.234 -19.25 -1.718 1 60.53 93 ARG B CA 1
ATOM 2588 C C . ARG B 1 93 ? 17.031 -19.625 -0.875 1 60.53 93 ARG B C 1
ATOM 2590 O O . ARG B 1 93 ? 16.047 -20.156 -1.396 1 60.53 93 ARG B O 1
ATOM 2597 N N . GLU B 1 94 ? 17.203 -19.219 0.234 1 81.81 94 GLU B N 1
ATOM 2598 C CA . GLU B 1 94 ? 16.031 -19.578 1.048 1 81.81 94 GLU B CA 1
ATOM 2599 C C . GLU B 1 94 ? 14.898 -18.594 0.849 1 81.81 94 GLU B C 1
ATOM 2601 O O . GLU B 1 94 ? 15.109 -17.375 0.857 1 81.81 94 GLU B O 1
ATOM 2606 N N . PRO B 1 95 ? 13.766 -19.188 0.414 1 89.12 95 PRO B N 1
ATOM 2607 C CA . PRO B 1 95 ? 12.594 -18.328 0.23 1 89.12 95 PRO B CA 1
ATOM 2608 C C . PRO B 1 95 ? 12.414 -17.328 1.371 1 89.12 95 PRO B C 1
ATOM 2610 O O . PRO B 1 95 ? 12 -16.188 1.14 1 89.12 95 PRO B O 1
ATOM 2613 N N . TRP B 1 96 ? 12.922 -17.734 2.502 1 91.94 96 TRP B N 1
ATOM 2614 C CA . TRP B 1 96 ? 12.805 -16.875 3.68 1 91.94 96 TRP B CA 1
ATOM 2615 C C . TRP B 1 96 ? 13.672 -15.633 3.537 1 91.94 96 TRP B C 1
ATOM 2617 O O . TRP B 1 96 ? 13.203 -14.516 3.771 1 91.94 96 TRP B O 1
ATOM 2627 N N . PHE B 1 97 ? 14.852 -15.852 3.17 1 92 97 PHE B N 1
ATOM 2628 C CA . PHE B 1 97 ? 15.773 -14.727 3.012 1 92 97 PHE B CA 1
ATOM 2629 C C . PHE B 1 97 ? 15.273 -13.773 1.935 1 92 97 PHE B C 1
ATOM 2631 O O . PHE B 1 97 ? 15.297 -12.555 2.121 1 92 97 PHE B O 1
ATOM 2638 N N . CYS B 1 98 ? 14.812 -14.32 0.818 1 93.44 98 CYS B N 1
ATOM 2639 C CA . CYS B 1 98 ? 14.352 -13.508 -0.302 1 93.44 98 CYS B CA 1
ATOM 2640 C C . CYS B 1 98 ? 13.141 -12.68 0.093 1 93.44 98 CYS B C 1
ATOM 2642 O O . CYS B 1 98 ? 13.062 -11.492 -0.235 1 93.44 98 CYS B O 1
ATOM 2644 N N . ALA B 1 99 ? 12.211 -13.336 0.818 1 96.56 99 ALA B N 1
ATOM 2645 C CA . ALA B 1 99 ? 11.008 -12.641 1.262 1 96.56 99 ALA B CA 1
ATOM 2646 C C . ALA B 1 99 ? 11.352 -11.508 2.23 1 96.56 99 ALA B C 1
ATOM 2648 O O . ALA B 1 99 ? 10.867 -10.391 2.086 1 96.56 99 ALA B O 1
ATOM 2649 N N . ILE B 1 100 ? 12.234 -11.781 3.188 1 97.44 100 ILE B N 1
ATOM 2650 C CA . ILE B 1 100 ? 12.625 -10.797 4.199 1 97.44 100 ILE B CA 1
ATOM 2651 C C . ILE B 1 100 ? 13.344 -9.633 3.533 1 97.44 100 ILE B C 1
ATOM 2653 O O . ILE B 1 100 ? 13.07 -8.469 3.836 1 97.44 100 ILE B O 1
ATOM 2657 N N . LEU B 1 101 ? 14.188 -9.93 2.641 1 96.62 101 LEU B N 1
ATOM 2658 C CA . LEU B 1 101 ? 14.953 -8.891 1.962 1 96.62 101 LEU B CA 1
ATOM 2659 C C . LEU B 1 101 ? 14.031 -7.977 1.16 1 96.62 101 LEU B C 1
ATOM 2661 O O . LEU B 1 101 ? 14.156 -6.75 1.225 1 96.62 101 LEU B O 1
ATOM 2665 N N . ALA B 1 102 ? 13.133 -8.562 0.362 1 97.69 102 ALA B N 1
ATOM 2666 C CA . ALA B 1 102 ? 12.195 -7.785 -0.446 1 97.69 102 ALA B CA 1
ATOM 2667 C C . ALA B 1 102 ? 11.328 -6.891 0.432 1 97.69 102 ALA B C 1
ATOM 2669 O O . ALA B 1 102 ? 11.195 -5.691 0.172 1 97.69 102 ALA B O 1
ATOM 2670 N N . LEU B 1 103 ? 10.781 -7.465 1.502 1 98.69 103 LEU B N 1
ATOM 2671 C CA . LEU B 1 103 ? 9.914 -6.727 2.416 1 98.69 103 LEU B CA 1
ATOM 2672 C C . LEU B 1 103 ? 10.695 -5.648 3.154 1 98.69 103 LEU B C 1
ATOM 2674 O O . LEU B 1 103 ? 10.219 -4.523 3.309 1 98.69 103 LEU B O 1
ATOM 2678 N N . ALA B 1 104 ? 11.867 -5.973 3.574 1 98.75 104 ALA B N 1
ATOM 2679 C CA . ALA B 1 104 ? 12.695 -5.047 4.344 1 98.75 104 ALA B CA 1
ATOM 2680 C C . ALA B 1 104 ? 13.117 -3.852 3.496 1 98.75 104 ALA B C 1
ATOM 2682 O O . ALA B 1 104 ? 13.031 -2.705 3.943 1 98.75 104 ALA B O 1
ATOM 2683 N N . LEU B 1 105 ? 13.586 -4.105 2.309 1 98.56 105 LEU B N 1
ATOM 2684 C CA . LEU B 1 105 ? 14 -3.018 1.428 1 98.56 105 LEU B CA 1
ATOM 2685 C C . LEU B 1 105 ? 12.812 -2.137 1.056 1 98.56 105 LEU B C 1
ATOM 2687 O O . LEU B 1 105 ? 12.945 -0.916 0.95 1 98.56 105 LEU B O 1
ATOM 2691 N N . ASN B 1 106 ? 11.695 -2.779 0.838 1 98.69 106 ASN B N 1
ATOM 2692 C CA . ASN B 1 106 ? 10.484 -2.033 0.517 1 98.69 106 ASN B CA 1
ATOM 2693 C C . ASN B 1 106 ? 10.07 -1.118 1.666 1 98.69 106 ASN B C 1
ATOM 2695 O O . ASN B 1 106 ? 9.922 0.091 1.481 1 98.69 106 ASN B O 1
ATOM 2699 N N . THR B 1 107 ? 9.93 -1.691 2.863 1 98.69 107 THR B N 1
ATOM 2700 C CA . THR B 1 107 ? 9.477 -0.894 3.996 1 98.69 107 THR B CA 1
ATOM 2701 C C . THR B 1 107 ? 10.531 0.138 4.387 1 98.69 107 THR B C 1
ATOM 2703 O O . THR B 1 107 ? 10.203 1.206 4.906 1 98.69 107 THR B O 1
ATOM 2706 N N . ALA B 1 108 ? 11.789 -0.151 4.148 1 98.81 108 ALA B N 1
ATOM 2707 C CA . ALA B 1 108 ? 12.844 0.822 4.43 1 98.81 108 ALA B CA 1
ATOM 2708 C C . ALA B 1 108 ? 12.641 2.096 3.613 1 98.81 108 ALA B C 1
ATOM 2710 O O . ALA B 1 108 ? 12.797 3.203 4.129 1 98.81 108 ALA B O 1
ATOM 2711 N N . ALA B 1 109 ? 12.352 1.945 2.373 1 98.69 109 ALA B N 1
ATOM 2712 C CA . ALA B 1 109 ? 12.125 3.094 1.501 1 98.69 109 ALA B CA 1
ATOM 2713 C C . ALA B 1 109 ? 10.93 3.912 1.97 1 98.69 109 ALA B C 1
ATOM 2715 O O . ALA B 1 109 ? 11.016 5.133 2.104 1 98.69 109 ALA B O 1
ATOM 2716 N N . TYR B 1 110 ? 9.852 3.27 2.275 1 98 110 TYR B N 1
ATOM 2717 C CA . TYR B 1 110 ? 8.648 3.963 2.721 1 98 110 TYR B CA 1
ATOM 2718 C C . TYR B 1 110 ? 8.859 4.602 4.09 1 98 110 TYR B C 1
ATOM 2720 O O . TYR B 1 110 ? 8.492 5.758 4.305 1 98 110 TYR B O 1
ATOM 2728 N N . THR B 1 111 ? 9.453 3.867 4.957 1 98.12 111 THR B N 1
ATOM 2729 C CA . THR B 1 111 ? 9.695 4.355 6.312 1 98.12 111 THR B CA 1
ATOM 2730 C C . THR B 1 111 ? 10.664 5.535 6.297 1 98.12 111 THR B C 1
ATOM 2732 O O . THR B 1 111 ? 10.516 6.477 7.078 1 98.12 111 THR B O 1
ATOM 2735 N N . SER B 1 112 ? 11.648 5.488 5.453 1 98.06 112 SER B N 1
ATOM 2736 C CA . SER B 1 112 ? 12.594 6.602 5.375 1 98.06 112 SER B CA 1
ATOM 2737 C C . SER B 1 112 ? 11.883 7.898 5 1 98.06 112 SER B C 1
ATOM 2739 O O . SER B 1 112 ? 12.219 8.969 5.516 1 98.06 112 SER B O 1
ATOM 2741 N N . GLU B 1 113 ? 10.945 7.832 4.145 1 97 113 GLU B N 1
ATOM 2742 C CA . GLU B 1 113 ? 10.18 9.016 3.76 1 97 113 GLU B CA 1
ATOM 2743 C C . GLU B 1 113 ? 9.281 9.477 4.902 1 97 113 GLU B C 1
ATOM 2745 O O . GLU B 1 113 ? 9.062 10.68 5.074 1 97 113 GLU B O 1
ATOM 2750 N N . ILE B 1 114 ? 8.758 8.539 5.617 1 96.44 114 ILE B N 1
ATOM 2751 C CA . ILE B 1 114 ? 7.945 8.859 6.781 1 96.44 114 ILE B CA 1
ATOM 2752 C C . ILE B 1 114 ? 8.789 9.609 7.809 1 96.44 114 ILE B C 1
ATOM 2754 O O . ILE B 1 114 ? 8.367 10.641 8.336 1 96.44 114 ILE B O 1
ATOM 2758 N N . ILE B 1 115 ? 9.969 9.109 8 1 95.44 115 ILE B N 1
ATOM 2759 C CA . ILE B 1 115 ? 10.891 9.734 8.945 1 95.44 115 ILE B CA 1
ATOM 2760 C C . ILE B 1 115 ? 11.305 11.109 8.43 1 95.44 115 ILE B C 1
ATOM 2762 O O . ILE B 1 115 ? 11.305 12.086 9.188 1 95.44 115 ILE B O 1
ATOM 2766 N N . ARG B 1 116 ? 11.664 11.188 7.207 1 95.5 116 ARG B N 1
ATOM 2767 C CA . ARG B 1 116 ? 12.039 12.461 6.605 1 95.5 116 ARG B CA 1
ATOM 2768 C C . ARG B 1 116 ? 10.914 13.484 6.75 1 95.5 116 ARG B C 1
ATOM 2770 O O . ARG B 1 116 ? 11.164 14.633 7.125 1 95.5 116 ARG B O 1
ATOM 2777 N N . GLY B 1 117 ? 9.727 13.023 6.441 1 93.69 117 GLY B N 1
ATOM 2778 C CA . GLY B 1 117 ? 8.578 13.898 6.629 1 93.69 117 GLY B CA 1
ATOM 2779 C C . GLY B 1 117 ? 8.398 14.344 8.062 1 93.69 117 GLY B C 1
ATOM 2780 O O . GLY B 1 117 ? 8.055 15.5 8.32 1 93.69 117 GLY B O 1
ATOM 2781 N N . GLY B 1 118 ? 8.586 13.453 8.969 1 92.25 118 GLY B N 1
ATOM 2782 C CA . GLY B 1 118 ? 8.539 13.797 10.375 1 92.25 118 GLY B CA 1
ATOM 2783 C C . GLY B 1 118 ? 9.562 14.836 10.773 1 92.25 118 GLY B C 1
ATOM 2784 O O . GLY B 1 118 ? 9.25 15.773 11.508 1 92.25 118 GLY B O 1
ATOM 2785 N N . ILE B 1 119 ? 10.719 14.727 10.273 1 92.38 119 ILE B N 1
ATOM 2786 C CA . ILE B 1 119 ? 11.805 15.656 10.57 1 92.38 119 ILE B CA 1
ATOM 2787 C C . ILE B 1 119 ? 11.477 17.031 10 1 92.38 119 ILE B C 1
ATOM 2789 O O . ILE B 1 119 ? 11.648 18.047 10.68 1 92.38 119 ILE B O 1
ATOM 2793 N N . GLN B 1 120 ? 10.922 17.031 8.844 1 91.69 120 GLN B N 1
ATOM 2794 C CA . GLN B 1 120 ? 10.625 18.281 8.164 1 91.69 120 GLN B CA 1
ATOM 2795 C C . GLN B 1 120 ? 9.406 18.969 8.781 1 91.69 120 GLN B C 1
ATOM 2797 O O . GLN B 1 120 ? 9.188 20.156 8.586 1 91.69 120 GLN B O 1
ATOM 2802 N N . SER B 1 121 ? 8.641 18.188 9.484 1 89.12 121 SER B N 1
ATOM 2803 C CA . SER B 1 121 ? 7.43 18.75 10.078 1 89.12 121 SER B CA 1
ATOM 2804 C C . SER B 1 121 ? 7.742 19.484 11.383 1 89.12 121 SER B C 1
ATOM 2806 O O . SER B 1 121 ? 6.887 20.188 11.922 1 89.12 121 SER B O 1
ATOM 2808 N N . VAL B 1 122 ? 8.945 19.391 11.914 1 89.75 122 VAL B N 1
ATOM 2809 C CA . VAL B 1 122 ? 9.336 20.078 13.148 1 89.75 122 VAL B CA 1
ATOM 2810 C C . VAL B 1 122 ? 9.391 21.578 12.906 1 89.75 122 VAL B C 1
ATOM 2812 O O . VAL B 1 122 ? 9.961 22.047 11.922 1 89.75 122 VAL B O 1
ATOM 2815 N N . SER B 1 123 ? 8.852 22.312 13.789 1 89.06 123 SER B N 1
ATOM 2816 C CA . SER B 1 123 ? 8.727 23.75 13.641 1 89.06 123 SER B CA 1
ATOM 2817 C C . SER B 1 123 ? 10.094 24.422 13.57 1 89.06 123 SER B C 1
ATOM 2819 O O . SER B 1 123 ? 11 24.078 14.328 1 89.06 123 SER B O 1
ATOM 2821 N N . LEU B 1 124 ? 10.141 25.344 12.766 1 86.81 124 LEU B N 1
ATOM 2822 C CA . LEU B 1 124 ? 11.375 26.109 12.617 1 86.81 124 LEU B CA 1
ATOM 2823 C C . LEU B 1 124 ? 11.68 26.891 13.891 1 86.81 124 LEU B C 1
ATOM 2825 O O . LEU B 1 124 ? 12.852 27.094 14.234 1 86.81 124 LEU B O 1
ATOM 2829 N N . GLY B 1 125 ? 10.562 27.234 14.445 1 85.69 125 GLY B N 1
ATOM 2830 C CA . GLY B 1 125 ? 10.734 27.953 15.695 1 85.69 125 GLY B CA 1
ATOM 2831 C C . GLY B 1 125 ? 11.5 27.172 16.75 1 85.69 125 GLY B C 1
ATOM 2832 O O . GLY B 1 125 ? 12.375 27.703 17.422 1 85.69 125 GLY B O 1
ATOM 2833 N N . GLN B 1 126 ? 11.242 25.938 16.828 1 87.75 126 GLN B N 1
ATOM 2834 C CA . GLN B 1 126 ? 11.93 25.062 17.781 1 87.75 126 GLN B CA 1
ATOM 2835 C C . GLN B 1 126 ? 13.398 24.906 17.406 1 87.75 126 GLN B C 1
ATOM 2837 O O . GLN B 1 126 ? 14.266 24.906 18.281 1 87.75 126 GLN B O 1
ATOM 2842 N N . ILE B 1 127 ? 13.641 24.859 16.188 1 88.38 127 ILE B N 1
ATOM 2843 C CA . ILE B 1 127 ? 15 24.688 15.695 1 88.38 127 ILE B CA 1
ATOM 2844 C C . ILE B 1 127 ? 15.797 25.984 15.922 1 88.38 127 ILE B C 1
ATOM 2846 O O . ILE B 1 127 ? 16.938 25.938 16.375 1 88.38 127 ILE B O 1
ATOM 2850 N N . GLU B 1 128 ? 15.102 27.062 15.695 1 90.56 128 GLU B N 1
ATOM 2851 C CA . GLU B 1 128 ? 15.742 28.359 15.891 1 90.56 128 GLU B CA 1
ATOM 2852 C C . GLU B 1 128 ? 16 28.625 17.375 1 90.56 128 GLU B C 1
ATOM 2854 O O . GLU B 1 128 ? 17.047 29.188 17.734 1 90.56 128 GLU B O 1
ATOM 2859 N N . ALA B 1 129 ? 15.039 28.281 18.109 1 90.5 129 ALA B N 1
ATOM 2860 C CA . ALA B 1 129 ? 15.203 28.438 19.547 1 90.5 129 ALA B CA 1
ATOM 2861 C C . ALA B 1 129 ? 16.406 27.641 20.062 1 90.5 129 ALA B C 1
ATOM 2863 O O . ALA B 1 129 ? 17.172 28.125 20.891 1 90.5 129 ALA B O 1
ATOM 2864 N N . ALA B 1 130 ? 16.531 26.469 19.609 1 89.94 130 ALA B N 1
ATOM 2865 C CA . ALA B 1 130 ? 17.656 25.609 20 1 89.94 130 ALA B CA 1
ATOM 2866 C C . ALA B 1 130 ? 18.984 26.203 19.531 1 89.94 130 ALA B C 1
ATOM 2868 O O . ALA B 1 130 ? 19.969 26.172 20.266 1 89.94 130 ALA B O 1
ATOM 2869 N N . ARG B 1 131 ? 18.984 26.766 18.422 1 89.06 131 ARG B N 1
ATOM 2870 C CA . ARG B 1 131 ? 20.188 27.391 17.875 1 89.06 131 ARG B CA 1
ATOM 2871 C C . ARG B 1 131 ? 20.547 28.656 18.656 1 89.06 131 ARG B C 1
ATOM 2873 O O . ARG B 1 131 ? 21.734 28.953 18.859 1 89.06 131 ARG B O 1
ATOM 2880 N N . ALA B 1 132 ? 19.578 29.312 19.031 1 92.62 132 ALA B N 1
ATOM 2881 C CA . ALA B 1 132 ? 19.766 30.578 19.75 1 92.62 132 ALA B CA 1
ATOM 2882 C C . ALA B 1 132 ? 20.453 30.328 21.094 1 92.62 132 ALA B C 1
ATOM 2884 O O . ALA B 1 132 ? 21.188 31.188 21.578 1 92.62 132 ALA B O 1
ATOM 2885 N N . VAL B 1 133 ? 20.25 29.188 21.672 1 92.81 133 VAL B N 1
ATOM 2886 C CA . VAL B 1 133 ? 20.844 28.906 22.984 1 92.81 133 VAL B CA 1
ATOM 2887 C C . VAL B 1 133 ? 22.203 28.219 22.797 1 92.81 133 VAL B C 1
ATOM 2889 O O . VAL B 1 133 ? 22.844 27.812 23.781 1 92.81 133 VAL B O 1
ATOM 2892 N N . GLY B 1 134 ? 22.672 28.062 21.547 1 90.75 134 GLY B N 1
ATOM 2893 C CA . GLY B 1 134 ? 24.031 27.609 21.266 1 90.75 134 GLY B CA 1
ATOM 2894 C C . GLY B 1 134 ? 24.125 26.125 21.016 1 90.75 134 GLY B C 1
ATOM 2895 O O . GLY B 1 134 ? 25.219 25.547 21.047 1 90.75 134 GLY B O 1
ATOM 2896 N N . MET B 1 135 ? 23.078 25.438 20.781 1 90.94 135 MET B N 1
ATOM 2897 C CA . MET B 1 135 ? 23.125 24 20.547 1 90.94 135 MET B CA 1
ATOM 2898 C C . MET B 1 135 ? 23.734 23.703 19.172 1 90.94 135 MET B C 1
ATOM 2900 O O . MET B 1 135 ? 23.438 24.375 18.188 1 90.94 135 MET B O 1
ATOM 2904 N N . SER B 1 136 ? 24.625 22.719 19.234 1 92.19 136 SER B N 1
ATOM 2905 C CA . SER B 1 136 ? 25.188 22.266 17.969 1 92.19 136 SER B CA 1
ATOM 2906 C C . SER B 1 136 ? 24.141 21.531 17.125 1 92.19 136 SER B C 1
ATOM 2908 O O . SER B 1 136 ? 23.109 21.109 17.641 1 92.19 136 SER B O 1
ATOM 2910 N N . THR B 1 137 ? 24.406 21.406 15.828 1 87.25 137 THR B N 1
ATOM 2911 C CA . THR B 1 137 ? 23.469 20.766 14.914 1 87.25 137 THR B CA 1
ATOM 2912 C C . THR B 1 137 ? 23.188 19.328 15.352 1 87.25 137 THR B C 1
ATOM 2914 O O . THR B 1 137 ? 22.047 18.875 15.297 1 87.25 137 THR B O 1
ATOM 2917 N N . PHE B 1 138 ? 24.203 18.703 15.758 1 90.12 138 PHE B N 1
ATOM 2918 C CA . PHE B 1 138 ? 24.062 17.328 16.172 1 90.12 138 PHE B CA 1
ATOM 2919 C C . PHE B 1 138 ? 23.25 17.234 17.469 1 90.12 138 PHE B C 1
ATOM 2921 O O . PHE B 1 138 ? 22.391 16.359 17.609 1 90.12 138 PHE B O 1
ATOM 2928 N N . LEU B 1 139 ? 23.484 18.156 18.375 1 91.38 139 LEU B N 1
ATOM 2929 C CA . LEU B 1 139 ? 22.766 18.172 19.641 1 91.38 139 LEU B CA 1
ATOM 2930 C C . LEU B 1 139 ? 21.297 18.531 19.422 1 91.38 139 LEU B C 1
ATOM 2932 O O . LEU B 1 139 ? 20.406 17.969 20.047 1 91.38 139 LEU B O 1
ATOM 2936 N N . GLN B 1 140 ? 21.094 19.484 18.516 1 90.81 140 GLN B N 1
ATOM 2937 C CA . GLN B 1 140 ? 19.734 19.875 18.141 1 90.81 140 GLN B CA 1
ATOM 2938 C C . GLN B 1 140 ? 18.953 18.703 17.547 1 90.81 140 GLN B C 1
ATOM 2940 O O . GLN B 1 140 ? 17.797 18.484 17.891 1 90.81 140 GLN B O 1
ATOM 2945 N N . PHE B 1 141 ? 19.656 17.984 16.719 1 89.44 141 PHE B N 1
ATOM 2946 C CA . PHE B 1 141 ? 19.016 16.859 16.047 1 89.44 141 PHE B CA 1
ATOM 2947 C C . PHE B 1 141 ? 18.703 15.75 17.047 1 89.44 141 PHE B C 1
ATOM 2949 O O . PHE B 1 141 ? 17.578 15.242 17.094 1 89.44 141 PHE B O 1
ATOM 2956 N N . ARG B 1 142 ? 19.562 15.43 17.859 1 90.06 142 ARG B N 1
ATOM 2957 C CA . ARG B 1 142 ? 19.438 14.297 18.766 1 90.06 142 ARG B CA 1
ATOM 2958 C C . ARG B 1 142 ? 18.438 14.602 19.875 1 90.06 142 ARG B C 1
ATOM 2960 O O . ARG B 1 142 ? 17.656 13.727 20.266 1 90.06 142 ARG B O 1
ATOM 2967 N N . ARG B 1 143 ? 18.344 15.883 20.344 1 91.31 143 ARG B N 1
ATOM 2968 C CA . ARG B 1 143 ? 17.578 16.188 21.562 1 91.31 143 ARG B CA 1
ATOM 2969 C C . ARG B 1 143 ? 16.234 16.797 21.219 1 91.31 143 ARG B C 1
ATOM 2971 O O . ARG B 1 143 ? 15.289 16.719 22.031 1 91.31 143 ARG B O 1
ATOM 2978 N N . ILE B 1 144 ? 16.125 17.391 20.078 1 91.19 144 ILE B N 1
ATOM 2979 C CA . ILE B 1 144 ? 14.906 18.141 19.797 1 91.19 144 ILE B CA 1
ATOM 2980 C C . ILE B 1 144 ? 14.234 17.562 18.547 1 91.19 144 ILE B C 1
ATOM 2982 O O . ILE B 1 144 ? 13.172 16.953 18.641 1 91.19 144 ILE B O 1
ATOM 2986 N N . VAL B 1 145 ? 14.984 17.672 17.484 1 90.25 145 VAL B N 1
ATOM 2987 C CA . VAL B 1 145 ? 14.375 17.391 16.188 1 90.25 145 VAL B CA 1
ATOM 2988 C C . VAL B 1 145 ? 14 15.914 16.094 1 90.25 145 VAL B C 1
ATOM 2990 O O . VAL B 1 145 ? 12.844 15.578 15.812 1 90.25 145 VAL B O 1
ATOM 2993 N N . PHE B 1 146 ? 14.891 15.062 16.422 1 89.88 146 PHE B N 1
ATOM 2994 C CA . PHE B 1 146 ? 14.711 13.633 16.203 1 89.88 146 PHE B CA 1
ATOM 2995 C C . PHE B 1 146 ? 13.594 13.086 17.094 1 89.88 146 PHE B C 1
ATOM 2997 O O . PHE B 1 146 ? 12.688 12.406 16.609 1 89.88 146 PHE B O 1
ATOM 3004 N N . PRO B 1 147 ? 13.609 13.375 18.359 1 89.25 147 PRO B N 1
ATOM 3005 C CA . PRO B 1 147 ? 12.531 12.875 19.219 1 89.25 147 PRO B CA 1
ATOM 3006 C C . PRO B 1 147 ? 11.164 13.398 18.797 1 89.25 147 PRO B C 1
ATOM 3008 O O . PRO B 1 147 ? 10.18 12.656 18.828 1 89.25 147 PRO B O 1
ATOM 3011 N N . ILE B 1 148 ? 11.055 14.625 18.406 1 89.56 148 ILE B N 1
ATOM 3012 C CA . ILE B 1 148 ? 9.797 15.219 17.984 1 89.56 148 ILE B CA 1
ATOM 3013 C C . ILE B 1 148 ? 9.359 14.594 16.656 1 89.56 148 ILE B C 1
ATOM 3015 O O . ILE B 1 148 ? 8.188 14.25 16.484 1 89.56 148 ILE B O 1
ATOM 3019 N N . ALA B 1 149 ? 10.336 14.398 15.812 1 90.38 149 ALA B N 1
ATOM 3020 C CA . ALA B 1 149 ? 10.07 13.836 14.492 1 90.38 149 ALA B CA 1
ATOM 3021 C C . ALA B 1 149 ? 9.516 12.414 14.602 1 90.38 149 ALA B C 1
ATOM 3023 O O . ALA B 1 149 ? 8.578 12.055 13.891 1 90.38 149 ALA B O 1
ATOM 3024 N N . ILE B 1 150 ? 10.062 11.625 15.43 1 88.69 150 ILE B N 1
ATOM 3025 C CA . ILE B 1 150 ? 9.648 10.234 15.578 1 88.69 150 ILE B CA 1
ATOM 3026 C C . ILE B 1 150 ? 8.234 10.172 16.141 1 88.69 150 ILE B C 1
ATOM 3028 O O . ILE B 1 150 ? 7.43 9.328 15.727 1 88.69 150 ILE B O 1
ATOM 3032 N N . ARG B 1 151 ? 7.961 11.031 17.047 1 89.25 151 ARG B N 1
ATOM 3033 C CA . ARG B 1 151 ? 6.621 11.094 17.625 1 89.25 151 ARG B CA 1
ATOM 3034 C C . ARG B 1 151 ? 5.594 11.484 16.562 1 89.25 151 ARG B C 1
ATOM 3036 O O . ARG B 1 151 ? 4.496 10.93 16.516 1 89.25 151 ARG B O 1
ATOM 3043 N N . GLN B 1 152 ? 6 12.391 15.766 1 88.75 152 GLN B N 1
ATOM 3044 C CA . GLN B 1 152 ? 5.094 12.867 14.727 1 88.75 152 GLN B CA 1
ATOM 3045 C C . GLN B 1 152 ? 4.941 11.836 13.617 1 88.75 152 GLN B C 1
ATOM 3047 O O . GLN B 1 152 ? 3.908 11.789 12.945 1 88.75 152 GLN B O 1
ATOM 3052 N N . ALA B 1 153 ? 5.926 10.977 13.461 1 92.5 153 ALA B N 1
ATOM 3053 C CA . ALA B 1 153 ? 5.945 9.984 12.383 1 92.5 153 ALA B CA 1
ATOM 3054 C C . ALA B 1 153 ? 5.219 8.711 12.797 1 92.5 153 ALA B C 1
ATOM 3056 O O . ALA B 1 153 ? 4.902 7.867 11.953 1 92.5 153 ALA B O 1
ATOM 3057 N N . LEU B 1 154 ? 4.875 8.609 14.031 1 92.12 154 LEU B N 1
ATOM 3058 C CA . LEU B 1 154 ? 4.418 7.352 14.609 1 92.12 154 LEU B CA 1
ATOM 3059 C C . LEU B 1 154 ? 3.115 6.895 13.961 1 92.12 154 LEU B C 1
ATOM 3061 O O . LEU B 1 154 ? 2.973 5.723 13.602 1 92.12 154 LEU B O 1
ATOM 3065 N N . PRO B 1 155 ? 2.117 7.789 13.758 1 90.25 155 PRO B N 1
ATOM 3066 C CA . PRO B 1 155 ? 0.877 7.34 13.125 1 90.25 155 PRO B CA 1
ATOM 3067 C C . PRO B 1 155 ? 1.103 6.777 11.719 1 90.25 155 PRO B C 1
ATOM 3069 O O . PRO B 1 155 ? 0.591 5.707 11.391 1 90.25 155 PRO B O 1
ATOM 3072 N N . ALA B 1 156 ? 1.901 7.5 10.969 1 93.56 156 ALA B N 1
ATOM 3073 C CA . ALA B 1 156 ? 2.211 7.051 9.609 1 93.56 156 ALA B CA 1
ATOM 3074 C C . ALA B 1 156 ? 2.988 5.738 9.633 1 93.56 156 ALA B C 1
ATOM 3076 O O . ALA B 1 156 ? 2.77 4.867 8.789 1 93.56 156 ALA B O 1
ATOM 3077 N N . TYR B 1 157 ? 3.889 5.629 10.555 1 95.5 157 TYR B N 1
ATOM 3078 C CA . TYR B 1 157 ? 4.66 4.398 10.68 1 95.5 157 TYR B CA 1
ATOM 3079 C C . TYR B 1 157 ? 3.764 3.23 11.078 1 95.5 157 TYR B C 1
ATOM 3081 O O . TYR B 1 157 ? 3.967 2.102 10.625 1 95.5 157 TYR B O 1
ATOM 3089 N N . GLY B 1 158 ? 2.812 3.479 11.992 1 95 158 GLY B N 1
ATOM 3090 C CA . GLY B 1 158 ? 1.837 2.457 12.336 1 95 158 GLY B CA 1
ATOM 3091 C C . GLY B 1 158 ? 1.115 1.89 11.133 1 95 158 GLY B C 1
ATOM 3092 O O . GLY B 1 158 ? 0.949 0.673 11.016 1 95 158 GLY B O 1
ATOM 3093 N N . ASN B 1 159 ? 0.732 2.756 10.258 1 93.69 159 ASN B N 1
ATOM 3094 C CA . ASN B 1 159 ? 0.102 2.312 9.016 1 93.69 159 ASN B CA 1
ATOM 3095 C C . ASN B 1 159 ? 1.048 1.453 8.18 1 93.69 159 ASN B C 1
ATOM 3097 O O . ASN B 1 159 ? 0.625 0.468 7.574 1 93.69 159 ASN B O 1
ATOM 3101 N N . GLU B 1 160 ? 2.305 1.878 8.125 1 96.81 160 GLU B N 1
ATOM 3102 C CA . GLU B 1 160 ? 3.318 1.117 7.402 1 96.81 160 GLU B CA 1
ATOM 3103 C C . GLU B 1 160 ? 3.477 -0.285 7.984 1 96.81 160 GLU B C 1
ATOM 3105 O O . GLU B 1 160 ? 3.615 -1.259 7.242 1 96.81 160 GLU B O 1
ATOM 3110 N N . VAL B 1 161 ? 3.43 -0.376 9.258 1 97.56 161 VAL B N 1
ATOM 3111 C CA . VAL B 1 161 ? 3.547 -1.667 9.93 1 97.56 161 VAL B CA 1
ATOM 3112 C C . VAL B 1 161 ? 2.396 -2.576 9.508 1 97.56 161 VAL B C 1
ATOM 3114 O O . VAL B 1 161 ? 2.613 -3.74 9.156 1 97.56 161 VAL B O 1
ATOM 3117 N N . MET B 1 162 ? 1.229 -2.066 9.492 1 97.19 162 MET B N 1
ATOM 3118 C CA . MET B 1 162 ? 0.072 -2.855 9.086 1 97.19 162 MET B CA 1
ATOM 3119 C C . MET B 1 162 ? 0.181 -3.266 7.621 1 97.19 162 MET B C 1
ATOM 3121 O O . MET B 1 162 ? -0.185 -4.383 7.258 1 97.19 162 MET B O 1
ATOM 3125 N N . LEU B 1 163 ? 0.688 -2.428 6.859 1 97.06 163 LEU B N 1
ATOM 3126 C CA . LEU B 1 163 ? 0.86 -2.711 5.438 1 97.06 163 LEU B CA 1
ATOM 3127 C C . LEU B 1 163 ? 1.833 -3.865 5.227 1 97.06 163 LEU B C 1
ATOM 3129 O O . LEU B 1 163 ? 1.6 -4.734 4.387 1 97.06 163 LEU B O 1
ATOM 3133 N N . ILE B 1 164 ? 2.924 -3.84 5.977 1 98.5 164 ILE B N 1
ATOM 3134 C CA . ILE B 1 164 ? 3.926 -4.891 5.82 1 98.5 164 ILE B CA 1
ATOM 3135 C C . ILE B 1 164 ? 3.346 -6.227 6.27 1 98.5 164 ILE B C 1
ATOM 3137 O O . ILE B 1 164 ? 3.586 -7.262 5.637 1 98.5 164 ILE B O 1
ATOM 3141 N N . ILE B 1 165 ? 2.584 -6.211 7.316 1 98.25 165 ILE B N 1
ATOM 3142 C CA . ILE B 1 165 ? 1.942 -7.438 7.781 1 98.25 165 ILE B CA 1
ATOM 3143 C C . ILE B 1 165 ? 1.06 -8.008 6.672 1 98.25 165 ILE B C 1
ATOM 3145 O O . ILE B 1 165 ? 1.135 -9.195 6.363 1 98.25 165 ILE B O 1
ATOM 3149 N N . LYS B 1 166 ? 0.279 -7.199 6.082 1 98.06 166 LYS B N 1
ATOM 3150 C CA . LYS B 1 166 ? -0.576 -7.641 4.984 1 98.06 166 LYS B CA 1
ATOM 3151 C C . LYS B 1 166 ? 0.256 -8.07 3.779 1 98.06 166 LYS B C 1
ATOM 3153 O O . LYS B 1 166 ? -0.102 -9.016 3.074 1 98.06 166 LYS B O 1
ATOM 3158 N N . SER B 1 167 ? 1.415 -7.426 3.607 1 98.5 167 SER B N 1
ATOM 3159 C CA . SER B 1 167 ? 2.266 -7.695 2.453 1 98.5 167 SER B CA 1
ATOM 3160 C C . SER B 1 167 ? 2.994 -9.031 2.604 1 98.5 167 SER B C 1
ATOM 3162 O O . SER B 1 167 ? 3.518 -9.57 1.627 1 98.5 167 SER B O 1
ATOM 3164 N N . THR B 1 168 ? 3.041 -9.562 3.82 1 98.5 168 THR B N 1
ATOM 3165 C CA . THR B 1 168 ? 3.643 -10.875 3.994 1 98.5 168 THR B CA 1
ATOM 3166 C C . THR B 1 168 ? 2.891 -11.93 3.184 1 98.5 168 THR B C 1
ATOM 3168 O O . THR B 1 168 ? 3.447 -12.977 2.846 1 98.5 168 THR B O 1
ATOM 3171 N N . SER B 1 169 ? 1.624 -11.664 2.9 1 98.44 169 SER B N 1
ATOM 3172 C CA . SER B 1 169 ? 0.844 -12.602 2.107 1 98.44 169 SER B CA 1
ATOM 3173 C C . SER B 1 169 ? 1.493 -12.852 0.75 1 98.44 169 SER B C 1
ATOM 3175 O O . SER B 1 169 ? 1.322 -13.922 0.162 1 98.44 169 SER B O 1
ATOM 3177 N N . LEU B 1 170 ? 2.277 -11.93 0.242 1 98.19 170 LEU B N 1
ATOM 3178 C CA . LEU B 1 170 ? 2.947 -12.055 -1.049 1 98.19 170 LEU B CA 1
ATOM 3179 C C . LEU B 1 170 ? 3.992 -13.164 -1.013 1 98.19 170 LEU B C 1
ATOM 3181 O O . LEU B 1 170 ? 4.34 -13.734 -2.053 1 98.19 170 LEU B O 1
ATOM 3185 N N . ALA B 1 171 ? 4.496 -13.492 0.186 1 97.19 171 ALA B N 1
ATOM 3186 C CA . ALA B 1 171 ? 5.488 -14.555 0.348 1 97.19 171 ALA B CA 1
ATOM 3187 C C . ALA B 1 171 ? 4.906 -15.914 -0.032 1 97.19 171 ALA B C 1
ATOM 3189 O O . ALA B 1 171 ? 5.645 -16.844 -0.352 1 97.19 171 ALA B O 1
ATOM 3190 N N . SER B 1 172 ? 3.576 -16.047 -0 1 96.31 172 SER B N 1
ATOM 3191 C CA . SER B 1 172 ? 2.918 -17.281 -0.399 1 96.31 172 SER B CA 1
ATOM 3192 C C . SER B 1 172 ? 3.158 -17.594 -1.874 1 96.31 172 SER B C 1
ATOM 3194 O O . SER B 1 172 ? 3.002 -18.734 -2.312 1 96.31 172 SER B O 1
ATOM 3196 N N . THR B 1 173 ? 3.547 -16.578 -2.629 1 93.88 173 THR B N 1
ATOM 3197 C CA . THR B 1 173 ? 3.754 -16.75 -4.062 1 93.88 173 THR B CA 1
ATOM 3198 C C . THR B 1 173 ? 5.148 -17.297 -4.344 1 93.88 173 THR B C 1
ATOM 3200 O O . THR B 1 173 ? 5.449 -17.688 -5.469 1 93.88 173 THR B O 1
ATOM 3203 N N . ILE B 1 174 ? 6.027 -17.266 -3.336 1 92.62 174 ILE B N 1
ATOM 3204 C CA . ILE B 1 174 ? 7.367 -17.812 -3.488 1 92.62 174 ILE B CA 1
ATOM 3205 C C . ILE B 1 174 ? 7.578 -18.938 -2.479 1 92.62 174 ILE B C 1
ATOM 3207 O O . ILE B 1 174 ? 8.609 -18.984 -1.8 1 92.62 174 ILE B O 1
ATOM 3211 N N . THR B 1 175 ? 6.652 -19.781 -2.201 1 90 175 THR B N 1
ATOM 3212 C CA . THR B 1 175 ? 6.68 -21.109 -1.608 1 90 175 THR B CA 1
ATOM 3213 C C . THR B 1 175 ? 6.742 -21.031 -0.086 1 90 175 THR B C 1
ATOM 3215 O O . THR B 1 175 ? 7 -22.016 0.588 1 90 175 THR B O 1
ATOM 3218 N N . ILE B 1 176 ? 6.66 -19.797 0.526 1 94.44 176 ILE B N 1
ATOM 3219 C CA . ILE B 1 176 ? 6.617 -19.703 1.98 1 94.44 176 ILE B CA 1
ATOM 3220 C C . ILE B 1 176 ? 5.211 -20.031 2.48 1 94.44 176 ILE B C 1
ATOM 3222 O O . ILE B 1 176 ? 4.219 -19.562 1.917 1 94.44 176 ILE B O 1
ATOM 3226 N N . VAL B 1 177 ? 5.223 -20.844 3.537 1 95.81 177 VAL B N 1
ATOM 3227 C CA . VAL B 1 177 ? 3.934 -21.266 4.066 1 95.81 177 VAL B CA 1
ATOM 3228 C C . VAL B 1 177 ? 3.572 -20.438 5.293 1 95.81 177 VAL B C 1
ATOM 3230 O O . VAL B 1 177 ? 3.637 -20.922 6.426 1 95.81 177 VAL B O 1
ATOM 3233 N N . GLU B 1 178 ? 3.275 -19.266 5.016 1 97.69 178 GLU B N 1
ATOM 3234 C CA . GLU B 1 178 ? 2.627 -18.391 5.996 1 97.69 178 GLU B CA 1
ATOM 3235 C C . GLU B 1 178 ? 1.108 -18.484 5.895 1 97.69 178 GLU B C 1
ATOM 3237 O O . GLU B 1 178 ? 0.576 -19.438 5.316 1 97.69 178 GLU B O 1
ATOM 3242 N N . VAL B 1 179 ? 0.317 -17.656 6.496 1 97.75 179 VAL B N 1
ATOM 3243 C CA . VAL B 1 179 ? -1.126 -17.812 6.637 1 97.75 179 VAL B CA 1
ATOM 3244 C C . VAL B 1 179 ? -1.765 -17.984 5.262 1 97.75 179 VAL B C 1
ATOM 3246 O O . VAL B 1 179 ? -2.531 -18.938 5.047 1 97.75 179 VAL B O 1
ATOM 3249 N N . THR B 1 180 ? -1.497 -17.141 4.328 1 96.94 180 THR B N 1
ATOM 3250 C CA . THR B 1 180 ? -2.057 -17.25 2.986 1 96.94 180 THR B CA 1
ATOM 3251 C C . THR B 1 180 ? -1.529 -18.5 2.279 1 96.94 180 THR B C 1
ATOM 3253 O O . THR B 1 180 ? -2.277 -19.188 1.579 1 96.94 180 THR B O 1
ATOM 3256 N N . GLY B 1 181 ? -0.246 -18.781 2.445 1 96.12 181 GLY B N 1
ATOM 3257 C CA . GLY B 1 181 ? 0.333 -19.969 1.853 1 96.12 181 GLY B CA 1
ATOM 3258 C C . GLY B 1 181 ? -0.309 -21.25 2.348 1 96.12 181 GLY B C 1
ATOM 3259 O O . GLY B 1 181 ? -0.6 -22.156 1.559 1 96.12 181 GLY B O 1
ATOM 3260 N N . LEU B 1 182 ? -0.469 -21.328 3.625 1 96.25 182 LEU B N 1
ATOM 3261 C CA . LEU B 1 182 ? -1.121 -22.5 4.184 1 96.25 182 LEU B CA 1
ATOM 3262 C C . LEU B 1 182 ? -2.57 -22.594 3.721 1 96.25 182 LEU B C 1
ATOM 3264 O O . LEU B 1 182 ? -3.08 -23.688 3.473 1 96.25 182 LEU B O 1
ATOM 3268 N N . ALA B 1 183 ? -3.234 -21.469 3.631 1 96.12 183 ALA B N 1
ATOM 3269 C CA . ALA B 1 183 ? -4.598 -21.453 3.107 1 96.12 183 ALA B CA 1
ATOM 3270 C C . ALA B 1 183 ? -4.656 -22.047 1.707 1 96.12 183 ALA B C 1
ATOM 3272 O O . ALA B 1 183 ? -5.531 -22.859 1.412 1 96.12 183 ALA B O 1
ATOM 3273 N N . LYS B 1 184 ? -3.705 -21.688 0.895 1 94.25 184 LYS B N 1
ATOM 3274 C CA . LYS B 1 184 ? -3.654 -22.219 -0.465 1 94.25 184 LYS B CA 1
ATOM 3275 C C . LYS B 1 184 ? -3.439 -23.719 -0.458 1 94.25 184 LYS B C 1
ATOM 3277 O O . LYS B 1 184 ? -4.016 -24.438 -1.278 1 94.25 184 LYS B O 1
ATOM 3282 N N . GLN B 1 185 ? -2.637 -24.219 0.411 1 94.12 185 GLN B N 1
ATOM 3283 C CA . GLN B 1 185 ? -2.395 -25.656 0.526 1 94.12 185 GLN B CA 1
ATOM 3284 C C . GLN B 1 185 ? -3.658 -26.391 0.955 1 94.12 185 GLN B C 1
ATOM 3286 O O . GLN B 1 185 ? -3.984 -27.438 0.405 1 94.12 185 GLN B O 1
ATOM 3291 N N . ILE B 1 186 ? -4.316 -25.828 1.947 1 92.62 186 ILE B N 1
ATOM 3292 C CA . ILE B 1 186 ? -5.547 -26.438 2.434 1 92.62 186 ILE B CA 1
ATOM 3293 C C . ILE B 1 186 ? -6.59 -26.453 1.317 1 92.62 186 ILE B C 1
ATOM 3295 O O . ILE B 1 186 ? -7.309 -27.438 1.15 1 92.62 186 ILE B O 1
ATOM 3299 N N . ILE B 1 187 ? -6.664 -25.453 0.56 1 91.06 187 ILE B N 1
ATOM 3300 C CA . ILE B 1 187 ? -7.613 -25.344 -0.542 1 91.06 187 ILE B CA 1
ATOM 3301 C C . ILE B 1 187 ? -7.293 -26.391 -1.607 1 91.06 187 ILE B C 1
ATOM 3303 O O . ILE B 1 187 ? -8.195 -26.953 -2.221 1 91.06 187 ILE B O 1
ATOM 3307 N N . SER B 1 188 ? -6.027 -26.609 -1.868 1 89.38 188 SER B N 1
ATOM 3308 C CA . SER B 1 188 ? -5.625 -27.609 -2.842 1 89.38 188 SER B CA 1
ATOM 3309 C C . SER B 1 188 ? -6.082 -29.016 -2.416 1 89.38 188 SER B C 1
ATOM 3311 O O . SER B 1 188 ? -6.34 -29.875 -3.26 1 89.38 188 SER B O 1
ATOM 3313 N N . ALA B 1 189 ? -6.285 -29.141 -1.15 1 88.88 189 ALA B N 1
ATOM 3314 C CA . ALA B 1 189 ? -6.656 -30.453 -0.604 1 88.88 189 ALA B CA 1
ATOM 3315 C C . ALA B 1 189 ? -8.172 -30.562 -0.44 1 88.88 189 ALA B C 1
ATOM 3317 O O . ALA B 1 189 ? -8.727 -31.656 -0.528 1 88.88 189 ALA B O 1
ATOM 3318 N N . THR B 1 190 ? -8.797 -29.438 -0.171 1 87.25 190 THR B N 1
ATOM 3319 C CA . THR B 1 190 ? -10.203 -29.5 0.213 1 87.25 190 THR B CA 1
ATOM 3320 C C . THR B 1 190 ? -11.094 -28.953 -0.902 1 87.25 190 THR B C 1
ATOM 3322 O O . THR B 1 190 ? -12.312 -29.156 -0.887 1 87.25 190 THR B O 1
ATOM 3325 N N . TYR B 1 191 ? -10.539 -28.141 -1.802 1 83.81 191 TYR B N 1
ATOM 3326 C CA . TYR B 1 191 ? -11.234 -27.531 -2.924 1 83.81 191 TYR B CA 1
ATOM 3327 C C . TYR B 1 191 ? -12.344 -26.609 -2.436 1 83.81 191 TYR B C 1
ATOM 3329 O O . TYR B 1 191 ? -13.43 -26.562 -3.02 1 83.81 191 TYR B O 1
ATOM 3337 N N . SER B 1 192 ? -12.117 -26.031 -1.303 1 89.38 192 SER B N 1
ATOM 3338 C CA . SER B 1 192 ? -13.062 -25.078 -0.716 1 89.38 192 SER B CA 1
ATOM 3339 C C . SER B 1 192 ? -12.398 -23.734 -0.445 1 89.38 192 SER B C 1
ATOM 3341 O O . SER B 1 192 ? -12.164 -23.375 0.71 1 89.38 192 SER B O 1
ATOM 3343 N N . PRO B 1 193 ? -12.258 -22.969 -1.489 1 90.06 193 PRO B N 1
ATOM 3344 C CA . PRO B 1 193 ? -11.492 -21.719 -1.367 1 90.06 193 PRO B CA 1
ATOM 3345 C C . PRO B 1 193 ? -12.211 -20.656 -0.542 1 90.06 193 PRO B C 1
ATOM 3347 O O . PRO B 1 193 ? -11.578 -19.953 0.242 1 90.06 193 PRO B O 1
ATOM 3350 N N . VAL B 1 194 ? -13.5 -20.562 -0.597 1 90.19 194 VAL B N 1
ATOM 3351 C CA . VAL B 1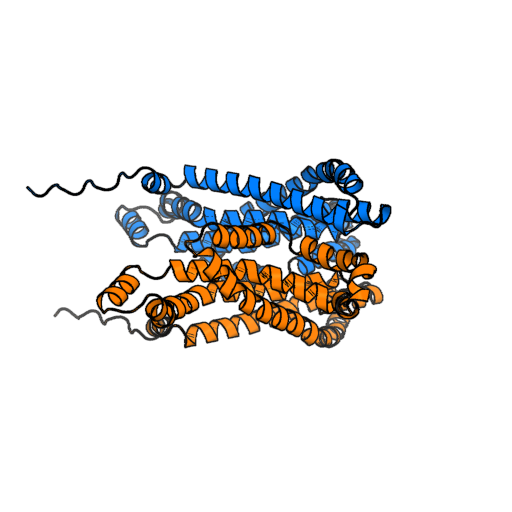 194 ? -14.25 -19.484 0.058 1 90.19 194 VAL B CA 1
ATOM 3352 C C . VAL B 1 194 ? -14.133 -19.625 1.574 1 90.19 194 VAL B C 1
ATOM 3354 O O . VAL B 1 194 ? -13.742 -18.688 2.262 1 90.19 194 VAL B O 1
ATOM 3357 N N . GLU B 1 195 ? -14.344 -20.797 2.074 1 91.81 195 GLU B N 1
ATOM 3358 C CA . GLU B 1 195 ? -14.297 -21.047 3.514 1 91.81 195 GLU B CA 1
ATOM 3359 C C . GLU B 1 195 ? -12.898 -20.781 4.074 1 91.81 195 GLU B C 1
ATOM 3361 O O . GLU B 1 195 ? -12.75 -20.109 5.098 1 91.81 195 GLU B O 1
ATOM 3366 N N . VAL B 1 196 ? -11.953 -21.25 3.373 1 93.81 196 VAL B N 1
ATOM 3367 C CA . VAL B 1 196 ? -10.586 -21.188 3.877 1 93.81 196 VAL B CA 1
ATOM 3368 C C . VAL B 1 196 ? -10.078 -19.75 3.818 1 93.81 196 VAL B C 1
ATOM 3370 O O . VAL B 1 196 ? -9.453 -19.266 4.766 1 93.81 196 VAL B O 1
ATOM 3373 N N . PHE B 1 197 ? -10.414 -19.047 2.785 1 94.25 197 PHE B N 1
ATOM 3374 C CA . PHE B 1 197 ? -9.938 -17.672 2.668 1 94.25 197 PHE B CA 1
ATOM 3375 C C . PHE B 1 197 ? -10.719 -16.75 3.592 1 94.25 197 PHE B C 1
ATOM 3377 O O . PHE B 1 197 ? -10.195 -15.719 4.039 1 94.25 197 PHE B O 1
ATOM 3384 N N . ILE B 1 198 ? -11.898 -17.031 3.912 1 94.31 198 ILE B N 1
ATOM 3385 C CA . ILE B 1 198 ? -12.633 -16.266 4.918 1 94.31 198 ILE B CA 1
ATOM 3386 C C . ILE B 1 198 ? -11.93 -16.375 6.27 1 94.31 198 ILE B C 1
ATOM 3388 O O . ILE B 1 198 ? -11.758 -15.383 6.973 1 94.31 198 ILE B O 1
ATOM 3392 N N . VAL B 1 199 ? -11.492 -17.594 6.578 1 95.94 199 VAL B N 1
ATOM 3393 C CA . VAL B 1 199 ? -10.781 -17.812 7.836 1 95.94 199 VAL B CA 1
ATOM 3394 C C . VAL B 1 199 ? -9.438 -17.078 7.809 1 95.94 199 VAL B C 1
ATOM 3396 O O . VAL B 1 199 ? -9.062 -16.438 8.781 1 95.94 199 VAL B O 1
ATOM 3399 N N . ALA B 1 200 ? -8.719 -17.203 6.66 1 97.06 200 ALA B N 1
ATOM 3400 C CA . ALA B 1 200 ? -7.445 -16.5 6.523 1 97.06 200 ALA B CA 1
ATOM 3401 C C . ALA B 1 200 ? -7.637 -15 6.684 1 97.06 200 ALA B C 1
ATOM 3403 O O . ALA B 1 200 ? -6.871 -14.344 7.395 1 97.06 200 ALA B O 1
ATOM 3404 N N . GLY B 1 201 ? -8.695 -14.469 5.996 1 97.12 201 GLY B N 1
ATOM 3405 C CA . GLY B 1 201 ? -9.023 -13.055 6.133 1 97.12 201 GLY B CA 1
ATOM 3406 C C . GLY B 1 201 ? -9.32 -12.648 7.562 1 97.12 201 GLY B C 1
ATOM 3407 O O . GLY B 1 201 ? -8.875 -11.594 8.016 1 97.12 201 GLY B O 1
ATOM 3408 N N . ALA B 1 202 ? -10.023 -13.469 8.273 1 97.19 202 ALA B N 1
ATOM 3409 C CA . ALA B 1 202 ? -10.367 -13.203 9.672 1 97.19 202 ALA B CA 1
ATOM 3410 C C . ALA B 1 202 ? -9.117 -13.18 10.539 1 97.19 202 ALA B C 1
ATOM 3412 O O . ALA B 1 202 ? -9.016 -12.367 11.469 1 97.19 202 ALA B O 1
ATOM 3413 N N . ILE B 1 203 ? -8.234 -14.031 10.281 1 97.81 203 ILE B N 1
ATOM 3414 C CA . ILE B 1 203 ? -6.984 -14.086 11.031 1 97.81 203 ILE B CA 1
ATOM 3415 C C . ILE B 1 203 ? -6.184 -12.812 10.797 1 97.81 203 ILE B C 1
ATOM 3417 O O . ILE B 1 203 ? -5.691 -12.195 11.75 1 97.81 203 ILE B O 1
ATOM 3421 N N . TYR B 1 204 ? -6.086 -12.414 9.531 1 97.94 204 TYR B N 1
ATOM 3422 C CA . TYR B 1 204 ? -5.387 -11.164 9.242 1 97.94 204 TYR B CA 1
ATOM 3423 C C . TYR B 1 204 ? -6.074 -9.984 9.922 1 97.94 204 TYR B C 1
ATOM 3425 O O . TYR B 1 204 ? -5.406 -9.07 10.422 1 97.94 204 TYR B O 1
ATOM 3433 N N . LEU B 1 205 ? -7.387 -10 9.867 1 97.31 205 LEU B N 1
ATOM 3434 C CA . LEU B 1 205 ? -8.164 -8.953 10.523 1 97.31 205 LEU B CA 1
ATOM 3435 C C . LEU B 1 205 ? -7.832 -8.875 12.008 1 97.31 205 LEU B C 1
ATOM 3437 O O . LEU B 1 205 ? -7.664 -7.785 12.555 1 97.31 205 LEU B O 1
ATOM 3441 N N . PHE B 1 206 ? -7.691 -9.984 12.586 1 97.38 206 PHE B N 1
ATOM 3442 C CA . PHE B 1 206 ? -7.371 -10.047 14.008 1 97.38 206 PHE B CA 1
ATOM 3443 C C . PHE B 1 206 ? -5.945 -9.578 14.266 1 97.38 206 PHE B C 1
ATOM 3445 O O . PHE B 1 206 ? -5.695 -8.797 15.188 1 97.38 206 PHE B O 1
ATOM 3452 N N . ILE B 1 207 ? -5.016 -9.992 13.516 1 97.62 207 ILE B N 1
ATOM 3453 C CA . ILE B 1 207 ? -3.615 -9.609 13.664 1 97.62 207 ILE B CA 1
ATOM 3454 C C . ILE B 1 207 ? -3.482 -8.094 13.516 1 97.62 207 ILE B C 1
ATOM 3456 O O . ILE B 1 207 ? -2.861 -7.434 14.352 1 97.62 207 ILE B O 1
ATOM 3460 N N . THR B 1 208 ? -4.078 -7.605 12.492 1 96.56 208 THR B N 1
ATOM 3461 C CA . THR B 1 208 ? -3.959 -6.176 12.227 1 96.56 208 THR B CA 1
ATOM 3462 C C . THR B 1 208 ? -4.664 -5.363 13.305 1 96.56 208 THR B C 1
ATOM 3464 O O . THR B 1 208 ? -4.223 -4.262 13.641 1 96.56 208 THR B O 1
ATOM 3467 N N . PHE B 1 209 ? -5.73 -5.91 13.82 1 96.06 209 PHE B N 1
ATOM 3468 C CA . PHE B 1 209 ? -6.426 -5.2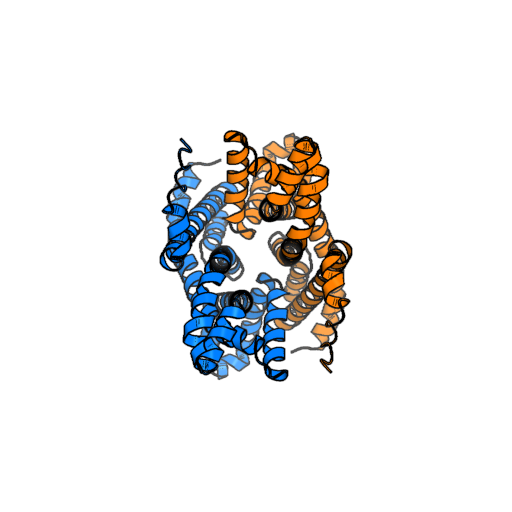62 14.93 1 96.06 209 PHE B CA 1
ATOM 3469 C C . PHE B 1 209 ? -5.523 -5.164 16.156 1 96.06 209 PHE B C 1
ATOM 3471 O O . PHE B 1 209 ? -5.383 -4.09 16.734 1 96.06 209 PHE B O 1
ATOM 3478 N N . VAL B 1 210 ? -4.922 -6.207 16.484 1 96.56 210 VAL B N 1
ATOM 3479 C CA . VAL B 1 210 ? -4.047 -6.262 17.656 1 96.56 210 VAL B CA 1
ATOM 3480 C C . VAL B 1 210 ? -2.861 -5.324 17.453 1 96.56 210 VAL B C 1
ATOM 3482 O O . VAL B 1 210 ? -2.516 -4.551 18.359 1 96.56 210 VAL B O 1
ATOM 3485 N N . VAL B 1 211 ? -2.326 -5.383 16.328 1 94.56 211 VAL B N 1
ATOM 3486 C CA . VAL B 1 211 ? -1.153 -4.562 16.047 1 94.56 211 VAL B CA 1
ATOM 3487 C C . VAL B 1 211 ? -1.547 -3.086 16.047 1 94.56 211 VAL B C 1
ATOM 3489 O O . VAL B 1 211 ? -0.802 -2.236 16.547 1 94.56 211 VAL B O 1
ATOM 3492 N N . SER B 1 212 ? -2.674 -2.791 15.445 1 93.19 212 SER B N 1
ATOM 3493 C CA . SER B 1 212 ? -3.154 -1.414 15.453 1 93.19 212 SER B CA 1
ATOM 3494 C C . SER B 1 212 ? -3.326 -0.896 16.875 1 93.19 212 SER B C 1
ATOM 3496 O O . SER B 1 212 ? -3.016 0.262 17.156 1 93.19 212 SER B O 1
ATOM 3498 N N . ARG B 1 213 ? -3.768 -1.688 17.797 1 93.94 213 ARG B N 1
ATOM 3499 C CA . ARG B 1 213 ? -3.93 -1.314 19.203 1 93.94 213 ARG B CA 1
ATOM 3500 C C . ARG B 1 213 ? -2.578 -1.094 19.875 1 93.94 213 ARG B C 1
ATOM 3502 O O . ARG B 1 213 ? -2.422 -0.179 20.688 1 93.94 213 ARG B O 1
ATOM 3509 N N . LEU B 1 214 ? -1.706 -1.891 19.516 1 93.44 214 LEU B N 1
ATOM 3510 C CA . LEU B 1 214 ? -0.364 -1.753 20.062 1 93.44 214 LEU B CA 1
ATOM 3511 C C . LEU B 1 214 ? 0.293 -0.463 19.578 1 93.44 214 LEU B C 1
ATOM 3513 O O . LEU B 1 214 ? 0.987 0.208 20.359 1 93.44 214 LEU B O 1
ATOM 3517 N N . VAL B 1 215 ? 0.071 -0.164 18.344 1 90.25 215 VAL B N 1
ATOM 3518 C CA . VAL B 1 215 ? 0.61 1.07 17.797 1 90.25 215 VAL B CA 1
ATOM 3519 C C . VAL B 1 215 ? -0.029 2.273 18.484 1 90.25 215 VAL B C 1
ATOM 3521 O O . VAL B 1 215 ? 0.66 3.232 18.828 1 90.25 215 VAL B O 1
ATOM 3524 N N . MET B 1 216 ? -1.298 2.236 18.719 1 89.94 216 MET B N 1
ATOM 3525 C CA . MET B 1 216 ? -2.012 3.311 19.391 1 89.94 216 MET B CA 1
ATOM 3526 C C . MET B 1 216 ? -1.507 3.477 20.828 1 89.94 216 MET B C 1
ATOM 3528 O O . MET B 1 216 ? -1.379 4.602 21.312 1 89.94 216 MET B O 1
ATOM 3532 N N . LEU B 1 217 ? -1.26 2.428 21.453 1 90.38 217 LEU B N 1
ATOM 3533 C CA . LEU B 1 217 ? -0.724 2.465 22.812 1 90.38 217 LEU B CA 1
ATOM 3534 C C . LEU B 1 217 ? 0.654 3.119 22.844 1 90.38 217 LEU B C 1
ATOM 3536 O O . LEU B 1 217 ? 0.958 3.904 23.734 1 90.38 217 LEU B O 1
ATOM 3540 N N . ALA B 1 218 ? 1.414 2.785 21.875 1 88.25 218 ALA B N 1
ATOM 3541 C CA . ALA B 1 218 ? 2.73 3.404 21.75 1 88.25 218 ALA B CA 1
ATOM 3542 C C . ALA B 1 218 ? 2.611 4.906 21.5 1 88.25 218 ALA B C 1
ATOM 3544 O O . ALA B 1 218 ? 3.383 5.695 22.062 1 88.25 218 ALA B O 1
ATOM 3545 N N . GLU B 1 219 ? 1.658 5.238 20.656 1 85.5 219 GLU B N 1
ATOM 3546 C CA . GLU B 1 219 ? 1.387 6.648 20.391 1 85.5 219 GLU B CA 1
ATOM 3547 C C . GLU B 1 219 ? 0.968 7.379 21.672 1 85.5 219 GLU B C 1
ATOM 3549 O O . GLU B 1 219 ? 1.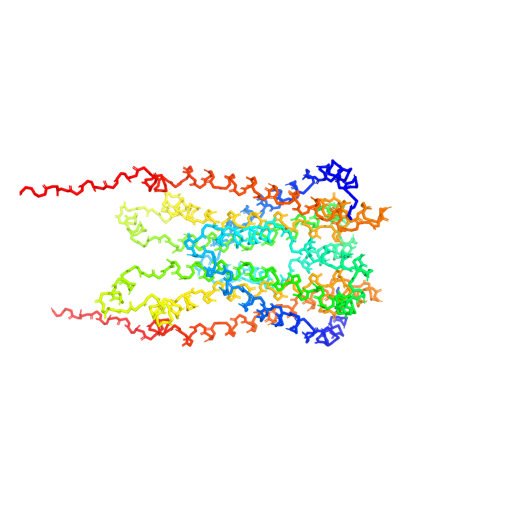409 8.5 21.922 1 85.5 219 GLU B O 1
ATOM 3554 N N . TRP B 1 220 ? 0.173 6.75 22.438 1 83.56 220 TRP B N 1
ATOM 3555 C CA . TRP B 1 220 ? -0.326 7.324 23.672 1 83.56 220 TRP B CA 1
ATOM 3556 C C . TRP B 1 220 ? 0.81 7.543 24.672 1 83.56 220 TRP B C 1
ATOM 3558 O O . TRP B 1 220 ? 0.866 8.57 25.344 1 83.56 220 TRP B O 1
ATOM 3568 N N . TRP B 1 221 ? 1.687 6.711 24.703 1 84.25 221 TRP B N 1
ATOM 3569 C CA . TRP B 1 221 ? 2.805 6.801 25.641 1 84.25 221 TRP B CA 1
ATOM 3570 C C . TRP B 1 221 ? 3.789 7.883 25.203 1 84.25 221 TRP B C 1
ATOM 3572 O O . TRP B 1 221 ? 4.402 8.547 26.047 1 84.25 221 TRP B O 1
ATOM 3582 N N . LEU B 1 222 ? 3.926 8.133 23.938 1 81.31 222 LEU B N 1
ATOM 3583 C CA . LEU B 1 222 ? 4.938 9.047 23.422 1 81.31 222 LEU B CA 1
ATOM 3584 C C . LEU B 1 222 ? 4.375 10.453 23.281 1 81.31 222 LEU B C 1
ATOM 3586 O O . LEU B 1 222 ? 5.137 11.422 23.188 1 81.31 222 LEU B O 1
ATOM 3590 N N . ASN B 1 223 ? 3.084 10.602 23.016 1 71.25 223 ASN B N 1
ATOM 3591 C CA . ASN B 1 223 ? 2.482 11.922 22.859 1 71.25 223 ASN B CA 1
ATOM 3592 C C . ASN B 1 223 ? 1.719 12.344 24.109 1 71.25 223 ASN B C 1
ATOM 3594 O O . ASN B 1 223 ? 0.601 11.883 24.344 1 71.25 223 ASN B O 1
ATOM 3598 N N . PRO B 1 224 ? 2.383 13.055 25.016 1 57.91 224 PRO B N 1
ATOM 3599 C CA . PRO B 1 224 ? 1.662 13.516 26.203 1 57.91 224 PRO B CA 1
ATOM 3600 C C . PRO B 1 224 ? 0.461 14.398 25.859 1 57.91 224 PRO B C 1
ATOM 3602 O O . PRO B 1 224 ? -0.51 14.445 26.609 1 57.91 224 PRO B O 1
ATOM 3605 N N . HIS B 1 225 ? 0.578 15.156 24.766 1 53.22 225 HIS B N 1
ATOM 3606 C CA . HIS B 1 225 ? -0.531 16.047 24.469 1 53.22 225 HIS B CA 1
ATOM 3607 C C . HIS B 1 225 ? -1.75 15.281 23.984 1 53.22 225 HIS B C 1
ATOM 3609 O O . HIS B 1 225 ? -2.865 15.805 23.984 1 53.22 225 HIS B O 1
ATOM 3615 N N . MET B 1 226 ? -1.473 14.305 23.375 1 48.66 226 MET B N 1
ATOM 3616 C CA . MET B 1 226 ? -2.639 13.469 23.109 1 48.66 226 MET B CA 1
ATOM 3617 C C . MET B 1 226 ? -3.297 13.031 24.422 1 48.66 226 MET B C 1
ATOM 3619 O O . MET B 1 226 ? -4.453 12.602 24.422 1 48.66 226 MET B O 1
ATOM 3623 N N . ARG B 1 227 ? -2.506 13.086 25.5 1 43.5 227 ARG B N 1
ATOM 3624 C CA . ARG B 1 227 ? -3.09 12.875 26.812 1 43.5 227 ARG B CA 1
ATOM 3625 C C . ARG B 1 227 ? -4.004 14.031 27.203 1 43.5 227 ARG B C 1
ATOM 3627 O O . ARG B 1 227 ? -5.004 13.836 27.906 1 43.5 227 ARG B O 1
ATOM 3634 N N . ALA B 1 228 ? -3.496 15.266 26.938 1 43.25 228 ALA B N 1
ATOM 3635 C CA . ALA B 1 228 ? -4.27 16.422 27.391 1 43.25 228 ALA B CA 1
ATOM 3636 C C . ALA B 1 228 ? -5.633 16.469 26.719 1 43.25 228 ALA B C 1
ATOM 3638 O O . ALA B 1 228 ? -6.578 17.062 27.234 1 43.25 228 ALA B O 1
ATOM 3639 N N . ARG B 1 229 ? -5.742 16.078 25.484 1 40.91 229 ARG B N 1
ATOM 3640 C CA . ARG B 1 229 ? -7.059 16.172 24.859 1 40.91 229 ARG B CA 1
ATOM 3641 C C . ARG B 1 229 ? -8.062 15.266 25.578 1 40.91 229 ARG B C 1
ATOM 3643 O O . ARG B 1 229 ? -9.273 15.516 25.531 1 40.91 229 ARG B O 1
ATOM 3650 N N . VAL B 1 230 ? -7.633 14.195 26.031 1 38.62 230 VAL B N 1
ATOM 3651 C CA . VAL B 1 230 ? -8.633 13.43 26.766 1 38.62 230 VAL B CA 1
ATOM 3652 C C . VAL B 1 230 ? -8.922 14.102 28.094 1 38.62 230 VAL B C 1
ATOM 3654 O O . VAL B 1 230 ? -10.047 14.047 28.594 1 38.62 230 VAL B O 1
ATOM 3657 N N . GLY B 1 231 ? -7.863 14.531 28.797 1 34.84 231 GLY B N 1
ATOM 3658 C CA . GLY B 1 231 ? -8.094 15.031 30.141 1 34.84 231 GLY B CA 1
ATOM 3659 C C . GLY B 1 231 ? -8.562 16.469 30.172 1 34.84 231 GLY B C 1
ATOM 3660 O O . GLY B 1 231 ? -8.719 17.062 31.25 1 34.84 231 GLY B O 1
ATOM 3661 N N . GLY B 1 232 ? -8.172 17.359 29.203 1 34.5 232 GLY B N 1
ATOM 3662 C CA . GLY B 1 232 ? -8.477 18.766 29.453 1 34.5 232 GLY B CA 1
ATOM 3663 C C . GLY B 1 232 ? -9.961 19.047 29.531 1 34.5 232 GLY B C 1
ATOM 3664 O O . GLY B 1 232 ? -10.711 18.719 28.594 1 34.5 232 GLY B O 1
ATOM 3665 N N . THR B 1 233 ? -10.57 19.109 30.688 1 34.34 233 THR B N 1
ATOM 3666 C CA . THR B 1 233 ? -11.859 19.609 31.172 1 34.34 233 THR B CA 1
ATOM 3667 C C . THR B 1 233 ? -12.258 20.891 30.453 1 34.34 233 THR B C 1
ATOM 3669 O O . THR B 1 233 ? -11.414 21.766 30.219 1 34.34 233 THR B O 1
ATOM 3672 N N . ALA B 1 234 ? -13.359 21.047 29.656 1 39.19 234 ALA B N 1
ATOM 3673 C CA . ALA B 1 234 ? -14.055 22.188 29.078 1 39.19 234 ALA B CA 1
ATOM 3674 C C . ALA B 1 234 ? -13.938 23.422 29.969 1 39.19 234 ALA B C 1
ATOM 3676 O O . ALA B 1 234 ? -14.156 23.328 31.188 1 39.19 234 ALA B O 1
ATOM 3677 N N . PRO B 1 235 ? -13.102 24.453 29.734 1 36.34 235 PRO B N 1
ATOM 3678 C CA . PRO B 1 235 ? -13.211 25.625 30.625 1 36.34 235 PRO B CA 1
ATOM 3679 C C . PRO B 1 235 ? -14.656 25.969 30.984 1 36.34 235 PRO B C 1
ATOM 3681 O O . PRO B 1 235 ? -15.539 25.906 30.125 1 36.34 235 PRO B O 1
ATOM 3684 N N . LYS B 1 236 ? -15.125 25.828 32.188 1 38.03 236 LYS B N 1
ATOM 3685 C CA . LYS B 1 236 ? -16.406 26.266 32.75 1 38.03 236 LYS B CA 1
ATOM 3686 C C . LYS B 1 236 ? -16.734 27.688 32.312 1 38.03 236 LYS B C 1
ATOM 3688 O O . LYS B 1 236 ? -15.93 28.594 32.469 1 38.03 236 LYS B O 1
ATOM 3693 N N . ALA B 1 237 ? -17.719 27.984 31.422 1 41.22 237 ALA B N 1
ATOM 3694 C CA . ALA B 1 237 ? -18.391 29.25 31.141 1 41.22 237 ALA B CA 1
ATOM 3695 C C . ALA B 1 237 ? -18.5 30.109 32.406 1 41.22 237 ALA B C 1
ATOM 3697 O O . ALA B 1 237 ? -19.062 29.672 33.406 1 41.22 237 ALA B O 1
ATOM 3698 N N . ALA B 1 238 ? -17.609 31.016 32.656 1 39.09 238 ALA B N 1
ATOM 3699 C CA . ALA B 1 238 ? -17.766 32.062 33.656 1 39.09 238 ALA B CA 1
ATOM 3700 C C . ALA B 1 238 ? -19.188 32.594 33.688 1 39.09 238 ALA B C 1
ATOM 3702 O O . ALA B 1 238 ? -19.719 33 32.656 1 39.09 238 ALA B O 1
ATOM 3703 N N . GLU B 1 239 ? -20.047 32.125 34.5 1 32.84 239 GLU B N 1
ATOM 3704 C CA . GLU B 1 239 ? -21.312 32.719 34.906 1 32.84 239 GLU B CA 1
ATOM 3705 C C . GLU B 1 239 ? -21.172 34.219 35.094 1 32.84 239 GLU B C 1
ATOM 3707 O O . GLU B 1 239 ? -20.438 34.688 35.969 1 32.84 239 GLU B O 1
ATOM 3712 N N . THR B 1 240 ? -20.938 35.062 34.062 1 28.72 240 THR B N 1
ATOM 3713 C CA . THR B 1 240 ? -21.172 36.5 34.25 1 28.72 240 THR B CA 1
ATOM 3714 C C . THR B 1 240 ? -22.422 36.75 35.094 1 28.72 240 THR B C 1
ATOM 3716 O O . THR B 1 240 ? -23.531 36.344 34.688 1 28.72 240 THR B O 1
ATOM 3719 N N . HIS B 1 241 ? -22.328 36.875 36.406 1 28.27 241 HIS B N 1
ATOM 3720 C CA . HIS B 1 241 ? -23.203 37.75 37.156 1 28.27 241 HIS B CA 1
ATOM 3721 C C . HIS B 1 241 ? -23.141 39.188 36.625 1 28.27 241 HIS B C 1
ATOM 3723 O O . HIS B 1 241 ? -22.094 39.656 36.188 1 28.27 241 HIS B O 1
#

Organism: Agrobacterium fabrum (strain C58 / ATCC 33970) (NCBI:txid176299)

Sequence (482 aa):
MDIQLIIESFPKLLAAVPTTLTLAFISLLIGFVVSVPVALMRLSKNRIVSSLAYGYVYIIRSTPLLVQMFLIYYGSAQFRGVLSEVGLWSSFREPWFCAILALALNTAAYTSEIIRGGIQSVSLGQIEAARAVGMSTFLQFRRIVFPIAIRQALPAYGNEVMLIIKSTSLASTITIVEVTGLAKQIISATYSPVEVFIVAGAIYLFITFVVSRLVMLAEWWLNPHMRARVGGTAPKAAETHMDIQLIIESFPKLLAAVPTTLTLAFISLLIGFVVSVPVALMRLSKNRIVSSLAYGYVYIIRSTPLLVQMFLIYYGSAQFRGVLSEVGLWSSFREPWFCAILALALNTAAYTSEIIRGGIQSVSLGQIEAARAVGMSTFLQFRRIVFPIAIRQALPAYGNEVMLIIKSTSLASTITIVEVTGLAKQIISATYSPVEVFIVAGAIYLFITFVVSRLVMLAEWWLNPHMRARVGGTAPKAAETH

Foldseek 3Di:
DPVVVLVVLQVVLVVQAVVLVVLLVLLQVLLVVLLAVLLVQCVDPDPVSNVVSVVLLVVLVVDDLLVQLCCQAVVLVVCLVVVVVVVCSVQSNDLSNSSSVSLNSNLSSVLSVLLNVLLVVDDPVLVVVCVVVPDDPVRCCVPPRNLRSCLVSLVVVLVSSLVSSVVSLSSLVVVDCHSNVVLVVVCVVVVDNVSSVVSSVVVSVVVSVVSSVVSVVVSCVSDCVVVCVVVVDDPPPPPPD/DPVVVLVVLQVVLVVQAVVLVVLLVLLQVLLVVLLAVLLVQCVDPDPVSNVVSVVLLVVLVVDDLLVQLCCQAVVLVVCLVVVVVVVCSVQSNDLSNSSSVSLNSNLSSVLSVLLNVLLVVDDVVLVVVCVVVPDDPVRCCVPPRNLSSCLVSLVVVLVSSLVSSVVSLSSLVSVDCHSNVVLVVVCVVVVDNVSSVVSSVVVSVVVSVVSSVVSVVVSCVSDCVVVCVVVVDDPPPPPPD

Radius of gyration: 25.04 Å; Cα contacts (8 Å, |Δi|>4): 570; chains: 2; bounding box: 60×85×64 Å

Secondary structure (DSSP, 8-state):
--HHHHHHHHHHHHTTHHHHHHHHHHHHHHHHHHHHHHHHHHH-S-HHHHHHHHHHHHHHHHS-HHHHHHHHHHHHHHTHHHHHHTT-HHHHTSHHHHHHHHHHHHHHHHHHHHHHHHHHTS-HHHHHHHHHTT--HHHHIIIIIHHHHHHHHHHHHHHHHHHHHHHGGGGGGGT--SHHHHHHHHHHHH--HHHHHHHHHHHHHHHHHHHHHHHHHHHHHH-SHHHHHHH----------/--HHHHHHHHHHHHTTHHHHHHHHHHHHHHHHHHHHHHHHHHH-S-HHHHHHHHHHHHHHHHS-HHHHHHHHHHHHHHTHHHHHHTT-HHHHTSHHHHHHHHHHHHHHHHHHHHHHHHHHTS-HHHHHHHHHTT--HHHHIIIIIHHHHHHHHHHHHHHHHHHHHHHGGGGGGGT--SHHHHHHHHHHHH--HHHHHHHHHHHHHHHHHHHHHHHHHHHHHH-SHHHHHHH----------

Solvent-accessible surface area (backbone atoms only — not comparable to full-atom values): 24492 Å² total; per-residue (Å²): 133,62,61,65,55,36,61,60,43,43,64,60,41,56,68,17,44,62,51,39,50,49,48,32,49,54,14,48,52,53,7,50,64,52,9,52,61,40,23,52,28,49,69,40,84,51,63,67,53,17,45,52,34,44,50,55,33,48,53,52,76,33,28,33,65,68,57,48,32,48,31,46,47,50,28,42,57,67,39,37,68,66,34,47,71,68,65,54,26,73,56,50,60,31,52,62,45,22,43,31,49,38,49,10,57,44,46,12,38,55,46,11,52,43,44,40,50,15,49,68,65,52,57,61,64,60,54,49,53,42,45,71,76,66,47,48,72,67,54,39,36,67,70,46,44,46,57,52,11,52,57,66,21,42,66,62,48,43,52,50,51,49,49,43,49,37,51,47,48,60,36,35,78,56,79,35,64,22,38,54,22,44,37,52,53,50,24,74,72,65,73,43,45,43,48,40,40,52,47,49,40,50,50,37,35,50,51,40,50,55,50,52,51,52,43,49,52,52,48,54,72,67,32,64,63,68,45,40,67,74,62,58,72,74,79,75,78,74,76,79,126,134,61,62,66,56,36,60,60,43,43,64,60,42,56,68,18,44,60,50,38,51,50,48,30,48,55,14,49,52,53,8,51,64,51,9,54,60,42,23,52,29,50,69,41,85,51,63,66,54,17,46,53,35,44,49,55,32,48,54,52,77,32,28,32,67,69,56,49,32,50,31,45,48,49,27,41,58,67,39,36,68,67,32,47,71,69,66,54,25,72,56,50,60,32,53,62,46,23,44,31,50,39,48,11,56,44,46,12,38,55,46,12,51,43,46,39,50,15,48,69,65,52,55,62,65,60,53,49,53,41,46,72,76,64,48,48,72,68,53,39,36,65,71,46,45,46,58,53,10,52,57,65,22,41,67,63,48,43,52,49,53,49,49,43,51,36,51,46,47,59,35,34,78,57,78,36,64,22,37,55,24,44,39,52,52,51,24,73,73,66,73,42,44,43,48,42,39,51,48,48,40,49,50,38,34,49,52,40,50,54,50,52,51,52,43,50,51,52,48,55,71,68,33,63,64,68,46,42,68,74,64,60,71,76,81,76,79,74,75,81,125